Protein AF-A0A0W0SCN5-F1 (afdb_monomer_lite)

Secondary structure (DSSP, 8-state):
---------S-----TTSTTSS---PPPEEEEEEEESSSS------SS----HHHHTT-----SS-----SSEEEEE-GGGHHHHHHHHT--SEEEEEEEEGGGSEEEEEEEEEEEEEEETTEEEEEEPTT---SPPPP-SSSEEEEEEEEEEEEEETTEEE---EEEEEETGGGTEEEEEE-HHHHHHHHHTT--SHHHHHHHHTTT---EESS---HHHHHHHHHHHHHHHHHHHS-HHHHHHHHHHHHHHHS---PPPTT-HHHHHHHHHHHHHHHHHHHH-TTHHHHHHHHHHHHHHHHHHHHH-GGGHHHHHHHHIIIIIHHHTT-------TTHHHHHHHHHHHHHHHHHHHHHHHHHHHHHHHT---HHHHHHH-TTHHHHHHHHHHHTT---SSHHHHHHHHHHHHHHHHHHHHHHHHHHHHHHHHHHHSS-HHHHHHHHHHHTSSSTHHHHHHHHHHHHHHHTTGGG-SS-HHHHHHHHHHHHHHHHHHHHHHHHHHHHHH-TTS-HHHHHHHHHHHHHHHHHHHHHHTTS-GGGHHHHHHHHHHHHHHHHHHHHHHHHHTT-S----GGGGGS-----------------------PPPP------

Foldseek 3Di:
DDDDDDPDDPDDDPDPPPVVDDDPDDAAWWKWKAAAADQDPDPDPDVFADDAVLVVLVADWDDPDDHGDLQWAKTATCQLNPRLVVRLVVPHFKMKIKIFRCLLEAEEEFAFEWDDFDDDPPTTDIGTGPPGDRPRDDFAQQTKYKYWQQHYWYDPDPPDTDNGRIIIIGHPRLAGIKMQMDGSVVSVVLSVVSDGGPVSSVVVSVVPTDIDGNHHDDVVSVVVSSLLSVLNNVVVPDDPVRQVVLQLLVCLQPVDRDDDDSPNSVVSVVSVLVVVLVVVCCVVAVCVVLLVVLLSLLLVLLVLVCVLPVLSVLVSVLLSCQSRVCSSVPVPPPPQDRCNSVVLSVLSVLLSVLSVLVSLLSVLVVVVVVVVDDPVVCCLLPVCNVVLVVLVVVLSPDRDDHNCRNSVSSSVSSVVSVVCSVVSVLSVLLLVLLVCQQVHVVLVVLLVVQLPDPALLVVVSVVLVVVSVVCNVVSVDRPCSVVSNLVSVLNVLSSVLSVLLSVLLVVQVPDPQRDPVLNVVLRVVLNVLSVVLVVVLVPDDPPCVVVSSVSVSVSSNVNSVVSQCSVCPPRVDPDDDVVVVVVDDPPPDDDDDPDDDDDDDDDDDDDDDDDDDDDD

Structure (mmCIF, N/CA/C/O backbone):
data_AF-A0A0W0SCN5-F1
#
_entry.id   AF-A0A0W0SCN5-F1
#
loop_
_atom_site.group_PDB
_atom_site.id
_atom_site.type_symbol
_atom_site.label_atom_id
_atom_site.label_alt_id
_atom_site.label_comp_id
_atom_site.label_asym_id
_atom_site.label_entity_id
_atom_site.label_seq_id
_atom_site.pdbx_PDB_ins_code
_atom_site.Cartn_x
_atom_site.Cartn_y
_atom_site.Cartn_z
_atom_site.occupancy
_atom_site.B_iso_or_equiv
_atom_site.auth_seq_id
_atom_site.auth_comp_id
_atom_site.auth_asym_id
_atom_site.auth_atom_id
_atom_site.pdbx_PDB_model_num
ATOM 1 N N . MET A 1 1 ? -24.530 43.855 24.773 1.00 25.70 1 MET A N 1
ATOM 2 C CA . MET A 1 1 ? -24.794 43.455 23.370 1.00 25.70 1 MET A CA 1
ATOM 3 C C . MET A 1 1 ? -23.742 42.431 22.950 1.00 25.70 1 MET A C 1
ATOM 5 O O . MET A 1 1 ? -22.859 42.163 23.753 1.00 25.70 1 MET A O 1
ATOM 9 N N . CYS A 1 2 ? -23.896 41.835 21.766 1.00 22.27 2 CYS A N 1
ATOM 10 C CA . CYS A 1 2 ? -23.101 40.748 21.174 1.00 22.27 2 CYS A CA 1
ATOM 11 C C . CYS A 1 2 ? -21.582 40.795 21.470 1.00 22.27 2 CYS A C 1
ATOM 13 O O . CYS A 1 2 ? -21.003 41.875 21.489 1.00 22.27 2 CYS A O 1
ATOM 15 N N . GLY A 1 3 ? -20.864 39.681 21.642 1.00 24.20 3 GLY A N 1
ATOM 16 C CA . GLY A 1 3 ? -21.265 38.270 21.538 1.00 24.20 3 GLY A CA 1
ATOM 17 C C . GLY A 1 3 ? -20.283 37.481 20.665 1.00 24.20 3 GLY A C 1
ATOM 18 O O . GLY A 1 3 ? -20.164 37.777 19.482 1.00 24.20 3 GLY A O 1
ATOM 19 N N . TYR A 1 4 ? -19.608 36.482 21.239 1.00 21.20 4 TYR A N 1
ATOM 20 C CA . TYR A 1 4 ? -18.720 35.553 20.529 1.00 21.20 4 TYR A CA 1
ATOM 21 C C . TYR A 1 4 ? -19.010 34.118 20.977 1.00 21.20 4 TYR A C 1
ATOM 23 O O . TYR A 1 4 ? -19.104 33.842 22.173 1.00 21.20 4 TYR A O 1
ATOM 31 N N . ASN A 1 5 ? -19.175 33.212 20.012 1.00 21.22 5 ASN A N 1
ATOM 32 C CA . ASN A 1 5 ? -19.556 31.824 20.264 1.00 21.22 5 ASN A CA 1
ATOM 33 C C . ASN A 1 5 ? -18.318 30.948 20.489 1.00 21.22 5 ASN A C 1
ATOM 35 O O . ASN A 1 5 ? -17.548 30.721 19.556 1.00 21.22 5 ASN A O 1
ATOM 39 N N . ASN A 1 6 ? -18.181 30.370 21.684 1.00 22.66 6 ASN A N 1
ATOM 40 C CA . ASN A 1 6 ? -17.247 29.268 21.915 1.00 22.66 6 ASN A CA 1
ATOM 41 C C . ASN A 1 6 ? -17.806 27.977 21.297 1.00 22.66 6 ASN A C 1
ATOM 43 O O . ASN A 1 6 ? -18.494 27.201 21.961 1.00 22.66 6 ASN A O 1
ATOM 47 N N . VAL A 1 7 ? -17.496 27.736 20.021 1.00 21.80 7 VAL A N 1
ATOM 48 C CA . VAL A 1 7 ? -17.709 26.430 19.381 1.00 21.80 7 VAL A CA 1
ATOM 49 C C . VAL A 1 7 ? -16.626 25.471 19.878 1.00 21.80 7 VAL A C 1
ATOM 51 O O . VAL A 1 7 ? -15.565 25.326 19.276 1.00 21.80 7 VAL A O 1
ATOM 54 N N . VAL A 1 8 ? -16.883 24.839 21.023 1.00 23.02 8 VAL A N 1
ATOM 55 C CA . VAL A 1 8 ? -16.005 23.801 21.578 1.00 23.02 8 VAL A CA 1
ATOM 56 C C . VAL A 1 8 ? -16.070 22.567 20.676 1.00 23.02 8 VAL A C 1
ATOM 58 O O . VAL A 1 8 ? -17.121 21.933 20.555 1.00 23.02 8 VAL A O 1
ATOM 61 N N . SER A 1 9 ? -14.943 22.216 20.051 1.00 24.78 9 SER A N 1
ATOM 62 C CA . SER A 1 9 ? -14.802 20.947 19.331 1.00 24.78 9 SER A CA 1
ATOM 63 C C . SER A 1 9 ? -15.023 19.782 20.297 1.00 24.78 9 SER A C 1
ATOM 65 O O . SER A 1 9 ? -14.405 19.725 21.359 1.00 24.78 9 SER A O 1
ATOM 67 N N . ARG A 1 10 ? -15.911 18.846 19.942 1.00 25.28 10 ARG A N 1
ATOM 68 C CA . ARG A 1 10 ? -16.366 17.765 20.838 1.00 25.28 10 ARG A CA 1
ATOM 69 C C . ARG A 1 10 ? -15.357 16.627 21.046 1.00 25.28 10 ARG A C 1
ATOM 71 O O . ARG A 1 10 ? -15.663 15.682 21.764 1.00 25.28 10 ARG A O 1
ATOM 78 N N . TYR A 1 11 ? -14.169 16.714 20.454 1.00 30.83 11 TYR A N 1
ATOM 79 C CA . TYR A 1 11 ? -13.140 15.675 20.515 1.00 30.83 11 TYR A CA 1
ATOM 80 C C . TYR A 1 11 ? -12.041 16.056 21.510 1.00 30.83 11 TYR A C 1
ATOM 82 O O . TYR A 1 11 ? -10.936 16.449 21.140 1.00 30.83 11 TYR A O 1
ATOM 90 N N . GLY A 1 12 ? -12.384 15.973 22.798 1.00 26.62 12 GLY A N 1
ATOM 91 C CA . GLY A 1 12 ? -11.441 16.176 23.894 1.00 26.62 12 GLY A CA 1
ATOM 92 C C . GLY A 1 12 ? -10.456 15.013 23.997 1.00 26.62 12 GLY A C 1
ATOM 93 O O . GLY A 1 12 ? -10.848 13.894 24.317 1.00 26.62 12 GLY A O 1
ATOM 94 N N . VAL A 1 13 ? -9.173 15.281 23.747 1.00 30.33 13 VAL A N 1
ATOM 95 C CA . VAL A 1 13 ? -8.090 14.316 23.977 1.00 30.33 13 VAL A CA 1
ATOM 96 C C . VAL A 1 13 ? -7.952 14.085 25.482 1.00 30.33 13 VAL A C 1
ATOM 98 O O . VAL A 1 13 ? -7.492 14.970 26.204 1.00 30.33 13 VAL A O 1
ATOM 101 N N . VAL A 1 14 ? -8.325 12.895 25.960 1.00 30.89 14 VAL A N 1
ATOM 102 C CA . VAL A 1 14 ? -8.075 12.487 27.349 1.00 30.89 14 VAL A CA 1
ATOM 103 C C . VAL A 1 14 ? -6.591 12.154 27.490 1.00 30.89 14 VAL A C 1
ATOM 105 O O . VAL A 1 14 ? -6.137 11.057 27.170 1.00 30.89 14 VAL A O 1
ATOM 108 N N . VAL A 1 15 ? -5.811 13.134 27.944 1.00 32.44 15 VAL A N 1
ATOM 109 C CA . VAL A 1 15 ? -4.395 12.936 28.260 1.00 32.44 15 VAL A CA 1
ATOM 110 C C . VAL A 1 15 ? -4.300 12.078 29.523 1.00 32.44 15 VAL A C 1
ATOM 112 O O . VAL A 1 15 ? -4.767 12.474 30.590 1.00 32.44 15 VAL A O 1
ATOM 115 N N . PHE A 1 16 ? -3.653 10.916 29.416 1.00 36.91 16 PHE A N 1
ATOM 116 C CA . PHE A 1 16 ? -3.522 9.896 30.472 1.00 36.91 16 PHE A CA 1
ATOM 117 C C . PHE A 1 16 ? -2.723 10.329 31.730 1.00 36.91 16 PHE A C 1
ATOM 119 O O . PHE A 1 16 ? -2.346 9.489 32.540 1.00 36.91 16 PHE A O 1
ATOM 126 N N . SER A 1 17 ? -2.468 11.627 31.930 1.00 32.06 17 SER A N 1
ATOM 127 C CA . SER A 1 17 ? -1.681 12.179 33.044 1.00 32.06 17 SER A CA 1
ATOM 128 C C . SER A 1 17 ? -2.500 12.935 34.102 1.00 32.06 17 SER A C 1
ATOM 130 O O . SER A 1 17 ? -1.903 13.551 34.981 1.00 32.06 17 SER A O 1
ATOM 132 N N . GLN A 1 18 ? -3.838 12.953 34.022 1.00 30.50 18 GLN A N 1
ATOM 133 C CA . GLN A 1 18 ? -4.687 13.663 35.001 1.00 30.50 18 GLN A CA 1
ATOM 134 C C . GLN A 1 18 ? -5.403 12.761 36.021 1.00 30.50 18 GLN A C 1
ATOM 136 O O . GLN A 1 18 ? -5.821 13.262 37.056 1.00 30.50 18 GLN A O 1
ATOM 141 N N . PHE A 1 19 ? -5.482 11.442 35.814 1.00 40.22 19 PHE A N 1
ATOM 142 C CA . PHE A 1 19 ? -6.226 10.546 36.719 1.00 40.22 19 PHE A CA 1
ATOM 143 C C . PHE A 1 19 ? -5.547 10.233 38.068 1.00 40.22 19 PHE A C 1
ATOM 145 O O . PHE A 1 19 ? -6.167 9.605 38.923 1.00 40.22 19 PHE A O 1
ATOM 152 N N . GLU A 1 20 ? -4.310 10.681 38.316 1.00 34.34 20 GLU A N 1
ATOM 153 C CA . GLU A 1 20 ? -3.663 10.493 39.628 1.00 34.34 20 GLU A CA 1
ATOM 154 C C . GLU A 1 20 ? -4.192 11.436 40.725 1.00 34.34 20 GLU A C 1
ATOM 156 O O . GLU A 1 20 ? -3.917 11.206 41.906 1.00 34.34 20 GLU A O 1
ATOM 161 N N . LYS A 1 21 ? -4.929 12.505 40.379 1.00 34.72 21 LYS A N 1
ATOM 162 C CA . LYS A 1 21 ? -5.499 13.457 41.349 1.00 34.72 21 LYS A CA 1
ATOM 163 C C . LYS A 1 21 ? -6.887 13.929 40.912 1.00 34.72 21 LYS A C 1
ATOM 165 O O . LYS A 1 21 ? -7.119 14.179 39.742 1.00 34.72 21 LYS A O 1
ATOM 170 N N . GLU A 1 22 ? -7.770 14.103 41.897 1.00 34.81 22 GLU A N 1
ATOM 171 C CA . GLU A 1 22 ? -9.125 14.673 41.763 1.00 34.81 22 GLU A CA 1
ATOM 172 C C . GLU A 1 22 ? -10.197 13.792 41.080 1.00 34.81 22 GLU A C 1
ATOM 174 O O . GLU A 1 22 ? -10.853 14.189 40.124 1.00 34.81 22 GLU A O 1
ATOM 179 N N . THR A 1 23 ? -10.545 12.653 41.693 1.00 32.81 23 THR A N 1
ATOM 180 C CA . THR A 1 23 ? -11.758 12.587 42.553 1.00 32.81 23 THR A CA 1
ATOM 181 C C . THR A 1 23 ? -11.978 11.200 43.178 1.00 32.81 23 THR A C 1
ATOM 183 O O . THR A 1 23 ? -11.920 10.181 42.504 1.00 32.81 23 THR A O 1
ATOM 186 N N . ASN A 1 24 ? -12.365 11.153 44.461 1.00 35.25 24 ASN A N 1
ATOM 187 C CA . ASN A 1 24 ? -12.832 9.925 45.137 1.00 35.25 24 ASN A CA 1
ATOM 188 C C . ASN A 1 24 ? -14.294 9.575 44.775 1.00 35.25 24 ASN A C 1
ATOM 190 O O . ASN A 1 24 ? -15.087 9.204 45.641 1.00 35.25 24 ASN A O 1
ATOM 194 N N . ARG A 1 25 ? -14.686 9.749 43.510 1.00 43.97 25 ARG A N 1
ATOM 195 C CA . ARG A 1 25 ? -15.999 9.334 43.003 1.00 43.97 25 ARG A CA 1
ATOM 196 C C . ARG A 1 25 ? -15.788 8.146 42.082 1.00 43.97 25 ARG A C 1
ATOM 198 O O . ARG A 1 25 ? -15.091 8.268 41.083 1.00 43.97 25 ARG A O 1
ATOM 205 N N . LEU A 1 26 ? -16.391 7.009 42.426 1.00 51.19 26 LEU A N 1
ATOM 206 C CA . LEU A 1 26 ? -16.505 5.906 41.477 1.00 51.19 26 LEU A CA 1
ATOM 207 C C . LEU A 1 26 ? -17.266 6.416 40.238 1.00 51.19 26 LEU A C 1
ATOM 209 O O . LEU A 1 26 ? -18.246 7.148 40.409 1.00 51.19 26 LEU A O 1
ATOM 213 N N . PRO A 1 27 ? -16.832 6.067 39.016 1.00 55.69 27 PRO A N 1
ATOM 214 C CA . PRO A 1 27 ? -17.502 6.515 37.802 1.00 55.69 27 PRO A CA 1
ATOM 215 C C . PRO A 1 27 ? -18.932 5.961 37.729 1.00 55.69 27 PRO A C 1
ATOM 217 O O . PRO A 1 27 ? -19.201 4.906 38.316 1.00 55.69 27 PRO A O 1
ATOM 220 N N . PRO A 1 28 ? -19.860 6.636 37.027 1.00 65.50 28 PRO A N 1
ATOM 221 C CA . PRO A 1 28 ? -21.274 6.278 37.038 1.00 65.50 28 PRO A CA 1
ATOM 222 C C . PRO A 1 28 ? -21.511 4.826 36.602 1.00 65.50 28 PRO A C 1
ATOM 224 O O . PRO A 1 28 ? -20.935 4.327 35.631 1.00 65.50 28 PRO A O 1
ATOM 227 N N . ARG A 1 29 ? -22.376 4.138 37.350 1.00 79.50 29 ARG A N 1
ATOM 228 C CA . ARG A 1 29 ? -22.781 2.755 37.085 1.00 79.50 29 ARG A CA 1
ATOM 229 C C . ARG A 1 29 ? -23.920 2.752 36.075 1.00 79.50 29 ARG A C 1
ATOM 231 O O . ARG A 1 29 ? -24.981 3.299 36.356 1.00 79.50 29 ARG A O 1
ATOM 238 N N . LYS A 1 30 ? -23.737 2.085 34.936 1.00 88.38 30 LYS A N 1
ATOM 239 C CA . LYS A 1 30 ? -24.861 1.737 34.066 1.00 88.38 30 LYS A CA 1
ATOM 240 C C . LYS A 1 30 ? -25.626 0.565 34.662 1.00 88.38 30 LYS A C 1
ATOM 242 O O . LYS A 1 30 ? -25.024 -0.387 35.163 1.00 88.38 30 LYS A O 1
ATOM 247 N N . LEU A 1 31 ? -26.951 0.642 34.586 1.00 92.25 31 LEU A N 1
ATOM 248 C CA . LEU A 1 31 ? -27.854 -0.386 35.080 1.00 92.25 31 LEU A CA 1
ATOM 249 C C . LEU A 1 31 ? -28.537 -1.115 33.922 1.00 92.25 31 LEU A C 1
ATOM 251 O O . LEU A 1 31 ? -29.355 -0.546 33.195 1.00 92.25 31 LEU A O 1
ATOM 255 N N . PHE A 1 32 ? -28.239 -2.405 33.824 1.00 92.19 32 PHE A N 1
ATOM 256 C CA . PHE A 1 32 ? -28.852 -3.339 32.892 1.00 92.19 32 PHE A CA 1
ATOM 257 C C . PHE A 1 32 ? -29.786 -4.281 33.652 1.00 92.19 32 PHE A C 1
ATOM 259 O O . PHE A 1 32 ? -29.441 -4.802 34.713 1.00 92.19 32 PHE A O 1
ATOM 266 N N . ILE A 1 33 ? -30.986 -4.499 33.125 1.00 91.38 33 ILE A N 1
ATOM 267 C CA . ILE A 1 33 ? -32.048 -5.252 33.792 1.00 91.38 33 ILE A CA 1
ATOM 268 C C . ILE A 1 33 ? -32.441 -6.443 32.922 1.00 91.38 33 ILE A C 1
ATOM 270 O O . ILE A 1 33 ? -32.517 -6.342 31.698 1.00 91.38 33 ILE A O 1
ATOM 274 N N . ARG A 1 34 ? -32.697 -7.590 33.554 1.00 88.88 34 ARG A N 1
ATOM 275 C CA . ARG A 1 34 ? -33.216 -8.796 32.890 1.00 88.88 34 ARG A CA 1
ATOM 276 C C . ARG A 1 34 ? -34.032 -9.659 33.843 1.00 88.88 34 ARG A C 1
ATOM 278 O O . ARG A 1 34 ? -33.972 -9.478 35.057 1.00 88.88 34 ARG A O 1
ATOM 285 N N . THR A 1 35 ? -34.756 -10.634 33.303 1.00 85.00 35 THR A N 1
ATOM 286 C CA . THR A 1 35 ? -35.481 -11.637 34.092 1.00 85.00 35 THR A CA 1
ATOM 287 C C . THR A 1 35 ? -35.124 -13.048 33.645 1.00 85.00 35 THR A C 1
ATOM 289 O O . THR A 1 35 ? -34.936 -13.286 32.453 1.00 85.00 35 THR A O 1
ATOM 292 N N . ASP A 1 36 ? -35.018 -13.985 34.591 1.00 79.44 36 ASP A N 1
ATOM 293 C CA . ASP A 1 36 ? -35.131 -15.416 34.296 1.00 79.44 36 ASP A CA 1
ATOM 294 C C . ASP A 1 36 ? -35.772 -16.208 35.461 1.00 79.44 36 ASP A C 1
ATOM 296 O O . ASP A 1 36 ? -36.615 -15.689 36.196 1.00 79.44 36 ASP A O 1
ATOM 300 N N . ASN A 1 37 ? -35.472 -17.502 35.569 1.00 78.50 37 ASN A N 1
ATOM 301 C CA . ASN A 1 37 ? -36.075 -18.438 36.516 1.00 78.50 37 ASN A CA 1
ATOM 302 C C . ASN A 1 37 ? -35.211 -18.724 37.762 1.00 78.50 37 ASN A C 1
ATOM 304 O O . ASN A 1 37 ? -35.693 -19.409 38.666 1.00 78.50 37 ASN A O 1
ATOM 308 N N . LEU A 1 38 ? -33.966 -18.243 37.810 1.00 76.31 38 LEU A N 1
ATOM 309 C CA . LEU A 1 38 ? -32.993 -18.485 38.878 1.00 76.31 38 LEU A CA 1
ATOM 310 C C . LEU A 1 38 ? -32.974 -17.342 39.901 1.00 76.31 38 LEU A C 1
ATOM 312 O O . LEU A 1 38 ? -33.212 -16.189 39.564 1.00 76.31 38 LEU A O 1
ATOM 316 N N . THR A 1 39 ? -32.632 -17.644 41.155 1.00 75.62 39 THR A N 1
ATOM 317 C CA . THR A 1 39 ? -32.443 -16.638 42.222 1.00 75.62 39 THR A CA 1
ATOM 318 C C . THR A 1 39 ? -31.249 -15.714 41.982 1.00 75.62 39 THR A C 1
ATOM 320 O O . THR A 1 39 ? -31.227 -14.599 42.497 1.00 75.62 39 THR A O 1
ATOM 323 N N . SER A 1 40 ? -30.258 -16.173 41.220 1.00 75.56 40 SER A N 1
ATOM 324 C CA . SER A 1 40 ? -29.054 -15.431 40.861 1.00 75.56 40 SER A CA 1
ATOM 325 C C . SER A 1 40 ? -28.633 -15.758 39.429 1.00 75.56 40 SER A C 1
ATOM 327 O O . SER A 1 40 ? -28.900 -16.846 38.913 1.00 75.56 40 SER A O 1
ATOM 329 N N . ILE A 1 41 ? -27.949 -14.816 38.777 1.00 72.50 41 ILE A N 1
ATOM 330 C CA . ILE A 1 41 ? -27.360 -15.035 37.450 1.00 72.50 41 ILE A CA 1
ATOM 331 C C . ILE A 1 41 ? -26.145 -15.959 37.583 1.00 72.50 41 ILE A C 1
ATOM 333 O O . ILE A 1 41 ? -25.008 -15.503 37.703 1.00 72.50 41 ILE A O 1
ATOM 337 N N . CYS A 1 42 ? -26.374 -17.270 37.557 1.00 58.62 42 CYS A N 1
ATOM 338 C CA . CYS A 1 42 ? -25.288 -18.239 37.486 1.00 58.62 42 CYS A CA 1
ATOM 339 C C . CYS A 1 42 ? -24.498 -18.067 36.172 1.00 58.62 42 CYS A C 1
ATOM 341 O O . CYS A 1 42 ? -25.112 -17.969 35.102 1.00 58.62 42 CYS A O 1
ATOM 343 N N . PRO A 1 43 ? -23.153 -18.122 36.196 1.00 46.31 43 PRO A N 1
ATOM 344 C CA . PRO A 1 43 ? -22.371 -18.336 34.989 1.00 46.31 43 PRO A CA 1
ATOM 345 C C . PRO A 1 43 ? -22.603 -19.770 34.500 1.00 46.31 43 PRO A C 1
ATOM 347 O O . PRO A 1 43 ? -21.873 -20.692 34.856 1.00 46.31 43 PRO A O 1
ATOM 350 N N . LYS A 1 44 ? -23.636 -19.976 33.679 1.00 45.25 44 LYS A N 1
ATOM 351 C CA . LYS A 1 44 ? -23.782 -21.224 32.932 1.00 45.25 44 LYS A CA 1
ATOM 352 C C . LYS A 1 44 ? -22.604 -21.338 31.962 1.00 45.25 44 LYS A C 1
ATOM 354 O O . LYS A 1 44 ? -22.515 -20.582 30.998 1.00 45.25 44 LYS A O 1
ATOM 359 N N . HIS A 1 45 ? -21.698 -22.274 32.233 1.00 38.06 45 HIS A N 1
ATOM 360 C CA . HIS A 1 45 ? -20.850 -22.856 31.200 1.00 38.06 45 HIS A CA 1
ATOM 361 C C . HIS A 1 45 ? -21.755 -23.758 30.357 1.00 38.06 45 HIS A C 1
ATOM 363 O O . HIS A 1 45 ? -22.105 -24.863 30.768 1.00 38.06 45 HIS A O 1
ATOM 369 N N . PHE A 1 46 ? -22.215 -23.239 29.224 1.00 37.22 46 PHE A N 1
ATOM 370 C CA . PHE A 1 46 ? -22.965 -24.015 28.248 1.00 37.22 46 PHE A CA 1
ATOM 371 C C . PHE A 1 46 ? -21.973 -24.704 27.304 1.00 37.22 46 PHE A C 1
ATOM 373 O O . PHE A 1 46 ? -21.262 -24.029 26.568 1.00 37.22 46 PHE A O 1
ATOM 380 N N . GLU A 1 47 ? -21.916 -26.038 27.305 1.00 29.47 47 GLU A N 1
ATOM 381 C CA . GLU A 1 47 ? -20.945 -26.774 26.474 1.00 29.47 47 GLU A CA 1
ATOM 382 C C . GLU A 1 47 ? -21.215 -26.662 24.967 1.00 29.47 47 GLU A C 1
ATOM 384 O O . GLU A 1 47 ? -20.281 -26.718 24.169 1.00 29.47 47 GLU A O 1
ATOM 389 N N . LYS A 1 48 ? -22.484 -26.520 24.561 1.00 27.31 48 LYS A N 1
ATOM 390 C CA . LYS A 1 48 ? -22.866 -26.346 23.153 1.00 27.31 48 LYS A CA 1
ATOM 391 C C . LYS A 1 48 ? -23.962 -25.333 22.973 1.00 27.31 48 LYS A C 1
ATOM 393 O O . LYS A 1 48 ? -25.132 -25.683 22.886 1.00 27.31 48 LYS A O 1
ATOM 398 N N . TYR A 1 49 ? -23.521 -24.090 22.893 1.00 32.47 49 TYR A N 1
ATOM 399 C CA . TYR A 1 49 ? -24.318 -22.935 22.558 1.00 32.47 49 TYR A CA 1
ATOM 400 C C . TYR A 1 49 ? -23.315 -21.925 21.846 1.00 32.47 49 TYR A C 1
ATOM 402 O O . TYR A 1 49 ? -22.212 -21.715 22.339 1.00 32.47 49 TYR A O 1
ATOM 410 N N . SER A 1 50 ? -23.661 -21.442 20.630 1.00 37.66 50 SER A N 1
ATOM 411 C CA . SER A 1 50 ? -22.922 -20.744 19.536 1.00 37.66 50 SER A CA 1
ATOM 412 C C . SER A 1 50 ? -23.801 -20.189 18.318 1.00 37.66 50 SER A C 1
ATOM 414 O O . SER A 1 50 ? -23.739 -20.763 17.233 1.00 37.66 50 SER A O 1
ATOM 416 N N . VAL A 1 51 ? -24.598 -19.090 18.422 1.00 35.22 51 VAL A N 1
ATOM 417 C CA . VAL A 1 51 ? -25.204 -18.239 17.331 1.00 35.22 51 VAL A CA 1
ATOM 418 C C . VAL A 1 51 ? -24.562 -16.836 17.207 1.00 35.22 51 VAL A C 1
ATOM 420 O O . VAL A 1 51 ? -23.926 -16.362 18.138 1.00 35.22 51 VAL A O 1
ATOM 423 N N . SER A 1 52 ? -24.768 -16.102 16.100 1.00 40.66 52 SER A N 1
ATOM 424 C CA . SER A 1 52 ? -24.355 -14.685 16.004 1.00 40.66 52 SER A CA 1
ATOM 425 C C . SER A 1 52 ? -25.330 -13.744 16.744 1.00 40.66 52 SER A C 1
ATOM 427 O O . SER A 1 52 ? -26.478 -14.129 16.986 1.00 40.66 52 SER A O 1
ATOM 429 N N . PRO A 1 53 ? -24.954 -12.484 17.065 1.00 44.12 53 PRO A N 1
ATOM 430 C CA . PRO A 1 53 ? -25.901 -11.493 17.587 1.00 44.12 53 PRO A CA 1
ATOM 431 C C . PRO A 1 53 ? -27.096 -11.311 16.656 1.00 44.12 53 PRO A C 1
ATOM 433 O O . PRO A 1 53 ? -28.221 -11.167 17.114 1.00 44.12 53 PRO A O 1
ATOM 436 N N . ALA A 1 54 ? -26.867 -11.392 15.345 1.00 42.31 54 ALA A N 1
ATOM 437 C CA . ALA A 1 54 ? -27.919 -11.306 14.351 1.00 42.31 54 ALA A CA 1
ATOM 438 C C . ALA A 1 54 ? -28.858 -12.536 14.367 1.00 42.31 54 ALA A C 1
ATOM 440 O O . ALA A 1 54 ? -30.059 -12.370 14.187 1.00 42.31 54 ALA A O 1
ATOM 441 N N . THR A 1 55 ? -28.401 -13.757 14.690 1.00 46.16 55 THR A N 1
ATOM 442 C CA . THR A 1 55 ? -29.344 -14.865 14.968 1.00 46.16 55 THR A CA 1
ATOM 443 C C . THR A 1 55 ? -29.998 -14.781 16.348 1.00 46.16 55 THR A C 1
ATOM 445 O O . THR A 1 55 ? -31.134 -15.220 16.488 1.00 46.16 55 THR A O 1
ATOM 448 N N . HIS A 1 56 ? -29.346 -14.192 17.358 1.00 48.84 56 HIS A N 1
ATOM 449 C CA . HIS A 1 56 ? -29.990 -13.842 18.639 1.00 48.84 56 HIS A CA 1
ATOM 450 C C . HIS A 1 56 ? -31.116 -12.813 18.430 1.00 48.84 56 HIS A C 1
ATOM 452 O O . HIS A 1 56 ? -32.175 -12.892 19.045 1.00 48.84 56 HIS A O 1
ATOM 458 N N . LEU A 1 57 ? -30.921 -11.912 17.467 1.00 51.62 57 LEU A N 1
ATOM 459 C CA . LEU A 1 57 ? -31.921 -11.002 16.913 1.00 51.62 57 LEU A CA 1
ATOM 460 C C . LEU A 1 57 ? -32.922 -11.700 15.961 1.00 51.62 57 LEU A C 1
ATOM 462 O O . LEU A 1 57 ? -33.790 -11.029 15.418 1.00 51.62 57 LEU A O 1
ATOM 466 N N . ASN A 1 58 ? -32.875 -13.035 15.834 1.00 47.75 58 ASN A N 1
ATOM 467 C CA . ASN A 1 58 ? -33.848 -13.909 15.156 1.00 47.75 58 ASN A CA 1
ATOM 468 C C . ASN A 1 58 ? -33.777 -13.983 13.606 1.00 47.75 58 ASN A C 1
ATOM 470 O O . ASN A 1 58 ? -34.787 -14.262 12.965 1.00 47.75 58 ASN A O 1
ATOM 474 N N . LEU A 1 59 ? -32.605 -13.736 12.996 1.00 43.91 59 LEU A N 1
ATOM 475 C CA . LEU A 1 59 ? -32.512 -13.305 11.586 1.00 43.91 59 LEU A CA 1
ATOM 476 C C . LEU A 1 59 ? -31.906 -14.283 10.541 1.00 43.91 59 LEU A C 1
ATOM 478 O O . LEU A 1 59 ? -31.774 -13.886 9.385 1.00 43.91 59 LEU A O 1
ATOM 482 N N . LEU A 1 60 ? -31.515 -15.527 10.875 1.00 45.06 60 LEU A N 1
ATOM 483 C CA . LEU A 1 60 ? -31.034 -16.503 9.862 1.00 45.06 60 LEU A CA 1
ATOM 484 C C . LEU A 1 60 ? -32.128 -17.515 9.474 1.00 45.06 60 LEU A C 1
ATOM 486 O O . LEU A 1 60 ? -32.685 -18.147 10.371 1.00 45.06 60 LEU A O 1
ATOM 490 N N . PRO A 1 61 ? -32.390 -17.752 8.171 1.00 42.88 61 PRO A N 1
ATOM 491 C CA . PRO A 1 61 ? -33.559 -18.521 7.735 1.00 42.88 61 PRO A CA 1
ATOM 492 C C . PRO A 1 61 ? -33.411 -20.055 7.756 1.00 42.88 61 PRO A C 1
ATOM 494 O O . PRO A 1 61 ? -34.421 -20.751 7.763 1.00 42.88 61 PRO A O 1
ATOM 497 N N . ASN A 1 62 ? -32.192 -20.618 7.720 1.00 45.56 62 ASN A N 1
ATOM 498 C CA . ASN A 1 62 ? -32.005 -22.035 7.353 1.00 45.56 62 ASN A CA 1
ATOM 499 C C . ASN A 1 62 ? -30.868 -22.770 8.097 1.00 45.56 62 ASN A C 1
ATOM 501 O O . ASN A 1 62 ? -29.809 -23.031 7.525 1.00 45.56 62 ASN A O 1
ATOM 505 N N . HIS A 1 63 ? -31.107 -23.210 9.338 1.00 39.84 63 HIS A N 1
ATOM 506 C CA . HIS A 1 63 ? -30.306 -24.261 9.990 1.00 39.84 63 HIS A CA 1
ATOM 507 C C . HIS A 1 63 ? -31.202 -25.325 10.648 1.00 39.84 63 HIS A C 1
ATOM 509 O O . HIS A 1 63 ? -31.914 -25.054 11.607 1.00 39.84 63 HIS A O 1
ATOM 515 N N . GLN A 1 64 ? -31.122 -26.566 10.150 1.00 34.97 64 GLN A N 1
ATOM 516 C CA . GLN A 1 64 ? -31.780 -27.744 10.745 1.00 34.97 64 GLN A CA 1
ATOM 517 C C . GLN A 1 64 ? -30.999 -28.337 11.941 1.00 34.97 64 GLN A C 1
ATOM 519 O O . GLN A 1 64 ? -31.443 -29.300 12.562 1.00 34.97 64 GLN A O 1
ATOM 524 N N . GLY A 1 65 ? -29.847 -27.753 12.293 1.00 34.97 65 GLY A N 1
ATOM 525 C CA . GLY A 1 65 ? -29.240 -27.898 13.617 1.00 34.97 65 GLY A CA 1
ATOM 526 C C . GLY A 1 65 ? -29.819 -26.840 14.559 1.00 34.97 65 GLY A C 1
ATOM 527 O O . GLY A 1 65 ? -29.804 -25.661 14.220 1.00 34.97 65 GLY A O 1
ATOM 528 N N . GLY A 1 66 ? -30.358 -27.262 15.706 1.00 35.81 66 GLY A N 1
ATOM 529 C CA . GLY A 1 66 ? -31.095 -26.387 16.628 1.00 35.81 66 GLY A CA 1
ATOM 530 C C . GLY A 1 66 ? -30.260 -25.314 17.346 1.00 35.81 66 GLY A C 1
ATOM 531 O O . GLY A 1 66 ? -29.036 -25.295 17.257 1.00 35.81 66 GLY A O 1
ATOM 532 N N . TYR A 1 67 ? -30.965 -24.443 18.082 1.00 32.69 67 TYR A N 1
ATOM 533 C CA . TYR A 1 67 ? -30.448 -23.265 18.800 1.00 32.69 67 TYR A CA 1
ATOM 534 C C . TYR A 1 67 ? -29.149 -23.460 19.582 1.00 32.69 67 TYR A C 1
ATOM 536 O O . TYR A 1 67 ? -28.946 -24.475 20.245 1.00 32.69 67 TYR A O 1
ATOM 544 N N . ILE A 1 68 ? -28.347 -22.393 19.595 1.00 38.03 68 ILE A N 1
ATOM 545 C CA . ILE A 1 68 ? -27.020 -22.312 20.198 1.00 38.03 68 ILE A CA 1
ATOM 546 C C . ILE A 1 68 ? -26.771 -20.812 20.663 1.00 38.03 68 ILE A C 1
ATOM 548 O O . ILE A 1 68 ? -27.436 -19.927 20.155 1.00 38.03 68 ILE A O 1
ATOM 552 N N . ASP A 1 69 ? -25.968 -20.511 21.715 1.00 47.47 69 ASP A N 1
ATOM 553 C CA . ASP A 1 69 ? -25.618 -19.201 22.385 1.00 47.47 69 ASP A CA 1
ATOM 554 C C . ASP A 1 69 ? -24.926 -18.148 21.534 1.00 47.47 69 ASP A C 1
ATOM 556 O O . ASP A 1 69 ? -23.925 -18.437 20.899 1.00 47.47 69 ASP A O 1
ATOM 560 N N . SER A 1 70 ? -25.230 -16.877 21.755 1.00 48.22 70 SER A N 1
ATOM 561 C CA . SER A 1 70 ? -24.301 -15.824 21.338 1.00 48.22 70 SER A CA 1
ATOM 562 C C . SER A 1 70 ? -23.079 -15.689 22.266 1.00 48.22 70 SER A C 1
ATOM 564 O O . SER A 1 70 ? -22.059 -15.137 21.867 1.00 48.22 70 SER A O 1
ATOM 566 N N . GLY A 1 71 ? -23.157 -16.191 23.505 1.00 53.53 71 GLY A N 1
ATOM 567 C CA . GLY A 1 71 ? -22.197 -15.911 24.577 1.00 53.53 71 GLY A CA 1
ATOM 568 C C . GLY A 1 71 ? -22.467 -14.563 25.257 1.00 53.53 71 GLY A C 1
ATOM 569 O O . GLY A 1 71 ? -21.890 -14.267 26.306 1.00 53.53 71 GLY A O 1
ATOM 570 N N . TYR A 1 72 ? -23.383 -13.771 24.692 1.00 68.62 72 TYR A N 1
ATOM 571 C CA . TYR A 1 72 ? -23.788 -12.454 25.154 1.00 68.62 72 TYR A CA 1
ATOM 572 C C . TYR A 1 72 ? -25.115 -12.537 25.915 1.00 68.62 72 TYR A C 1
ATOM 574 O O . TYR A 1 72 ? -26.061 -13.219 25.522 1.00 68.62 72 TYR A O 1
ATOM 582 N N . LEU A 1 73 ? -25.202 -11.822 27.032 1.00 77.38 73 LEU A N 1
ATOM 583 C CA . LEU A 1 73 ? -26.362 -11.841 27.910 1.00 77.38 73 LEU A CA 1
ATOM 584 C C . LEU A 1 73 ? -27.386 -10.779 27.496 1.00 77.38 73 LEU A C 1
ATOM 586 O O . LEU A 1 73 ? -27.128 -9.590 27.660 1.00 77.38 73 LEU A O 1
ATOM 590 N N . SER A 1 74 ? -28.567 -11.206 27.048 1.00 78.12 74 SER A N 1
ATOM 591 C CA . SER A 1 74 ? -29.716 -10.316 26.817 1.00 78.12 74 SER A CA 1
ATOM 592 C C . SER A 1 74 ? -30.123 -9.554 28.090 1.00 78.12 74 SER A C 1
ATOM 594 O O . SER A 1 74 ? -30.362 -10.154 29.150 1.00 78.12 74 SER A O 1
ATOM 596 N N . THR A 1 75 ? -30.187 -8.225 27.967 1.00 86.12 75 THR A N 1
ATOM 597 C CA . THR A 1 75 ? -30.613 -7.251 28.983 1.00 86.12 75 THR A CA 1
ATOM 598 C C . THR A 1 75 ? -31.314 -6.053 28.338 1.00 86.12 75 THR A C 1
ATOM 600 O O . THR A 1 75 ? -31.339 -5.918 27.118 1.00 86.12 75 THR A O 1
ATOM 603 N N . PHE A 1 76 ? -31.852 -5.156 29.161 1.00 87.19 76 PHE A N 1
ATOM 604 C CA . PHE A 1 76 ? -32.365 -3.847 28.758 1.00 87.19 76 PHE A CA 1
ATOM 605 C C . PHE A 1 76 ? -31.758 -2.775 29.671 1.00 87.19 76 PHE A C 1
ATOM 607 O O . PHE A 1 76 ? -31.708 -2.975 30.887 1.00 87.19 76 PHE A O 1
ATOM 614 N N . GLU A 1 77 ? -31.300 -1.643 29.129 1.00 89.25 77 GLU A N 1
ATOM 615 C CA . GLU A 1 77 ? -30.906 -0.501 29.972 1.00 89.25 77 GLU A CA 1
ATOM 616 C C . GLU A 1 77 ? -32.106 0.022 30.767 1.00 89.25 77 GLU A C 1
ATOM 618 O O . GLU A 1 77 ? -33.233 0.037 30.272 1.00 89.25 77 GLU A O 1
ATOM 623 N N . TYR A 1 78 ? -31.874 0.468 32.004 1.00 88.31 78 TYR A N 1
ATOM 624 C CA . TYR A 1 78 ? -32.946 0.948 32.877 1.00 88.31 78 TYR A CA 1
ATOM 625 C C . TYR A 1 78 ? -33.784 2.074 32.253 1.00 88.31 78 TYR A C 1
ATOM 627 O O . TYR A 1 78 ? -35.005 2.052 32.414 1.00 88.31 78 TYR A O 1
ATOM 635 N N . ASP A 1 79 ? -33.122 3.033 31.591 1.00 84.38 79 ASP A N 1
ATOM 636 C CA . ASP A 1 79 ? -33.643 4.307 31.065 1.00 84.38 79 ASP A CA 1
ATOM 637 C C . ASP A 1 79 ? -34.934 4.783 31.753 1.00 84.38 79 ASP A C 1
ATOM 639 O O . ASP A 1 79 ? -36.046 4.643 31.235 1.00 84.38 79 ASP A O 1
ATOM 643 N N . LYS A 1 80 ? -34.774 5.315 32.973 1.00 81.75 80 LYS A N 1
ATOM 644 C CA . LYS A 1 80 ? -35.845 5.948 33.767 1.00 81.75 80 LYS A CA 1
ATOM 645 C C . LYS A 1 80 ? -37.058 5.031 34.020 1.00 81.75 80 LYS A C 1
ATOM 647 O O . LYS A 1 80 ? -38.175 5.510 34.195 1.00 81.75 80 LYS A O 1
ATOM 652 N N . GLY A 1 81 ? -36.851 3.712 34.018 1.00 83.06 81 GLY A N 1
ATOM 653 C CA . GLY A 1 81 ? -37.888 2.702 34.232 1.00 83.06 81 GLY A CA 1
ATOM 654 C C . GLY A 1 81 ? -38.316 1.925 32.988 1.00 83.06 81 GLY A C 1
ATOM 655 O O . GLY A 1 81 ? -38.960 0.887 33.152 1.00 83.06 81 GLY A O 1
ATOM 656 N N . MET A 1 82 ? -37.950 2.343 31.771 1.00 85.50 82 MET A N 1
ATOM 657 C CA . MET A 1 82 ? -38.386 1.655 30.547 1.00 85.50 82 MET A CA 1
ATOM 658 C C . MET A 1 82 ? -37.852 0.221 30.449 1.00 85.50 82 MET A C 1
ATOM 660 O O . MET A 1 82 ? -38.621 -0.690 30.132 1.00 85.50 82 MET A O 1
ATOM 664 N N . GLY A 1 83 ? -36.586 -0.020 30.805 1.00 86.25 83 GLY A N 1
ATOM 665 C CA . GLY A 1 83 ? -36.031 -1.377 30.851 1.00 86.25 83 GLY A CA 1
ATOM 666 C C . GLY A 1 83 ? -36.715 -2.250 31.900 1.00 86.25 83 GLY A C 1
ATOM 667 O O . GLY A 1 83 ? -37.021 -3.410 31.642 1.00 86.25 83 GLY A O 1
ATOM 668 N N . LEU A 1 84 ? -37.048 -1.682 33.064 1.00 90.50 84 LEU A N 1
ATOM 669 C CA . LEU A 1 84 ? -37.736 -2.406 34.136 1.00 90.50 84 LEU A CA 1
ATOM 670 C C . LEU A 1 84 ? -39.173 -2.788 33.744 1.00 90.50 84 LEU A C 1
ATOM 672 O O . LEU A 1 84 ? -39.587 -3.925 33.970 1.00 90.50 84 LEU A O 1
ATOM 676 N N . ALA A 1 85 ? -39.915 -1.868 33.122 1.00 87.62 85 ALA A N 1
ATOM 677 C CA . ALA A 1 85 ? -41.255 -2.132 32.599 1.00 87.62 85 ALA A CA 1
ATOM 678 C C . ALA A 1 85 ? -41.234 -3.198 31.489 1.00 87.62 85 ALA A C 1
ATOM 680 O O . ALA A 1 85 ? -42.026 -4.141 31.525 1.00 87.62 85 ALA A O 1
ATOM 681 N N . THR A 1 86 ? -40.281 -3.094 30.557 1.00 84.00 86 THR A N 1
ATOM 682 C CA . THR A 1 86 ? -40.065 -4.079 29.484 1.00 84.00 86 THR A CA 1
ATOM 683 C C . THR A 1 86 ? -39.763 -5.464 30.063 1.00 84.00 86 THR A C 1
ATOM 685 O O . THR A 1 86 ? -40.403 -6.443 29.692 1.00 84.00 86 THR A O 1
ATOM 688 N N . VAL A 1 87 ? -38.840 -5.562 31.025 1.00 84.31 87 VAL A N 1
ATOM 689 C CA . VAL A 1 87 ? -38.450 -6.835 31.651 1.00 84.31 87 VAL A CA 1
ATOM 690 C C . VAL A 1 87 ? -39.600 -7.479 32.431 1.00 84.31 87 VAL A C 1
ATOM 692 O O . VAL A 1 87 ? -39.773 -8.695 32.356 1.00 84.31 87 VAL A O 1
ATOM 695 N N . LEU A 1 88 ? -40.417 -6.691 33.138 1.00 85.12 88 LEU A N 1
ATOM 696 C CA . LEU A 1 88 ? -41.595 -7.205 33.846 1.00 85.12 88 LEU A CA 1
ATOM 697 C C . LEU A 1 88 ? -42.624 -7.838 32.893 1.00 85.12 88 LEU A C 1
ATOM 699 O O . LEU A 1 88 ? -43.250 -8.831 33.262 1.00 85.12 88 LEU A O 1
ATOM 703 N N . ALA A 1 89 ? -42.750 -7.339 31.658 1.00 79.75 89 ALA A N 1
ATOM 704 C CA . ALA A 1 89 ? -43.648 -7.908 30.651 1.00 79.75 89 ALA A CA 1
ATOM 705 C C . ALA A 1 89 ? -43.225 -9.309 30.150 1.00 79.75 89 ALA A C 1
ATOM 707 O O . ALA A 1 89 ? -44.077 -10.057 29.673 1.00 79.75 89 ALA A O 1
ATOM 708 N N . TYR A 1 90 ? -41.950 -9.703 30.295 1.00 72.50 90 TYR A N 1
ATOM 709 C CA . TYR A 1 90 ? -41.471 -11.050 29.932 1.00 72.50 90 TYR A CA 1
ATOM 710 C C . TYR A 1 90 ? -41.768 -12.134 30.991 1.00 72.50 90 TYR A C 1
ATOM 712 O O . TYR A 1 90 ? -41.630 -13.321 30.698 1.00 72.50 90 TYR A O 1
ATOM 720 N N . GLY A 1 91 ? -42.193 -11.767 32.208 1.00 70.31 91 GLY A N 1
ATOM 721 C CA . GLY A 1 91 ? -42.837 -12.700 33.148 1.00 70.31 91 GLY A CA 1
ATOM 722 C C . GLY A 1 91 ? -41.967 -13.794 33.795 1.00 70.31 91 GLY A C 1
ATOM 723 O O . GLY A 1 91 ? -42.499 -14.843 34.163 1.00 70.31 91 GLY A O 1
ATOM 724 N N . GLY A 1 92 ? -40.654 -13.594 33.954 1.00 78.44 92 GLY A N 1
ATOM 725 C CA . GLY A 1 92 ? -39.794 -14.531 34.698 1.00 78.44 92 GLY A CA 1
ATOM 726 C C . GLY A 1 92 ? -39.994 -14.488 36.226 1.00 78.44 92 GLY A C 1
ATOM 727 O O . GLY A 1 92 ? -40.737 -13.667 36.762 1.00 78.44 92 GLY A O 1
ATOM 728 N N . LYS A 1 93 ? -39.334 -15.397 36.962 1.00 85.94 93 LYS A N 1
ATOM 729 C CA . LYS A 1 93 ? -39.496 -15.555 38.427 1.00 85.94 93 LYS A CA 1
ATOM 730 C C . LYS A 1 93 ? -38.681 -14.568 39.256 1.00 85.94 93 LYS A C 1
ATOM 732 O O . LYS A 1 93 ? -39.041 -14.317 40.406 1.00 85.94 93 LYS A O 1
ATOM 737 N N . TYR A 1 94 ? -37.596 -14.043 38.695 1.00 89.19 94 TYR A N 1
ATOM 738 C CA . TYR A 1 94 ? -36.701 -13.088 39.345 1.00 89.19 94 TYR A CA 1
ATOM 739 C C . TYR A 1 94 ? -36.327 -11.971 38.379 1.00 89.19 94 TYR A C 1
ATOM 741 O O . TYR A 1 94 ? -36.201 -12.194 37.176 1.00 89.19 94 TYR A O 1
ATOM 749 N N . ILE A 1 95 ? -36.159 -10.766 38.915 1.00 92.00 95 ILE A N 1
ATOM 750 C CA . ILE A 1 95 ? -35.675 -9.586 38.205 1.00 92.00 95 ILE A CA 1
ATOM 751 C C . ILE A 1 95 ? -34.267 -9.304 38.722 1.00 92.00 95 ILE A C 1
ATOM 753 O O . ILE A 1 95 ? -34.068 -9.152 39.930 1.00 92.00 95 ILE A O 1
ATOM 757 N N . HIS A 1 96 ? -33.304 -9.254 37.809 1.00 92.56 96 HIS A N 1
ATOM 758 C CA . HIS A 1 96 ? -31.900 -9.014 38.105 1.00 92.56 96 HIS A CA 1
ATOM 759 C C . HIS A 1 96 ? -31.513 -7.611 37.650 1.00 92.56 96 HIS A C 1
ATOM 761 O O . HIS A 1 96 ? -31.754 -7.239 36.501 1.00 92.56 96 HIS A O 1
ATOM 767 N N . PHE A 1 97 ? -30.884 -6.872 38.554 1.00 93.75 97 PHE A N 1
ATOM 768 C CA . PHE A 1 97 ? -30.369 -5.524 38.370 1.00 93.75 97 PHE A CA 1
ATOM 769 C C . PHE A 1 97 ? -28.843 -5.627 38.353 1.00 93.75 97 PHE A C 1
ATOM 771 O O . PHE A 1 97 ? -28.238 -5.943 39.377 1.00 93.75 97 PHE A O 1
ATOM 778 N N . ILE A 1 98 ? -28.245 -5.454 37.176 1.00 92.75 98 ILE A N 1
ATOM 779 C CA . ILE A 1 98 ? -26.814 -5.622 36.910 1.00 92.75 98 ILE A CA 1
ATOM 780 C C . ILE A 1 98 ? -26.192 -4.231 36.799 1.00 92.75 98 ILE A C 1
ATOM 782 O O . ILE A 1 98 ? -26.412 -3.524 35.814 1.00 92.75 98 ILE A O 1
ATOM 786 N N . PHE A 1 99 ? -25.409 -3.848 37.801 1.00 91.25 99 PHE A N 1
ATOM 787 C CA . PHE A 1 99 ? -24.665 -2.596 37.824 1.00 91.25 99 PHE A CA 1
ATOM 788 C C . PHE A 1 99 ? -23.258 -2.837 37.278 1.00 91.25 99 PHE A C 1
ATOM 790 O O . PHE A 1 99 ? -22.495 -3.629 37.834 1.00 91.25 99 PHE A O 1
ATOM 797 N N . LEU A 1 100 ? -22.916 -2.153 36.188 1.00 88.88 100 LEU A N 1
ATOM 798 C CA . LEU A 1 100 ? -21.624 -2.247 35.512 1.00 88.88 100 LEU A CA 1
ATOM 799 C C . LEU A 1 100 ? -21.101 -0.837 35.221 1.00 88.88 100 LEU A C 1
ATOM 801 O O . LEU A 1 100 ? -21.812 0.005 34.672 1.00 88.88 100 LEU A O 1
ATOM 805 N N . HIS A 1 101 ? -19.846 -0.566 35.566 1.00 85.31 101 HIS A N 1
ATOM 806 C CA . HIS A 1 101 ? -19.198 0.694 35.204 1.00 85.31 101 HIS A CA 1
ATOM 807 C C . HIS A 1 101 ? -18.868 0.665 33.703 1.00 85.31 101 HIS A C 1
ATOM 809 O O . HIS A 1 101 ? -18.162 -0.229 33.246 1.00 85.31 101 HIS A O 1
ATOM 815 N N . SER A 1 102 ? -19.383 1.609 32.910 1.00 81.38 102 SER A N 1
ATOM 816 C CA . SER A 1 102 ? -19.242 1.543 31.443 1.00 81.38 102 SER A CA 1
ATOM 817 C C . SER A 1 102 ? -17.864 1.952 30.916 1.00 81.38 102 SER A C 1
ATOM 819 O O . SER A 1 102 ? -17.548 1.669 29.769 1.00 81.38 102 SER A O 1
ATOM 821 N N . GLU A 1 103 ? -17.033 2.606 31.730 1.00 83.06 103 GLU A N 1
ATOM 822 C CA . GLU A 1 103 ? -15.693 3.068 31.325 1.00 83.06 103 GLU A CA 1
ATOM 823 C C . GLU A 1 103 ? -14.696 1.915 31.125 1.00 83.06 103 GLU A C 1
ATOM 825 O O . GLU A 1 103 ? -13.817 1.990 30.272 1.00 83.06 103 GLU A O 1
ATOM 830 N N . ILE A 1 104 ? -14.866 0.826 31.879 1.00 86.44 104 ILE A N 1
ATOM 831 C CA . ILE A 1 104 ? -14.086 -0.415 31.755 1.00 86.44 104 ILE A CA 1
ATOM 832 C C . ILE A 1 104 ? -14.651 -1.368 30.689 1.00 86.44 104 ILE A C 1
ATOM 834 O O . ILE A 1 104 ? -14.183 -2.498 30.588 1.00 86.44 104 ILE A O 1
ATOM 838 N N . ALA A 1 105 ? -15.671 -0.957 29.929 1.00 88.19 105 ALA A N 1
ATOM 839 C CA . ALA A 1 105 ? -16.343 -1.790 28.939 1.00 88.19 105 ALA A CA 1
ATOM 840 C C . ALA A 1 105 ? -16.034 -1.341 27.505 1.00 88.19 105 ALA A C 1
ATOM 842 O O . ALA A 1 105 ? -16.014 -0.148 27.203 1.00 88.19 105 ALA A O 1
ATOM 843 N N . GLU A 1 106 ? -15.863 -2.299 26.596 1.00 87.81 106 GLU A N 1
ATOM 844 C CA . GLU A 1 106 ? -15.946 -2.027 25.160 1.00 87.81 106 GLU A CA 1
ATOM 845 C C . GLU A 1 106 ? -17.408 -1.722 24.785 1.00 87.81 106 GLU A C 1
ATOM 847 O O . GLU A 1 106 ? -18.315 -2.475 25.143 1.00 87.81 106 GLU A O 1
ATOM 852 N N . ILE A 1 107 ? -17.651 -0.620 24.078 1.00 86.81 107 ILE A N 1
ATOM 853 C CA . ILE A 1 107 ? -18.982 -0.176 23.650 1.00 86.81 107 ILE A CA 1
ATOM 854 C C . ILE A 1 107 ? -19.100 -0.351 22.137 1.00 86.81 107 ILE A C 1
ATOM 856 O O . ILE A 1 107 ? -18.342 0.238 21.366 1.00 86.81 107 ILE A O 1
ATOM 860 N N . ILE A 1 108 ? -20.080 -1.150 21.716 1.00 81.25 108 ILE A N 1
ATOM 861 C CA . ILE A 1 108 ? -20.332 -1.492 20.316 1.00 81.25 108 ILE A CA 1
ATOM 862 C C . ILE A 1 108 ? -21.789 -1.153 19.992 1.00 81.25 108 ILE A C 1
ATOM 864 O O . ILE A 1 108 ? -22.713 -1.615 20.659 1.00 81.25 108 ILE A O 1
ATOM 868 N N . HIS A 1 109 ? -22.007 -0.352 18.950 1.00 80.19 109 HIS A N 1
ATOM 869 C CA . HIS A 1 109 ? -23.341 -0.096 18.404 1.00 80.19 109 HIS A CA 1
ATOM 870 C C . HIS A 1 109 ? -23.546 -0.967 17.169 1.00 80.19 109 HIS A C 1
ATOM 872 O O . HIS A 1 109 ? -22.858 -0.784 16.164 1.00 80.19 109 HIS A O 1
ATOM 878 N N . LEU A 1 110 ? -24.478 -1.916 17.246 1.00 74.56 110 LEU A N 1
ATOM 879 C CA . LEU A 1 110 ? -24.859 -2.746 16.108 1.00 74.56 110 LEU A CA 1
ATOM 880 C C . LEU A 1 110 ? -25.801 -1.953 15.193 1.00 74.56 110 LEU A C 1
ATOM 882 O O . LEU A 1 110 ? -26.703 -1.255 15.658 1.00 74.56 110 LEU A O 1
ATOM 886 N N . THR A 1 111 ? -25.594 -2.066 13.883 1.00 71.00 111 THR A N 1
ATOM 887 C CA . THR A 1 111 ? -26.408 -1.402 12.855 1.00 71.00 111 THR A CA 1
ATOM 888 C C . THR A 1 111 ? -27.058 -2.419 11.931 1.00 71.00 111 THR A C 1
ATOM 890 O O . THR A 1 111 ? -26.521 -3.511 11.744 1.00 71.00 111 THR A O 1
ATOM 893 N N . GLY A 1 112 ? -28.181 -2.033 11.317 1.00 69.00 112 GLY A N 1
ATOM 894 C CA . GLY A 1 112 ? -28.796 -2.732 10.189 1.00 69.00 112 GLY A CA 1
ATOM 895 C C . GLY A 1 112 ? -30.043 -3.523 10.576 1.00 69.00 112 GLY A C 1
ATOM 896 O O . GLY A 1 112 ? -30.985 -2.959 11.130 1.00 69.00 112 GLY A O 1
ATOM 897 N N . GLY A 1 113 ? -30.083 -4.813 10.244 1.00 68.88 113 GLY A N 1
ATOM 898 C CA . GLY A 1 113 ? -31.199 -5.709 10.536 1.00 68.88 113 GLY A CA 1
ATOM 899 C C . GLY A 1 113 ? -31.645 -6.534 9.328 1.00 68.88 113 GLY A C 1
ATOM 900 O O . GLY A 1 113 ? -30.823 -7.021 8.548 1.00 68.88 113 GLY A O 1
ATOM 901 N N . THR A 1 114 ? -32.958 -6.688 9.172 1.00 65.56 114 THR A N 1
ATOM 902 C CA . THR A 1 114 ? -33.591 -7.478 8.099 1.00 65.56 114 THR A CA 1
ATOM 903 C C . THR A 1 114 ? -34.838 -6.819 7.536 1.00 65.56 114 THR A C 1
ATOM 905 O O . THR A 1 114 ? -35.420 -5.935 8.161 1.00 65.56 114 THR A O 1
ATOM 908 N N . ASN A 1 115 ? -35.242 -7.266 6.349 1.00 64.19 115 ASN A N 1
ATOM 909 C CA . ASN A 1 115 ? -36.505 -6.913 5.723 1.00 64.19 115 ASN A CA 1
ATOM 910 C C . ASN A 1 115 ? -37.082 -8.078 4.900 1.00 64.19 115 ASN A C 1
ATOM 912 O O . ASN A 1 115 ? -36.358 -8.822 4.245 1.00 64.19 115 ASN A O 1
ATOM 916 N N . GLY A 1 116 ? -38.405 -8.187 4.891 1.00 56.97 116 GLY A N 1
ATOM 917 C CA . GLY A 1 116 ? -39.173 -9.175 4.148 1.00 56.97 116 GLY A CA 1
ATOM 918 C C . GLY A 1 116 ? -39.091 -10.596 4.711 1.00 56.97 116 GLY A C 1
ATOM 919 O O . GLY A 1 116 ? -38.014 -11.170 4.863 1.00 56.97 116 GLY A O 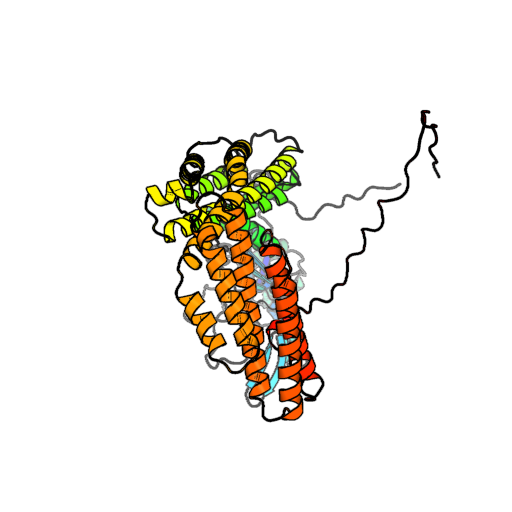1
ATOM 920 N N . LEU A 1 117 ? -40.264 -11.194 4.907 1.00 62.09 117 LEU A N 1
ATOM 921 C CA . LEU A 1 117 ? -40.457 -12.633 5.066 1.00 62.09 117 LEU A CA 1
ATOM 922 C C . LEU A 1 117 ? -41.054 -13.208 3.776 1.00 62.09 117 LEU A C 1
ATOM 924 O O . LEU A 1 117 ? -42.258 -13.110 3.536 1.00 62.09 117 LEU A O 1
ATOM 928 N N . ASN A 1 118 ? -40.207 -13.803 2.937 1.00 56.22 118 ASN A N 1
ATOM 929 C CA . ASN A 1 118 ? -40.644 -14.540 1.754 1.00 56.22 118 ASN A CA 1
ATOM 930 C C . ASN A 1 118 ? -40.866 -16.011 2.129 1.00 56.22 118 ASN A C 1
ATOM 932 O O . ASN A 1 118 ? -39.908 -16.716 2.431 1.00 56.22 118 ASN A O 1
ATOM 936 N N . HIS A 1 119 ? -42.106 -16.495 2.070 1.00 57.22 119 HIS A N 1
ATOM 937 C CA . HIS A 1 119 ? -42.393 -17.925 2.200 1.00 57.22 119 HIS A CA 1
ATOM 938 C C . HIS A 1 119 ? -42.370 -18.594 0.818 1.00 57.22 119 HIS A C 1
ATOM 940 O O . HIS A 1 119 ? -43.173 -18.229 -0.043 1.00 57.22 119 HIS A O 1
ATOM 946 N N . ASP A 1 120 ? -41.481 -19.569 0.619 1.00 53.75 120 ASP A N 1
ATOM 947 C CA . ASP A 1 120 ? -41.457 -20.446 -0.559 1.00 53.75 120 ASP A CA 1
ATOM 948 C C . ASP A 1 120 ? -41.505 -21.909 -0.093 1.00 53.75 120 ASP A C 1
ATOM 950 O O . ASP A 1 120 ? -40.566 -22.437 0.510 1.00 53.75 120 ASP A O 1
ATOM 954 N N . GLY A 1 121 ? -42.666 -22.544 -0.279 1.00 63.34 121 GLY A N 1
ATOM 955 C CA . GLY A 1 121 ? -42.981 -23.835 0.333 1.00 63.34 121 GLY A CA 1
ATOM 956 C C . GLY A 1 121 ? -42.846 -23.804 1.862 1.00 63.34 121 GLY A C 1
ATOM 957 O O . GLY A 1 121 ? -43.447 -22.963 2.530 1.00 63.34 121 GLY A O 1
ATOM 958 N N . ASP A 1 122 ? -42.050 -24.729 2.402 1.00 48.91 122 ASP A N 1
ATOM 959 C CA . ASP A 1 122 ? -41.747 -24.832 3.837 1.00 48.91 122 ASP A CA 1
ATOM 960 C C . ASP A 1 122 ? -40.614 -23.885 4.296 1.00 48.91 122 ASP A C 1
ATOM 962 O O . ASP A 1 122 ? -40.326 -23.806 5.493 1.00 48.91 122 ASP A O 1
ATOM 966 N N . GLN A 1 123 ? -39.938 -23.176 3.380 1.00 45.84 123 GLN A N 1
ATOM 967 C CA . GLN A 1 123 ? -38.837 -22.268 3.716 1.00 45.84 123 GLN A CA 1
ATOM 968 C C . GLN A 1 123 ? -39.319 -20.822 3.872 1.00 45.84 123 GLN A C 1
ATOM 970 O O . GLN A 1 123 ? -40.236 -20.358 3.197 1.00 45.84 123 GLN A O 1
ATOM 975 N N . THR A 1 124 ? -38.692 -20.102 4.805 1.00 55.56 124 THR A N 1
ATOM 976 C CA . THR A 1 124 ? -38.975 -18.691 5.094 1.00 55.56 124 THR A CA 1
ATOM 977 C C . THR A 1 124 ? -37.694 -17.890 4.929 1.00 55.56 124 THR A C 1
ATOM 979 O O . THR A 1 124 ? -36.866 -17.845 5.836 1.00 55.56 124 THR A O 1
ATOM 982 N N . ASP A 1 125 ? -37.523 -17.275 3.764 1.00 59.09 125 ASP A N 1
ATOM 983 C CA . ASP A 1 125 ? -36.367 -16.450 3.443 1.00 59.09 125 ASP A CA 1
ATOM 984 C C . ASP A 1 125 ? -36.512 -15.054 4.051 1.00 59.09 125 ASP A C 1
ATOM 986 O O . ASP A 1 125 ? -37.389 -14.269 3.679 1.00 59.09 125 ASP A O 1
ATOM 990 N N . ILE A 1 126 ? -35.596 -14.747 4.970 1.00 62.47 126 ILE A N 1
ATOM 991 C CA . ILE A 1 126 ? -35.404 -13.432 5.580 1.00 62.47 126 ILE A CA 1
ATOM 992 C C . ILE A 1 126 ? -34.268 -12.731 4.828 1.00 62.47 126 ILE A C 1
ATOM 994 O O . ILE A 1 126 ? -33.185 -13.310 4.697 1.00 62.47 126 ILE A O 1
ATOM 998 N N . LYS A 1 127 ? -34.462 -11.496 4.342 1.00 66.50 127 LYS A N 1
ATOM 999 C CA . LYS A 1 127 ? -33.380 -10.759 3.659 1.00 66.50 127 LYS A CA 1
ATOM 1000 C C . LYS A 1 127 ? -32.624 -9.847 4.615 1.00 66.50 127 LYS A C 1
ATOM 1002 O O . LYS A 1 127 ? -33.200 -9.168 5.461 1.00 66.50 127 LYS A O 1
ATOM 1007 N N . VAL A 1 128 ? -31.306 -9.823 4.442 1.00 68.50 128 VAL A N 1
ATOM 1008 C CA . VAL A 1 128 ? -30.387 -8.925 5.149 1.00 68.50 128 VAL A CA 1
ATOM 1009 C C . VAL A 1 128 ? -30.600 -7.484 4.687 1.00 68.50 128 VAL A C 1
ATOM 1011 O O . VAL A 1 128 ? -30.560 -7.202 3.490 1.00 68.50 128 VAL A O 1
ATOM 1014 N N . LYS A 1 129 ? -30.755 -6.560 5.641 1.00 67.69 129 LYS A N 1
ATOM 1015 C CA . LYS A 1 129 ? -30.775 -5.120 5.366 1.00 67.69 129 LYS A CA 1
ATOM 1016 C C . LYS A 1 129 ? -29.357 -4.624 5.050 1.00 67.69 129 LYS A C 1
ATOM 1018 O O . LYS A 1 129 ? -28.378 -5.085 5.641 1.00 67.69 129 LYS A O 1
ATOM 1023 N N . GLU A 1 130 ? -29.232 -3.665 4.140 1.00 60.59 130 GLU A N 1
ATOM 1024 C CA . GLU A 1 130 ? -27.947 -3.027 3.830 1.00 60.59 130 GLU A CA 1
ATOM 1025 C C . GLU A 1 130 ? -27.347 -2.338 5.076 1.00 60.59 130 GLU A C 1
ATOM 1027 O O . GLU A 1 130 ? -28.076 -1.821 5.924 1.00 60.59 130 GLU A O 1
ATOM 1032 N N . GLY A 1 131 ? -26.016 -2.359 5.214 1.00 59.28 131 GLY A N 1
ATOM 1033 C CA . GLY A 1 131 ? -25.313 -1.776 6.367 1.00 59.28 131 GLY A CA 1
ATOM 1034 C C . GLY A 1 131 ? -25.385 -2.594 7.667 1.00 59.28 131 GLY A C 1
ATOM 1035 O O . GLY A 1 131 ? -25.148 -2.042 8.746 1.00 59.28 131 GLY A O 1
ATOM 1036 N N . THR A 1 132 ? -25.718 -3.890 7.591 1.00 56.59 132 THR A N 1
ATOM 1037 C CA . THR A 1 132 ? -25.801 -4.760 8.775 1.00 56.59 132 THR A CA 1
ATOM 1038 C C . THR A 1 132 ? -24.470 -5.412 9.140 1.00 56.59 132 THR A C 1
ATOM 1040 O O . THR A 1 132 ? -23.854 -6.077 8.308 1.00 56.59 132 THR A O 1
ATOM 1043 N N . VAL A 1 133 ? -24.062 -5.288 10.407 1.00 54.47 133 VAL A N 1
ATOM 1044 C CA . VAL A 1 133 ? -22.855 -5.937 10.949 1.00 54.47 133 VAL A CA 1
ATOM 1045 C C . VAL A 1 133 ? -23.176 -7.387 11.327 1.00 54.47 133 VAL A C 1
ATOM 1047 O O . VAL A 1 133 ? -23.611 -7.672 12.442 1.00 54.47 133 VAL A O 1
ATOM 1050 N N . TRP A 1 134 ? -23.004 -8.300 10.368 1.00 50.03 134 TRP A N 1
ATOM 1051 C CA . TRP A 1 134 ? -23.260 -9.740 10.539 1.00 50.03 134 TRP A CA 1
ATOM 1052 C C . TRP A 1 134 ? -22.084 -10.538 11.096 1.00 50.03 134 TRP A C 1
ATOM 1054 O O . TRP A 1 134 ? -22.296 -11.646 11.598 1.00 50.03 134 TRP A O 1
ATOM 1064 N N . ASP A 1 135 ? -20.871 -9.993 11.007 1.00 50.28 135 ASP A N 1
ATOM 1065 C CA . ASP A 1 135 ? -19.673 -10.633 11.539 1.00 50.28 135 ASP A CA 1
ATOM 1066 C C . ASP A 1 135 ? -19.845 -10.911 13.033 1.00 50.28 135 ASP A C 1
ATOM 1068 O O . ASP A 1 135 ? -20.232 -10.035 13.810 1.00 50.28 135 ASP A O 1
ATOM 1072 N N . VAL A 1 136 ? -19.571 -12.154 13.436 1.00 54.09 136 VAL A N 1
ATOM 1073 C CA . VAL A 1 136 ? -19.659 -12.560 14.841 1.00 54.09 136 VAL A CA 1
ATOM 1074 C C . VAL A 1 136 ? -18.645 -11.724 15.628 1.00 54.09 136 VAL A C 1
ATOM 1076 O O . VAL A 1 136 ? -17.444 -11.847 15.370 1.00 54.09 136 VAL A O 1
ATOM 1079 N N . PRO A 1 137 ? -19.083 -10.868 16.569 1.00 61.34 137 PRO A N 1
ATOM 1080 C CA . PRO A 1 137 ? -18.166 -10.037 17.319 1.00 61.34 137 PRO A CA 1
ATOM 1081 C C . PRO A 1 137 ? -17.251 -10.917 18.163 1.00 61.34 137 PRO A C 1
ATOM 1083 O O . PRO A 1 137 ? -17.631 -11.982 18.651 1.00 61.34 137 PRO A O 1
ATOM 1086 N N . TYR A 1 138 ? -16.018 -10.459 18.334 1.00 69.31 138 TYR A N 1
ATOM 1087 C CA . TYR A 1 138 ? -15.047 -11.158 19.157 1.00 69.31 138 TYR A CA 1
ATOM 1088 C C . TYR A 1 138 ? -15.442 -11.061 20.638 1.00 69.31 138 TYR A C 1
ATOM 1090 O O . TYR A 1 138 ? -15.672 -9.966 21.154 1.00 69.31 138 TYR A O 1
ATOM 1098 N N . PHE A 1 139 ? -15.496 -12.197 21.335 1.00 71.19 139 PHE A N 1
ATOM 1099 C CA . PHE A 1 139 ? -15.787 -12.242 22.767 1.00 71.19 139 PHE A CA 1
ATOM 1100 C C . PHE A 1 139 ? -14.538 -11.889 23.592 1.00 71.19 139 PHE A C 1
ATOM 1102 O O . PHE A 1 139 ? -13.532 -12.598 23.560 1.00 71.19 139 PHE A O 1
ATOM 1109 N N . GLN A 1 140 ? -14.600 -10.809 24.373 1.00 72.38 140 GLN A N 1
ATOM 1110 C CA . GLN A 1 140 ? -13.459 -10.341 25.167 1.00 72.38 140 GLN A CA 1
ATOM 1111 C C . GLN A 1 140 ? -13.328 -11.063 26.510 1.00 72.38 140 GLN A C 1
ATOM 1113 O O . GLN A 1 140 ? -14.026 -10.763 27.474 1.00 72.38 140 GLN A O 1
ATOM 1118 N N . HIS A 1 141 ? -12.353 -11.960 26.632 1.00 78.25 141 HIS A N 1
ATOM 1119 C CA . HIS A 1 141 ? -12.073 -12.645 27.900 1.00 78.25 141 HIS A CA 1
ATOM 1120 C C . HIS A 1 141 ? -11.505 -11.737 29.009 1.00 78.25 141 HIS A C 1
ATOM 1122 O O . HIS A 1 141 ? -11.435 -12.169 30.157 1.00 78.25 141 HIS A O 1
ATOM 1128 N N . GLU A 1 142 ? -11.101 -10.501 28.696 1.00 80.88 142 GLU A N 1
ATOM 1129 C CA . GLU A 1 142 ? -10.411 -9.611 29.642 1.00 80.88 142 GLU A CA 1
ATOM 1130 C C . GLU A 1 142 ? -11.230 -8.392 30.090 1.00 80.88 142 GLU A C 1
ATOM 1132 O O . GLU A 1 142 ? -11.030 -7.918 31.205 1.00 80.88 142 GLU A O 1
ATOM 1137 N N . VAL A 1 143 ? -12.160 -7.903 29.262 1.00 86.88 143 VAL A N 1
ATOM 1138 C CA . VAL A 1 143 ? -13.004 -6.732 29.556 1.00 86.88 143 VAL A CA 1
ATOM 1139 C C . VAL A 1 143 ? -14.490 -7.048 29.351 1.00 86.88 143 VAL A C 1
ATOM 1141 O O . VAL A 1 143 ? -14.824 -7.887 28.512 1.00 86.88 143 VAL A O 1
ATOM 1144 N N . PRO A 1 144 ? -15.403 -6.390 30.087 1.00 88.06 144 PRO A N 1
ATOM 1145 C CA . PRO A 1 144 ? -16.807 -6.286 29.702 1.00 88.06 144 PRO A CA 1
ATOM 1146 C C . PRO A 1 144 ? -16.981 -5.752 28.270 1.00 88.06 144 PRO A C 1
ATOM 1148 O O . PRO A 1 144 ? -16.192 -4.933 27.800 1.00 88.06 144 PRO A O 1
ATOM 1151 N N . GLN A 1 145 ? -18.066 -6.149 27.610 1.00 85.94 145 GLN A N 1
ATOM 1152 C CA . GLN A 1 145 ? -18.518 -5.576 26.339 1.00 85.94 145 GLN A CA 1
ATOM 1153 C C . GLN A 1 145 ? -20.012 -5.238 26.425 1.00 85.94 145 GLN A C 1
ATOM 1155 O O . GLN A 1 145 ? -20.766 -5.948 27.093 1.00 85.94 145 GLN A O 1
ATOM 1160 N N . ILE A 1 146 ? -20.454 -4.182 25.746 1.00 88.62 146 ILE A N 1
ATOM 1161 C CA . ILE A 1 146 ? -21.844 -3.710 25.737 1.00 88.62 146 ILE A CA 1
ATOM 1162 C C . ILE A 1 146 ? -22.269 -3.497 24.280 1.00 88.62 146 ILE A C 1
ATOM 1164 O O . ILE A 1 146 ? -21.740 -2.614 23.604 1.00 88.62 146 ILE A O 1
ATOM 1168 N N . PHE A 1 147 ? -23.226 -4.298 23.807 1.00 82.50 147 PHE A N 1
ATOM 1169 C CA . PHE A 1 147 ? -23.737 -4.256 22.435 1.00 82.50 147 PHE A CA 1
ATOM 1170 C C . PHE A 1 147 ? -25.122 -3.621 22.399 1.00 82.50 147 PHE A C 1
ATOM 1172 O O . PHE A 1 147 ? -26.097 -4.236 22.831 1.00 82.50 147 PHE A O 1
ATOM 1179 N N . TYR A 1 148 ? -25.213 -2.410 21.859 1.00 84.31 148 TYR A N 1
ATOM 1180 C CA . TYR A 1 148 ? -26.480 -1.716 21.650 1.00 84.31 148 TYR A CA 1
ATOM 1181 C C . TYR A 1 148 ? -27.163 -2.195 20.372 1.00 84.31 148 TYR A C 1
ATOM 1183 O O . TYR A 1 148 ? -26.536 -2.212 19.312 1.00 84.31 148 TYR A O 1
ATOM 1191 N N . THR A 1 149 ? -28.454 -2.532 20.459 1.00 77.88 149 THR A N 1
ATOM 1192 C CA . THR A 1 149 ? -29.289 -2.877 19.294 1.00 77.88 149 THR A CA 1
ATOM 1193 C C . THR A 1 149 ? -30.245 -1.742 18.900 1.00 77.88 149 THR A C 1
ATOM 1195 O O . THR A 1 149 ? -31.229 -1.987 18.208 1.00 77.88 149 THR A O 1
ATOM 1198 N N . ASP A 1 150 ? -29.967 -0.492 19.309 1.00 74.56 150 ASP A N 1
ATOM 1199 C CA . ASP A 1 150 ? -30.832 0.686 19.092 1.00 74.56 150 ASP A CA 1
ATOM 1200 C C . ASP A 1 150 ? -31.093 1.009 17.609 1.00 74.56 150 ASP A C 1
ATOM 1202 O O . ASP A 1 150 ? -32.032 1.734 17.283 1.00 74.56 150 ASP A O 1
ATOM 1206 N N . ARG A 1 151 ? -30.268 0.456 16.711 1.00 71.56 151 ARG A N 1
ATOM 1207 C CA . ARG A 1 151 ? -30.303 0.664 15.252 1.00 71.56 151 ARG A CA 1
ATOM 1208 C C . ARG A 1 151 ? -30.435 -0.641 14.475 1.00 71.56 151 ARG A C 1
ATOM 1210 O O . ARG A 1 151 ? -30.000 -0.709 13.324 1.00 71.56 151 ARG A O 1
ATOM 1217 N N . VAL A 1 152 ? -30.980 -1.672 15.120 1.00 73.50 152 VAL A N 1
ATOM 1218 C CA . VAL A 1 152 ? -31.253 -2.966 14.497 1.00 73.50 152 VAL A CA 1
ATOM 1219 C C . VAL A 1 152 ? -32.758 -3.156 14.341 1.00 73.50 152 VAL A C 1
ATOM 1221 O O . VAL A 1 152 ? -33.495 -3.214 15.323 1.00 73.50 152 VAL A O 1
ATOM 1224 N N . GLU A 1 153 ? -33.208 -3.291 13.097 1.00 71.00 153 GLU A N 1
ATOM 1225 C CA . GLU A 1 153 ? -34.592 -3.636 12.765 1.00 71.00 153 GLU A CA 1
ATOM 1226 C C . GLU A 1 153 ? -34.736 -5.149 12.557 1.00 71.00 153 GLU A C 1
ATOM 1228 O O . GLU A 1 153 ? -34.166 -5.734 11.634 1.00 71.00 153 GLU A O 1
ATOM 1233 N N . VAL A 1 154 ? -35.518 -5.794 13.419 1.00 68.81 154 VAL A N 1
ATOM 1234 C CA . VAL A 1 154 ? -35.808 -7.231 13.347 1.00 68.81 154 VAL A CA 1
ATOM 1235 C C . VAL A 1 154 ? -37.209 -7.437 12.789 1.00 68.81 154 VAL A C 1
ATOM 1237 O O . VAL A 1 154 ? -38.169 -7.046 13.453 1.00 68.81 154 VAL A O 1
ATOM 1240 N N . GLU A 1 155 ? -37.364 -8.062 11.619 1.00 64.38 155 GLU A N 1
ATOM 1241 C CA . GLU A 1 155 ? -38.697 -8.405 11.106 1.00 64.38 155 GLU A CA 1
ATOM 1242 C C . GLU A 1 155 ? -39.229 -9.687 11.773 1.00 64.38 155 GLU A C 1
ATOM 1244 O O . GLU A 1 155 ? -38.562 -10.717 11.818 1.00 64.38 155 GLU A O 1
ATOM 1249 N N . LEU A 1 156 ? -40.444 -9.610 12.323 1.00 61.06 156 LEU A N 1
ATOM 1250 C CA . LEU A 1 156 ? -41.142 -10.690 13.040 1.00 61.06 156 LEU A CA 1
ATOM 1251 C C . LEU A 1 156 ? -42.483 -11.070 12.385 1.00 61.06 156 LEU A C 1
ATOM 1253 O O . LEU A 1 156 ? -43.264 -11.835 12.951 1.00 61.06 156 LEU A O 1
ATOM 1257 N N . GLY A 1 157 ? -42.795 -10.491 11.229 1.00 60.53 157 GLY A N 1
ATOM 1258 C CA . GLY A 1 157 ? -44.021 -10.728 10.472 1.00 60.53 157 GLY A CA 1
ATOM 1259 C C . GLY A 1 157 ? -44.241 -9.623 9.432 1.00 60.53 157 GLY A C 1
ATOM 1260 O O . GLY A 1 157 ? -43.678 -8.545 9.610 1.00 60.53 157 GLY A O 1
ATOM 1261 N N . PRO A 1 158 ? -45.125 -9.809 8.429 1.00 55.31 158 PRO A N 1
ATOM 1262 C CA . PRO A 1 158 ? -45.334 -8.873 7.304 1.00 55.31 158 PRO A CA 1
ATOM 1263 C C . PRO A 1 158 ? -45.777 -7.431 7.642 1.00 55.31 158 PRO A C 1
ATOM 1265 O O . PRO A 1 158 ? -46.110 -6.650 6.751 1.00 55.31 158 PRO A O 1
ATOM 1268 N N . SER A 1 159 ? -45.874 -7.074 8.922 1.00 56.06 159 SER A N 1
ATOM 1269 C CA . SER A 1 159 ? -46.113 -5.713 9.430 1.00 56.06 159 SER A CA 1
ATOM 1270 C C . SER A 1 159 ? -45.539 -5.498 10.844 1.00 56.06 159 SER A C 1
ATOM 1272 O O . SER A 1 159 ? -45.862 -4.503 11.487 1.00 56.06 159 SER A O 1
ATOM 1274 N N . ASN A 1 160 ? -44.725 -6.431 11.357 1.00 56.06 160 ASN A N 1
ATOM 1275 C CA . ASN A 1 160 ? -44.249 -6.446 12.741 1.00 56.06 160 ASN A CA 1
ATOM 1276 C C . ASN A 1 160 ? -42.725 -6.370 12.777 1.00 56.06 160 ASN A C 1
ATOM 1278 O O . ASN A 1 160 ? -42.053 -7.306 12.352 1.00 56.06 160 ASN A O 1
ATOM 1282 N N . PHE A 1 161 ? -42.193 -5.309 13.381 1.00 61.25 161 PHE A N 1
ATOM 1283 C CA . PHE A 1 161 ? -40.763 -5.150 13.624 1.00 61.25 161 PHE A CA 1
ATOM 1284 C C . PHE A 1 161 ? -40.489 -5.063 15.126 1.00 61.25 161 PHE A C 1
ATOM 1286 O O . PHE A 1 161 ? -41.194 -4.358 15.849 1.00 61.25 161 PHE A O 1
ATOM 1293 N N . ARG A 1 162 ? -39.450 -5.752 15.608 1.00 64.06 162 ARG A N 1
ATOM 1294 C CA . ARG A 1 162 ? -38.870 -5.489 16.929 1.00 64.06 162 ARG A CA 1
ATOM 1295 C C . ARG A 1 162 ? -37.779 -4.435 16.765 1.00 64.06 162 ARG A C 1
ATOM 1297 O O . ARG A 1 162 ? -36.764 -4.681 16.124 1.00 64.06 162 ARG A O 1
ATOM 1304 N N . THR A 1 163 ? -37.992 -3.296 17.415 1.00 57.62 163 THR A N 1
ATOM 1305 C CA . THR A 1 163 ? -37.037 -2.184 17.559 1.00 57.62 163 THR A CA 1
ATOM 1306 C C . THR A 1 163 ? -36.727 -1.932 19.041 1.00 57.62 163 THR A C 1
ATOM 1308 O O . THR A 1 163 ? -36.544 -0.794 19.471 1.00 57.62 163 THR A O 1
ATOM 1311 N N . ASN A 1 164 ? -36.791 -2.984 19.865 1.00 59.88 164 ASN A N 1
ATOM 1312 C CA . ASN A 1 164 ? -36.582 -2.875 21.306 1.00 59.88 164 ASN A CA 1
ATOM 1313 C C . ASN A 1 164 ? -35.138 -2.454 21.601 1.00 59.88 164 ASN A C 1
ATOM 1315 O O . ASN A 1 164 ? -34.205 -2.941 20.964 1.00 59.88 164 ASN A O 1
ATOM 1319 N N . THR A 1 165 ? -34.957 -1.633 22.636 1.00 69.06 165 THR A N 1
ATOM 1320 C CA . THR A 1 165 ? -33.655 -1.253 23.208 1.00 69.06 165 THR A CA 1
ATOM 1321 C C . THR A 1 165 ? -33.045 -2.392 24.034 1.00 69.06 165 THR A C 1
ATOM 1323 O O . THR A 1 165 ? -32.695 -2.241 25.206 1.00 69.06 165 THR A O 1
ATOM 1326 N N . GLU A 1 166 ? -32.958 -3.568 23.416 1.00 76.94 166 GLU A N 1
ATOM 1327 C CA . GLU A 1 166 ? -32.193 -4.692 23.932 1.00 76.94 166 GLU A CA 1
ATOM 1328 C C . GLU A 1 166 ? -30.697 -4.333 23.907 1.00 76.94 166 GLU A C 1
ATOM 1330 O O . GLU A 1 166 ? -30.198 -3.623 23.028 1.00 76.94 166 GLU A O 1
ATOM 1335 N N . VAL A 1 167 ? -29.976 -4.783 24.927 1.00 83.00 167 VAL A N 1
ATOM 1336 C CA . VAL A 1 167 ? -28.534 -4.603 25.051 1.00 83.00 167 VAL A CA 1
ATOM 1337 C C . VAL A 1 167 ? -27.933 -5.937 25.449 1.00 83.00 167 VAL A C 1
ATOM 1339 O O . VAL A 1 167 ? -28.359 -6.555 26.428 1.00 83.00 167 VAL A O 1
ATOM 1342 N N . LEU A 1 168 ? -26.942 -6.397 24.691 1.00 81.56 168 LEU A N 1
ATOM 1343 C CA . LEU A 1 168 ? -26.274 -7.663 24.967 1.00 81.56 168 LEU A CA 1
ATOM 1344 C C . LEU A 1 168 ? -25.002 -7.381 25.778 1.00 81.56 168 LEU A C 1
ATOM 1346 O O . LEU A 1 168 ? -24.157 -6.595 25.348 1.00 81.56 168 LEU A O 1
ATOM 1350 N N . LEU A 1 169 ? -24.854 -8.004 26.950 1.00 83.56 169 LEU A N 1
ATOM 1351 C CA . LEU A 1 169 ? -23.649 -7.882 27.778 1.00 83.56 169 LEU A CA 1
ATOM 1352 C C . LEU A 1 169 ? -22.673 -9.022 27.488 1.00 83.56 169 LEU A C 1
ATOM 1354 O O . LEU A 1 169 ? -22.982 -10.197 27.696 1.00 83.56 169 LEU A O 1
ATOM 1358 N N . GLY A 1 170 ? -21.489 -8.660 27.010 1.00 81.56 170 GLY A N 1
ATOM 1359 C CA . GLY A 1 170 ? -20.450 -9.568 26.544 1.00 81.56 170 GLY A CA 1
ATOM 1360 C C . GLY A 1 170 ? -19.164 -9.534 27.337 1.00 81.56 170 GLY A C 1
ATOM 1361 O O . GLY A 1 170 ? -19.009 -8.788 28.309 1.00 81.56 170 GLY A O 1
ATOM 1362 N N . GLY A 1 171 ? -18.230 -10.359 26.878 1.00 81.00 171 GLY A N 1
ATOM 1363 C CA . GLY A 1 171 ? -16.914 -10.484 27.467 1.00 81.00 171 GLY A CA 1
ATOM 1364 C C . GLY A 1 171 ? -16.954 -10.794 28.963 1.00 81.00 171 GLY A C 1
ATOM 1365 O O . GLY A 1 171 ? -17.855 -11.467 29.474 1.00 81.00 171 GLY A O 1
ATOM 1366 N N . ASN A 1 172 ? -15.980 -10.264 29.693 1.00 81.94 172 ASN A N 1
ATOM 1367 C CA . ASN A 1 172 ? -15.781 -10.552 31.108 1.00 81.94 172 ASN A CA 1
ATOM 1368 C C . ASN A 1 172 ? -16.620 -9.672 32.059 1.00 81.94 172 ASN A C 1
ATOM 1370 O O . ASN A 1 172 ? -16.184 -9.353 33.163 1.00 81.94 172 ASN A O 1
ATOM 1374 N N . TRP A 1 173 ? -17.836 -9.266 31.666 1.00 85.19 173 TRP A N 1
ATOM 1375 C CA . TRP A 1 173 ? -18.677 -8.349 32.458 1.00 85.19 173 TRP A CA 1
ATOM 1376 C C . TRP A 1 173 ? -18.931 -8.822 33.901 1.00 85.19 173 TRP A C 1
ATOM 1378 O O . TRP A 1 173 ? -19.050 -8.003 34.808 1.00 85.19 173 TRP A O 1
ATOM 1388 N N . ARG A 1 174 ? -18.963 -10.142 34.128 1.00 80.94 174 ARG A N 1
ATOM 1389 C CA . ARG A 1 174 ? -19.225 -10.780 35.433 1.00 80.94 174 ARG A CA 1
ATOM 1390 C C . ARG A 1 174 ? -18.179 -10.463 36.500 1.00 80.94 174 ARG A C 1
ATOM 1392 O O . ARG A 1 174 ? -18.528 -10.402 37.675 1.00 80.94 174 ARG A O 1
ATOM 1399 N N . ASP A 1 175 ? -16.925 -10.265 36.099 1.00 81.31 175 ASP A N 1
ATOM 1400 C CA . ASP A 1 175 ? -15.811 -10.001 37.016 1.00 81.31 175 ASP A CA 1
ATOM 1401 C C . ASP A 1 175 ? -15.841 -8.569 37.585 1.00 81.31 175 ASP A C 1
ATOM 1403 O O . ASP A 1 175 ? -15.180 -8.294 38.587 1.00 81.31 175 ASP A O 1
ATOM 1407 N N . TYR A 1 176 ? -16.629 -7.677 36.971 1.00 82.25 176 TYR A N 1
ATOM 1408 C CA . TYR A 1 176 ? -16.710 -6.249 37.300 1.00 82.25 176 TYR A CA 1
ATOM 1409 C C . TYR A 1 176 ? -18.141 -5.755 37.583 1.00 82.25 176 TYR A C 1
ATOM 1411 O O . TYR A 1 176 ? -18.348 -4.557 37.787 1.00 82.25 176 TYR A O 1
ATOM 1419 N N . ALA A 1 177 ? -19.128 -6.655 37.573 1.00 87.31 177 ALA A N 1
ATOM 1420 C CA . ALA A 1 177 ? -20.531 -6.328 37.796 1.00 87.31 177 ALA A CA 1
ATOM 1421 C C . ALA A 1 177 ? -20.999 -6.685 39.211 1.00 87.31 177 ALA A C 1
ATOM 1423 O O . ALA A 1 177 ? -20.703 -7.754 39.753 1.00 87.31 177 ALA A O 1
ATOM 1424 N N . GLU A 1 178 ? -21.809 -5.795 39.768 1.00 89.31 178 GLU A N 1
ATOM 1425 C CA . GLU A 1 178 ? -22.492 -5.959 41.045 1.00 89.31 178 GLU A CA 1
ATOM 1426 C C . GLU A 1 178 ? -23.981 -6.190 40.771 1.00 89.31 178 GLU A C 1
ATOM 1428 O O . GLU A 1 178 ? -24.592 -5.470 39.981 1.00 89.31 178 GLU A O 1
ATOM 1433 N N . ILE A 1 179 ? -24.563 -7.239 41.353 1.00 90.81 179 ILE A N 1
ATOM 1434 C CA . ILE A 1 179 ? -25.886 -7.728 40.959 1.00 90.81 179 ILE A CA 1
ATOM 1435 C C . ILE A 1 179 ? -26.807 -7.787 42.176 1.00 90.81 179 ILE A C 1
ATOM 1437 O O . ILE A 1 179 ? -26.471 -8.398 43.189 1.00 90.81 179 ILE A O 1
ATOM 1441 N N . ILE A 1 180 ? -28.002 -7.208 42.055 1.00 93.12 180 ILE A N 1
ATOM 1442 C CA . ILE A 1 180 ? -29.099 -7.382 43.017 1.00 93.12 180 ILE A CA 1
ATOM 1443 C C . ILE A 1 180 ? -30.224 -8.159 42.325 1.00 93.12 180 ILE A C 1
ATOM 1445 O O . ILE A 1 180 ? -30.528 -7.915 41.159 1.00 93.12 180 ILE A O 1
ATOM 1449 N N . SER A 1 181 ? -30.829 -9.131 43.012 1.00 92.88 181 SER A N 1
ATOM 1450 C CA . SER A 1 181 ? -31.885 -9.989 42.451 1.00 92.88 181 SER A CA 1
ATOM 1451 C C . SER A 1 181 ? -33.096 -10.050 43.380 1.00 92.88 181 SER A C 1
ATOM 1453 O O . SER A 1 181 ? -32.960 -10.384 44.554 1.00 92.88 181 SER A O 1
ATOM 1455 N N . ILE A 1 182 ? -34.284 -9.733 42.856 1.00 93.94 182 ILE A N 1
ATOM 1456 C CA . ILE A 1 182 ? -35.543 -9.650 43.619 1.00 93.94 182 ILE A CA 1
ATOM 1457 C C . ILE A 1 182 ? -36.704 -10.330 42.882 1.00 93.94 182 ILE A C 1
ATOM 1459 O O . ILE A 1 182 ? -36.621 -10.628 41.693 1.00 93.94 182 ILE A O 1
ATOM 1463 N N . GLN A 1 183 ? -37.816 -10.574 43.577 1.00 93.62 183 GLN A N 1
ATOM 1464 C CA . GLN A 1 183 ? -39.035 -11.103 42.953 1.00 93.62 183 GLN A CA 1
ATOM 1465 C C . GLN A 1 183 ? -39.795 -10.010 42.164 1.00 93.62 183 GLN A C 1
ATOM 1467 O O . GLN A 1 183 ? -39.827 -8.862 42.617 1.00 93.62 183 GLN A O 1
ATOM 1472 N N . PRO A 1 184 ? -40.499 -10.351 41.062 1.00 93.00 184 PRO A N 1
ATOM 1473 C CA . PRO A 1 184 ? -41.297 -9.417 40.259 1.00 93.00 184 PRO A CA 1
ATOM 1474 C C . PRO A 1 184 ? -42.248 -8.530 41.070 1.00 93.00 184 PRO A C 1
ATOM 1476 O O . PRO A 1 184 ? -42.316 -7.332 40.827 1.00 93.00 184 PRO A O 1
ATOM 1479 N N . LYS A 1 185 ? -42.897 -9.073 42.110 1.00 92.88 185 LYS A N 1
ATOM 1480 C CA . LYS A 1 185 ? -43.798 -8.309 42.996 1.00 92.88 185 LYS A CA 1
ATOM 1481 C C . LYS A 1 185 ? -43.118 -7.127 43.701 1.00 92.88 185 LYS A C 1
ATOM 1483 O O . LYS A 1 185 ? -43.773 -6.126 43.970 1.00 92.88 185 LYS A O 1
ATOM 1488 N N . LEU A 1 186 ? -41.823 -7.233 44.009 1.00 92.94 186 LEU A N 1
ATOM 1489 C CA . LEU A 1 186 ? -41.037 -6.135 44.585 1.00 92.94 186 LEU A CA 1
ATOM 1490 C C . LEU A 1 186 ? -40.597 -5.153 43.491 1.00 92.94 186 LEU A C 1
ATOM 1492 O O . LEU A 1 186 ? -40.688 -3.942 43.673 1.00 92.94 186 LEU A O 1
ATOM 1496 N N . ALA A 1 187 ? -40.205 -5.667 42.324 1.00 91.94 187 ALA A N 1
ATOM 1497 C CA . ALA A 1 187 ? -39.863 -4.856 41.159 1.00 91.94 187 ALA A CA 1
ATOM 1498 C C . ALA A 1 187 ? -41.046 -4.004 40.650 1.00 91.94 187 ALA A C 1
ATOM 1500 O O . ALA A 1 187 ? -40.846 -2.854 40.269 1.00 91.94 187 ALA A O 1
ATOM 1501 N N . GLU A 1 188 ? -42.284 -4.504 40.723 1.00 92.19 188 GLU A N 1
ATOM 1502 C CA . GLU A 1 188 ? -43.497 -3.715 40.470 1.00 92.19 188 GLU A CA 1
ATOM 1503 C C . GLU A 1 188 ? -43.651 -2.536 41.443 1.00 92.19 188 GLU A C 1
ATOM 1505 O O . GLU A 1 188 ? -44.030 -1.441 41.030 1.00 92.19 188 GLU A O 1
ATOM 1510 N N . ILE A 1 189 ? -43.367 -2.736 42.736 1.00 91.62 189 ILE A N 1
ATOM 1511 C CA . ILE A 1 189 ? -43.428 -1.672 43.753 1.00 91.62 189 ILE A CA 1
ATOM 1512 C C . ILE A 1 189 ? -42.348 -0.618 43.474 1.00 91.62 189 ILE A C 1
ATOM 1514 O O . ILE A 1 189 ? -42.618 0.579 43.559 1.00 91.62 189 ILE A O 1
ATOM 1518 N N . ILE A 1 190 ? -41.149 -1.056 43.083 1.00 90.44 190 ILE A N 1
ATOM 1519 C CA . ILE A 1 190 ? -40.036 -0.186 42.685 1.00 90.44 190 ILE A CA 1
ATOM 1520 C C . ILE A 1 190 ? -40.381 0.626 41.428 1.00 90.44 190 ILE A C 1
ATOM 1522 O O . ILE A 1 190 ? -40.188 1.840 41.425 1.00 90.44 190 ILE A O 1
ATOM 1526 N N . LEU A 1 191 ? -40.963 0.008 40.394 1.00 89.56 191 LEU A N 1
ATOM 1527 C CA . LEU A 1 191 ? -41.406 0.721 39.190 1.00 89.56 191 LEU A CA 1
ATOM 1528 C C . LEU A 1 191 ? -42.454 1.796 39.532 1.00 89.56 191 LEU A C 1
ATOM 1530 O O . LEU A 1 191 ? -42.367 2.925 39.054 1.00 89.56 191 LEU A O 1
ATOM 1534 N N . ARG A 1 192 ? -43.396 1.487 40.435 1.00 91.94 192 ARG A N 1
ATOM 1535 C CA . ARG A 1 192 ? -44.407 2.442 40.929 1.00 91.94 192 ARG A CA 1
ATOM 1536 C C . ARG A 1 192 ? -43.823 3.571 41.795 1.00 91.94 192 ARG A C 1
ATOM 1538 O O . ARG A 1 192 ? -44.467 4.612 41.896 1.00 91.94 192 ARG A O 1
ATOM 1545 N N . LYS A 1 193 ? -42.625 3.416 42.384 1.00 88.75 193 LYS A N 1
ATOM 1546 C CA . LYS A 1 193 ? -41.895 4.511 43.064 1.00 88.75 193 LYS A CA 1
ATOM 1547 C C . LYS A 1 193 ? -41.346 5.565 42.073 1.00 88.75 193 LYS A C 1
ATOM 1549 O O . LYS A 1 193 ? -40.974 6.641 42.527 1.00 88.75 193 LYS A O 1
ATOM 1554 N N . ASN A 1 194 ? -41.343 5.304 40.755 1.00 84.69 194 ASN A N 1
ATOM 1555 C CA . ASN A 1 194 ? -40.952 6.250 39.689 1.00 84.69 194 ASN A CA 1
ATOM 1556 C C . ASN A 1 194 ? -39.573 6.913 39.913 1.00 84.69 194 ASN A C 1
ATOM 1558 O O . ASN A 1 194 ? -39.408 8.132 39.808 1.00 84.69 194 ASN A O 1
ATOM 1562 N N . VAL A 1 195 ? -38.604 6.075 40.281 1.00 88.06 195 VAL A N 1
ATOM 1563 C CA . VAL A 1 195 ? -37.198 6.433 40.513 1.00 88.06 195 VAL A CA 1
ATOM 1564 C C . VAL A 1 195 ? -36.551 6.935 39.217 1.00 88.06 195 VAL A C 1
ATOM 1566 O O . VAL A 1 195 ? -36.925 6.486 38.134 1.00 88.06 195 VAL A O 1
ATOM 1569 N N . LYS A 1 196 ? -35.614 7.890 39.302 1.00 81.81 196 LYS A N 1
ATOM 1570 C CA . LYS A 1 196 ? -35.091 8.586 38.110 1.00 81.81 196 LYS A CA 1
ATOM 1571 C C . LYS A 1 196 ? -33.627 8.323 37.797 1.00 81.81 196 LYS A C 1
ATOM 1573 O O . LYS A 1 196 ? -33.240 8.530 36.648 1.00 81.81 196 LYS A O 1
ATOM 1578 N N . THR A 1 197 ? -32.837 7.889 38.774 1.00 84.44 197 THR A N 1
ATOM 1579 C CA . THR A 1 197 ? -31.400 7.627 38.608 1.00 84.44 197 THR A CA 1
ATOM 1580 C C . THR A 1 197 ? -31.029 6.210 39.033 1.00 84.44 197 THR A C 1
ATOM 1582 O O . THR A 1 197 ? -31.695 5.591 39.867 1.00 84.44 197 THR A O 1
ATOM 1585 N N . GLU A 1 198 ? -29.947 5.689 38.461 1.00 87.44 198 GLU A N 1
ATOM 1586 C CA . GLU A 1 198 ? -29.375 4.392 38.812 1.00 87.44 198 GLU A CA 1
ATOM 1587 C C . GLU A 1 198 ? -28.926 4.345 40.280 1.00 87.44 198 GLU A C 1
ATOM 1589 O O . GLU A 1 198 ? -29.101 3.313 40.923 1.00 87.44 198 GLU A O 1
ATOM 1594 N N . ASP A 1 199 ? -28.426 5.456 40.833 1.00 86.69 199 ASP A N 1
ATOM 1595 C CA . ASP A 1 199 ? -27.975 5.554 42.229 1.00 86.69 199 ASP A CA 1
ATOM 1596 C C . ASP A 1 199 ? -29.148 5.545 43.229 1.00 86.69 199 ASP A C 1
ATOM 1598 O O . ASP A 1 199 ? -29.108 4.816 44.224 1.00 86.69 199 ASP A O 1
ATOM 1602 N N . GLU A 1 200 ? -30.230 6.294 42.960 1.00 88.50 200 GLU A N 1
ATOM 1603 C CA . GLU A 1 200 ? -31.474 6.213 43.749 1.00 88.50 200 GLU A CA 1
ATOM 1604 C C . GLU A 1 200 ? -32.026 4.780 43.753 1.00 88.50 200 GLU A C 1
ATOM 1606 O O . GLU A 1 200 ? -32.446 4.268 44.794 1.00 88.50 200 GLU A O 1
ATOM 1611 N N . LEU A 1 201 ? -32.018 4.124 42.587 1.00 90.56 201 LEU A N 1
ATOM 1612 C CA . LEU A 1 201 ? -32.518 2.764 42.427 1.00 90.56 201 LEU A CA 1
ATOM 1613 C C . LEU A 1 201 ? -31.603 1.742 43.109 1.00 90.56 201 LEU A C 1
ATOM 1615 O O . LEU A 1 201 ? -32.102 0.821 43.752 1.00 90.56 201 LEU A O 1
ATOM 1619 N N . TYR A 1 202 ? -30.284 1.919 43.036 1.00 91.00 202 TYR A N 1
ATOM 1620 C CA . TYR A 1 202 ? -29.323 1.097 43.762 1.00 91.00 202 TYR A CA 1
ATOM 1621 C C . TYR A 1 202 ? -29.588 1.154 45.271 1.00 91.00 202 TYR A C 1
ATOM 1623 O O . TYR A 1 202 ? -29.824 0.116 45.887 1.00 91.00 202 TYR A O 1
ATOM 1631 N N . HIS A 1 203 ? -29.657 2.354 45.859 1.00 90.69 203 HIS A N 1
ATOM 1632 C CA . HIS A 1 203 ? -29.946 2.515 47.287 1.00 90.69 203 HIS A CA 1
ATOM 1633 C C . HIS A 1 203 ? -31.312 1.944 47.694 1.00 90.69 203 HIS A C 1
ATOM 1635 O O . HIS A 1 203 ? -31.415 1.301 48.736 1.00 90.69 203 HIS A O 1
ATOM 1641 N N . LEU A 1 204 ? -32.338 2.110 46.856 1.00 91.62 204 LEU A N 1
ATOM 1642 C CA . LEU A 1 204 ? -33.658 1.510 47.058 1.00 91.62 204 LEU A CA 1
ATOM 1643 C C . LEU A 1 204 ? -33.626 -0.028 47.015 1.00 91.62 204 LEU A C 1
ATOM 1645 O O . LEU A 1 204 ? -34.335 -0.680 47.776 1.00 91.62 204 LEU A O 1
ATOM 1649 N N . LEU A 1 205 ? -32.826 -0.632 46.136 1.00 92.81 205 LEU A N 1
ATOM 1650 C CA . LEU A 1 205 ? -32.708 -2.089 46.028 1.00 92.81 205 LEU A CA 1
ATOM 1651 C C . LEU A 1 205 ? -32.041 -2.713 47.264 1.00 92.81 205 LEU A C 1
ATOM 1653 O O . LEU A 1 205 ? -32.429 -3.815 47.661 1.00 92.81 205 LEU A O 1
ATOM 1657 N N . LEU A 1 206 ? -31.123 -1.987 47.918 1.00 91.75 206 LEU A N 1
ATOM 1658 C CA . LEU A 1 206 ? -30.515 -2.396 49.192 1.00 91.75 206 LEU A CA 1
ATOM 1659 C C . LEU A 1 206 ? -31.536 -2.523 50.342 1.00 91.75 206 LEU A C 1
ATOM 1661 O O . LEU A 1 206 ? -31.264 -3.251 51.296 1.00 91.75 206 LEU A O 1
ATOM 1665 N N . GLU A 1 207 ? -32.714 -1.882 50.258 1.00 91.62 207 GLU A N 1
ATOM 1666 C CA . GLU A 1 207 ? -33.818 -2.084 51.220 1.00 91.62 207 GLU A CA 1
ATOM 1667 C C . GLU A 1 207 ? -34.394 -3.516 51.157 1.00 91.62 207 GLU A C 1
ATOM 1669 O O . GLU A 1 207 ? -34.989 -3.984 52.128 1.00 91.62 207 GLU A O 1
ATOM 1674 N N . PHE A 1 208 ? -34.245 -4.210 50.019 1.00 89.12 208 PHE A N 1
ATOM 1675 C CA . PHE A 1 208 ? -34.924 -5.480 49.730 1.00 89.12 208 PHE A CA 1
ATOM 1676 C C . PHE A 1 208 ? -33.989 -6.685 49.589 1.00 89.12 208 PHE A C 1
ATOM 1678 O O . PHE A 1 208 ? -34.404 -7.805 49.892 1.00 89.12 208 PHE A O 1
ATOM 1685 N N . ALA A 1 209 ? -32.765 -6.490 49.092 1.00 89.19 209 ALA A N 1
ATOM 1686 C CA . ALA A 1 209 ? -31.805 -7.569 48.879 1.00 89.19 209 ALA A CA 1
ATOM 1687 C C . ALA A 1 209 ? -30.357 -7.064 48.912 1.00 89.19 209 ALA A C 1
ATOM 1689 O O . ALA A 1 209 ? -30.042 -5.982 48.421 1.00 89.19 209 ALA A O 1
ATOM 1690 N N . SER A 1 210 ? -29.456 -7.885 49.453 1.00 86.94 210 SER A N 1
ATOM 1691 C CA . SER A 1 210 ? -28.018 -7.611 49.417 1.00 86.94 210 SER A CA 1
ATOM 1692 C C . SER A 1 210 ? -27.455 -7.784 47.997 1.00 86.94 210 SER A C 1
ATOM 1694 O O . SER A 1 210 ? -27.854 -8.724 47.301 1.00 86.94 210 SER A O 1
ATOM 1696 N N . PRO A 1 211 ? -26.506 -6.933 47.571 1.00 88.38 211 PRO A N 1
ATOM 1697 C CA . PRO A 1 211 ? -25.790 -7.118 46.320 1.00 88.38 211 PRO A CA 1
ATOM 1698 C C . PRO A 1 211 ? -24.818 -8.291 46.432 1.00 88.38 211 PRO A C 1
ATOM 1700 O O . PRO A 1 211 ? -24.277 -8.575 47.504 1.00 88.38 211 PRO A O 1
ATOM 1703 N N . TYR A 1 212 ? -24.558 -8.946 45.307 1.00 85.44 212 TYR A N 1
ATOM 1704 C CA . TYR A 1 212 ? -23.485 -9.921 45.169 1.00 85.44 212 TYR A CA 1
ATOM 1705 C C . TYR A 1 212 ? -22.672 -9.632 43.904 1.00 85.44 212 TYR A C 1
ATOM 1707 O O . TYR A 1 212 ? -23.220 -9.289 42.856 1.00 85.44 212 TYR A O 1
ATOM 1715 N N . THR A 1 213 ? -21.355 -9.795 43.987 1.00 76.44 213 THR A N 1
ATOM 1716 C CA . THR A 1 213 ? -20.484 -9.883 42.810 1.00 76.44 213 THR A CA 1
ATOM 1717 C C . THR A 1 213 ? -20.241 -11.356 42.484 1.00 76.44 213 THR A C 1
ATOM 1719 O O . THR A 1 213 ? -20.292 -12.218 43.363 1.00 76.44 213 THR A O 1
ATOM 1722 N N . LEU A 1 214 ? -19.988 -11.678 41.214 1.00 67.00 214 LEU A N 1
ATOM 1723 C CA . LEU A 1 214 ? -19.673 -13.057 40.804 1.00 67.00 214 LEU A CA 1
ATOM 1724 C C . LEU A 1 214 ? -18.189 -13.416 41.011 1.00 67.00 214 LEU A C 1
ATOM 1726 O O . LEU A 1 214 ? -17.814 -14.584 40.914 1.00 67.00 214 LEU A O 1
ATOM 1730 N N . LYS A 1 215 ? -17.355 -12.414 41.308 1.00 67.00 215 LYS A N 1
ATOM 1731 C CA . LYS A 1 215 ? -15.920 -12.517 41.601 1.00 67.00 215 LYS A CA 1
ATOM 1732 C C . LYS A 1 215 ? -15.472 -11.276 42.380 1.00 67.00 215 LYS A C 1
ATOM 1734 O O . LYS A 1 215 ? -16.220 -10.304 42.481 1.00 67.00 215 LYS A O 1
ATOM 1739 N N . VAL A 1 216 ? -14.255 -11.292 42.918 1.00 55.94 216 VAL A N 1
ATOM 1740 C CA . VAL A 1 216 ? -13.632 -10.122 43.559 1.00 55.94 216 VAL A CA 1
ATOM 1741 C C . VAL A 1 216 ? -12.326 -9.824 42.834 1.00 55.94 216 VAL A C 1
ATOM 1743 O O . VAL A 1 216 ? -11.406 -10.641 42.863 1.00 55.94 216 VAL A O 1
ATOM 1746 N N . GLY A 1 217 ? -12.267 -8.679 42.154 1.00 59.62 217 GLY A N 1
ATOM 1747 C CA . GLY A 1 217 ? -11.077 -8.218 41.441 1.00 59.62 217 GLY A CA 1
ATOM 1748 C C . GLY A 1 217 ? -10.139 -7.396 42.329 1.00 59.62 217 GLY A C 1
ATOM 1749 O O . GLY A 1 217 ? -10.583 -6.607 43.162 1.00 59.62 217 GLY A O 1
ATOM 1750 N N . LEU A 1 218 ? -8.830 -7.545 42.125 1.00 64.50 218 LEU A N 1
ATOM 1751 C CA . LEU A 1 218 ? -7.822 -6.642 42.691 1.00 64.50 218 LEU A CA 1
ATOM 1752 C C . LEU A 1 218 ? -7.782 -5.341 41.878 1.00 64.50 218 LEU A C 1
ATOM 1754 O O . LEU A 1 218 ? -7.911 -5.366 40.657 1.00 64.50 218 LEU A O 1
ATOM 1758 N N . GLN A 1 219 ? -7.524 -4.199 42.522 1.00 68.44 219 GLN A N 1
ATOM 1759 C CA . GLN A 1 219 ? -7.608 -2.878 41.872 1.00 68.44 219 GLN A CA 1
ATOM 1760 C C . GLN A 1 219 ? -6.675 -2.711 40.648 1.00 68.44 219 GLN A C 1
ATOM 1762 O O . GLN A 1 219 ? -6.990 -1.967 39.723 1.00 68.44 219 GLN A O 1
ATOM 1767 N N . GLN A 1 220 ? -5.577 -3.473 40.566 1.00 68.31 220 GLN A N 1
ATOM 1768 C CA . GLN A 1 220 ? -4.728 -3.543 39.365 1.00 68.31 220 GLN A CA 1
ATOM 1769 C C . GLN A 1 220 ? -5.460 -4.110 38.130 1.00 68.31 220 GLN A C 1
ATOM 1771 O O . GLN A 1 220 ? -5.227 -3.647 37.014 1.00 68.31 220 GLN A O 1
ATOM 1776 N N . GLN A 1 221 ? -6.370 -5.075 38.312 1.00 75.75 221 GLN A N 1
ATOM 1777 C CA . GLN A 1 221 ? -7.185 -5.641 37.228 1.00 75.75 221 GLN A CA 1
ATOM 1778 C C . GLN A 1 221 ? -8.196 -4.617 36.700 1.00 75.75 221 GLN A C 1
ATOM 1780 O O . GLN A 1 221 ? -8.484 -4.608 35.506 1.00 75.75 221 GLN A O 1
ATOM 1785 N N . TRP A 1 222 ? -8.691 -3.728 37.569 1.00 79.81 222 TRP A N 1
ATOM 1786 C CA . TRP A 1 222 ? -9.573 -2.623 37.189 1.00 79.81 222 TRP A CA 1
ATOM 1787 C C . TRP A 1 222 ? -8.851 -1.608 36.299 1.00 79.81 222 TRP A C 1
ATOM 1789 O O . TRP A 1 222 ? -9.335 -1.275 35.222 1.00 79.81 222 TRP A O 1
ATOM 1799 N N . ASN A 1 223 ? -7.650 -1.179 36.702 1.00 81.44 223 ASN A N 1
ATOM 1800 C CA . ASN A 1 223 ? -6.843 -0.237 35.922 1.00 81.44 223 ASN A CA 1
ATOM 1801 C C . ASN A 1 223 ? -6.435 -0.826 34.558 1.00 81.44 223 ASN A C 1
ATOM 1803 O O . ASN A 1 223 ? -6.451 -0.117 33.554 1.00 81.44 223 ASN A O 1
ATOM 1807 N N . SER A 1 224 ? -6.115 -2.126 34.498 1.00 83.06 224 SER A N 1
ATOM 1808 C CA . SER A 1 224 ? -5.806 -2.797 33.229 1.00 83.06 224 SER A CA 1
ATOM 1809 C C . SER A 1 224 ? -7.036 -2.928 32.322 1.00 83.06 224 SER A C 1
ATOM 1811 O O . SER A 1 224 ? -6.925 -2.683 31.124 1.00 83.06 224 SER A O 1
ATOM 1813 N N . ALA A 1 225 ? -8.212 -3.247 32.874 1.00 84.19 225 ALA A N 1
ATOM 1814 C CA . ALA A 1 225 ? -9.460 -3.276 32.110 1.00 84.19 225 ALA A CA 1
ATOM 1815 C C . ALA A 1 225 ? -9.836 -1.890 31.562 1.00 84.19 225 ALA A C 1
ATOM 1817 O O . ALA A 1 225 ? -10.226 -1.784 30.404 1.00 84.19 225 ALA A O 1
ATOM 1818 N N . LEU A 1 226 ? -9.645 -0.831 32.357 1.00 86.44 226 LEU A N 1
ATOM 1819 C CA . LEU A 1 226 ? -9.872 0.557 31.948 1.00 86.44 226 LEU A CA 1
ATOM 1820 C C . LEU A 1 226 ? -8.979 0.962 30.764 1.00 86.44 226 LEU A C 1
ATOM 1822 O O . LEU A 1 226 ? -9.477 1.511 29.784 1.00 86.44 226 LEU A O 1
ATOM 1826 N N . GLU A 1 227 ? -7.678 0.649 30.809 1.00 87.38 227 GLU A N 1
ATOM 1827 C CA . GLU A 1 227 ? -6.765 0.909 29.685 1.00 87.38 227 GLU A CA 1
ATOM 1828 C C . GLU A 1 227 ? -7.180 0.125 28.426 1.00 87.38 227 GLU A C 1
ATOM 1830 O O . GLU A 1 227 ? -7.269 0.698 27.339 1.00 87.38 227 GLU A O 1
ATOM 1835 N N . LYS A 1 228 ? -7.497 -1.168 28.568 1.00 89.50 228 LYS A N 1
ATOM 1836 C CA . LYS A 1 228 ? -7.900 -2.043 27.453 1.00 89.50 228 LYS A CA 1
ATOM 1837 C C . LYS A 1 228 ? -9.210 -1.601 26.798 1.00 89.50 228 LYS A C 1
ATOM 1839 O O . LYS A 1 228 ? -9.275 -1.509 25.573 1.00 89.50 228 LYS A O 1
ATOM 1844 N N . ALA A 1 229 ? -10.225 -1.277 27.597 1.00 88.06 229 ALA A N 1
ATOM 1845 C CA . ALA A 1 229 ? -11.499 -0.754 27.116 1.00 88.06 229 ALA A CA 1
ATOM 1846 C C . ALA A 1 229 ? -11.341 0.625 26.462 1.00 88.06 229 ALA A C 1
ATOM 1848 O O . ALA A 1 229 ? -11.918 0.869 25.406 1.00 88.06 229 ALA A O 1
ATOM 1849 N N . SER A 1 230 ? -10.512 1.508 27.030 1.00 88.44 230 SER A N 1
ATOM 1850 C CA . SER A 1 230 ? -10.204 2.813 26.436 1.00 88.44 230 SER A CA 1
ATOM 1851 C C . SER A 1 230 ? -9.550 2.677 25.054 1.00 88.44 230 SER A C 1
ATOM 1853 O O . SER A 1 230 ? -9.991 3.335 24.112 1.00 88.44 230 SER A O 1
ATOM 1855 N N . LEU A 1 231 ? -8.572 1.773 24.896 1.00 90.25 231 LEU A N 1
ATOM 1856 C CA . LEU A 1 231 ? -7.919 1.496 23.610 1.00 90.25 231 LEU A CA 1
ATOM 1857 C C . LEU A 1 231 ? -8.885 0.902 22.570 1.00 90.25 231 LEU A C 1
ATOM 1859 O O . LEU A 1 231 ? -8.896 1.363 21.429 1.00 90.25 231 LEU A O 1
ATOM 1863 N N . LEU A 1 232 ? -9.727 -0.064 22.957 1.00 88.12 232 LEU A N 1
ATOM 1864 C CA . LEU A 1 232 ? -10.759 -0.629 22.075 1.00 88.12 232 LEU A CA 1
ATOM 1865 C C . LEU A 1 232 ? -11.776 0.429 21.638 1.00 88.12 232 LEU A C 1
ATOM 1867 O O . LEU A 1 232 ? -12.048 0.576 20.450 1.00 88.12 232 LEU A O 1
ATOM 1871 N N . ASN A 1 233 ? -12.298 1.214 22.583 1.00 87.75 233 ASN A N 1
ATOM 1872 C CA . ASN A 1 233 ? -13.266 2.271 22.301 1.00 87.75 233 ASN A CA 1
ATOM 1873 C C . ASN A 1 233 ? -12.668 3.369 21.409 1.00 87.75 233 ASN A C 1
ATOM 1875 O O . ASN A 1 233 ? -13.339 3.822 20.484 1.00 87.75 233 ASN A O 1
ATOM 1879 N N . TRP A 1 234 ? -11.406 3.756 21.627 1.00 90.75 234 TRP A N 1
ATOM 1880 C CA . TRP A 1 234 ? -10.676 4.658 20.732 1.00 90.75 234 TRP A CA 1
ATOM 1881 C C . TRP A 1 234 ? -10.575 4.084 19.313 1.00 90.75 234 TRP A C 1
ATOM 1883 O O . TRP A 1 234 ? -10.957 4.756 18.354 1.00 90.75 234 TRP A O 1
ATOM 1893 N N . TRP A 1 235 ? -10.113 2.838 19.169 1.00 89.81 235 TRP A N 1
ATOM 1894 C CA . TRP A 1 235 ? -9.967 2.196 17.862 1.00 89.81 235 TRP A CA 1
ATOM 1895 C C . TRP A 1 235 ? -11.316 2.057 17.146 1.00 89.81 235 TRP A C 1
ATOM 1897 O O . TRP A 1 235 ? -11.434 2.383 15.965 1.00 89.81 235 TRP A O 1
ATOM 1907 N N . ASN A 1 236 ? -12.369 1.651 17.853 1.00 83.12 236 ASN A N 1
ATOM 1908 C CA . ASN A 1 236 ? -13.715 1.508 17.297 1.00 83.12 236 ASN A CA 1
ATOM 1909 C C . ASN A 1 236 ? -14.324 2.856 16.853 1.00 83.12 236 ASN A C 1
ATOM 1911 O O . ASN A 1 236 ? -15.112 2.874 15.911 1.00 83.12 236 ASN A O 1
ATOM 1915 N N . GLN A 1 237 ? -13.909 3.983 17.448 1.00 85.94 237 GLN A N 1
ATOM 1916 C CA . GLN A 1 237 ? -14.331 5.338 17.058 1.00 85.94 237 GLN A CA 1
ATOM 1917 C C . GLN A 1 237 ? -13.585 5.919 15.841 1.00 85.94 237 GLN A C 1
ATOM 1919 O O . GLN A 1 237 ? -14.052 6.906 15.268 1.00 85.94 237 GLN A O 1
ATOM 1924 N N . LEU A 1 238 ? -12.448 5.348 15.422 1.00 87.56 238 LEU A N 1
ATOM 1925 C CA . LEU A 1 238 ? -11.743 5.812 14.221 1.00 87.56 238 LEU A CA 1
ATOM 1926 C C . LEU A 1 238 ? -12.481 5.408 12.934 1.00 87.56 238 LEU A C 1
ATOM 1928 O O . LEU A 1 238 ? -12.892 4.255 12.766 1.00 87.56 238 LEU A O 1
ATOM 1932 N N . SER A 1 239 ? -12.573 6.345 11.986 1.00 88.50 239 SER A N 1
ATOM 1933 C CA . SER A 1 239 ? -13.012 6.063 10.615 1.00 88.50 239 SER A CA 1
ATOM 1934 C C . SER A 1 239 ? -12.024 5.139 9.897 1.00 88.50 239 SER A C 1
ATOM 1936 O O . SER A 1 239 ? -10.837 5.133 10.224 1.00 88.50 239 SER A O 1
ATOM 1938 N N . LEU A 1 240 ? -12.501 4.390 8.893 1.00 86.56 240 LEU A N 1
ATOM 1939 C CA . LEU A 1 240 ? -11.680 3.441 8.129 1.00 86.56 240 LEU A CA 1
ATOM 1940 C C . LEU A 1 240 ? -10.407 4.109 7.585 1.00 86.56 240 LEU A C 1
ATOM 1942 O O . LEU A 1 240 ? -9.324 3.762 8.027 1.00 86.56 240 LEU A O 1
ATOM 1946 N N . ALA A 1 241 ? -10.540 5.200 6.824 1.00 87.81 241 ALA A N 1
ATOM 1947 C CA . ALA A 1 241 ? -9.397 5.959 6.302 1.00 87.81 241 ALA A CA 1
ATOM 1948 C C . ALA A 1 241 ? -8.376 6.416 7.371 1.00 87.81 241 ALA A C 1
ATOM 1950 O O . ALA A 1 241 ? -7.196 6.573 7.064 1.00 87.81 241 ALA A O 1
ATOM 1951 N N . LYS A 1 242 ? -8.792 6.622 8.635 1.00 88.88 242 LYS A N 1
ATOM 1952 C CA . LYS A 1 242 ? -7.869 6.967 9.731 1.00 88.88 242 LYS A CA 1
ATOM 1953 C C . LYS A 1 242 ? -7.204 5.738 10.361 1.00 88.88 242 LYS A C 1
ATOM 1955 O O . LYS A 1 242 ? -6.106 5.867 10.896 1.00 88.88 242 LYS A O 1
ATOM 1960 N N . LYS A 1 243 ? -7.834 4.562 10.286 1.00 90.50 243 LYS A N 1
ATOM 1961 C CA . LYS A 1 243 ? -7.194 3.269 10.574 1.00 90.50 243 LYS A CA 1
ATOM 1962 C C . LYS A 1 243 ? -6.161 2.965 9.497 1.00 90.50 243 LYS A C 1
ATOM 1964 O O . LYS A 1 243 ? -5.009 2.734 9.843 1.00 90.50 243 LYS A O 1
ATOM 1969 N N . ASP A 1 244 ? -6.543 3.088 8.229 1.00 90.06 244 ASP A N 1
ATOM 1970 C CA . ASP A 1 244 ? -5.685 2.857 7.065 1.00 90.06 244 ASP A CA 1
ATOM 1971 C C . ASP A 1 244 ? -4.416 3.736 7.125 1.00 90.06 244 ASP A C 1
ATOM 1973 O O . ASP A 1 244 ? -3.307 3.216 7.011 1.00 90.06 244 ASP A O 1
ATOM 1977 N N . GLU A 1 245 ? -4.554 5.042 7.425 1.00 88.31 245 GLU A N 1
ATOM 1978 C CA . GLU A 1 245 ? -3.426 5.971 7.656 1.00 88.31 245 GLU A CA 1
ATOM 1979 C C . GLU A 1 245 ? -2.461 5.460 8.744 1.00 88.31 245 GLU A C 1
ATOM 1981 O O . GLU A 1 245 ? -1.243 5.544 8.594 1.00 88.31 245 GLU A O 1
ATOM 1986 N N . LEU A 1 246 ? -2.993 4.942 9.857 1.00 90.31 246 LEU A N 1
ATOM 1987 C CA . LEU A 1 246 ? -2.184 4.470 10.984 1.00 90.31 246 LEU A CA 1
ATOM 1988 C C . LEU A 1 246 ? -1.530 3.113 10.715 1.00 90.31 246 LEU A C 1
ATOM 1990 O O . LEU A 1 246 ? -0.398 2.914 11.152 1.00 90.31 246 LEU A O 1
ATOM 1994 N N . ILE A 1 247 ? -2.196 2.206 9.994 1.00 91.12 247 ILE A N 1
ATOM 1995 C CA . ILE A 1 247 ? -1.608 0.921 9.599 1.00 91.12 247 ILE A CA 1
ATOM 1996 C C . ILE A 1 247 ? -0.502 1.137 8.565 1.00 91.12 247 ILE A C 1
ATOM 1998 O O . ILE A 1 247 ? 0.582 0.599 8.755 1.00 91.12 247 ILE A O 1
ATOM 2002 N N . ALA A 1 248 ? -0.706 1.983 7.549 1.00 87.44 248 ALA A N 1
ATOM 2003 C CA . ALA A 1 248 ? 0.338 2.313 6.575 1.00 87.44 248 ALA A CA 1
ATOM 2004 C C . ALA A 1 248 ? 1.561 2.978 7.239 1.00 87.44 248 ALA A C 1
ATOM 2006 O O . ALA A 1 248 ? 2.706 2.621 6.963 1.00 87.44 248 ALA A O 1
ATOM 2007 N N . LEU A 1 249 ? 1.338 3.904 8.179 1.00 87.31 249 LEU A N 1
ATOM 2008 C CA . LEU A 1 249 ? 2.419 4.542 8.936 1.00 87.31 249 LEU A CA 1
ATOM 2009 C C . LEU A 1 249 ? 3.157 3.554 9.860 1.00 87.31 249 LEU A C 1
ATOM 2011 O O . LEU A 1 249 ? 4.379 3.637 9.996 1.00 87.31 249 LEU A O 1
ATOM 2015 N N . TYR A 1 250 ? 2.440 2.610 10.479 1.00 89.69 250 TYR A N 1
ATOM 2016 C CA . TYR A 1 250 ? 3.046 1.543 11.278 1.00 89.69 250 TYR A CA 1
ATOM 2017 C C . TYR A 1 250 ? 3.831 0.557 10.401 1.00 89.69 250 TYR A C 1
ATOM 2019 O O . TYR A 1 250 ? 4.946 0.189 10.754 1.00 89.69 250 TYR A O 1
ATOM 2027 N N . GLU A 1 251 ? 3.313 0.187 9.230 1.00 87.50 251 GLU A N 1
ATOM 2028 C CA . GLU A 1 251 ? 3.987 -0.672 8.253 1.00 87.50 251 GLU A CA 1
ATOM 2029 C C . GLU A 1 251 ? 5.291 -0.037 7.743 1.00 87.50 251 GLU A C 1
ATOM 2031 O O . GLU A 1 251 ? 6.327 -0.698 7.729 1.00 87.50 251 GLU A O 1
ATOM 2036 N N . LEU A 1 252 ? 5.299 1.264 7.434 1.00 82.88 252 LEU A N 1
ATOM 2037 C CA . LEU A 1 252 ? 6.521 1.990 7.060 1.00 82.88 252 LEU A CA 1
ATOM 2038 C C . LEU A 1 252 ? 7.576 2.015 8.186 1.00 82.88 252 LEU A C 1
ATOM 2040 O O . LEU A 1 252 ? 8.780 2.008 7.916 1.00 82.88 252 LEU A O 1
ATOM 2044 N N . LEU A 1 253 ? 7.145 2.020 9.451 1.00 83.69 253 LEU A N 1
ATOM 2045 C CA . LEU A 1 253 ? 8.026 1.965 10.621 1.00 83.69 253 LEU A CA 1
ATOM 2046 C C . LEU A 1 253 ? 8.515 0.534 10.926 1.00 83.69 253 LEU A C 1
ATOM 2048 O O . LEU A 1 253 ? 9.707 0.325 11.162 1.00 83.69 253 LEU A O 1
ATOM 2052 N N . HIS A 1 254 ? 7.632 -0.460 10.932 1.00 82.38 254 HIS A N 1
ATOM 2053 C CA . HIS A 1 254 ? 7.902 -1.804 11.459 1.00 82.38 254 HIS A CA 1
ATOM 2054 C C . HIS A 1 254 ? 8.129 -2.871 10.376 1.00 82.38 254 HIS A C 1
ATOM 2056 O O . HIS A 1 254 ? 8.681 -3.920 10.685 1.00 82.38 254 HIS A O 1
ATOM 2062 N N . GLN A 1 255 ? 7.790 -2.584 9.113 1.00 74.19 255 GLN A N 1
ATOM 2063 C CA . GLN A 1 255 ? 7.805 -3.514 7.969 1.00 74.19 255 GLN A CA 1
ATOM 2064 C C . GLN A 1 255 ? 6.872 -4.729 8.149 1.00 74.19 255 GLN A C 1
ATOM 2066 O O . GLN A 1 255 ? 7.083 -5.784 7.556 1.00 74.19 255 GLN A O 1
ATOM 2071 N N . GLU A 1 256 ? 5.803 -4.551 8.934 1.00 76.31 256 GLU A N 1
ATOM 2072 C CA . GLU A 1 256 ? 4.746 -5.537 9.163 1.00 76.31 256 GLU A CA 1
ATOM 2073 C C . GLU A 1 256 ? 3.367 -4.932 8.853 1.00 76.31 256 GLU A C 1
ATOM 2075 O O . GLU A 1 256 ? 2.914 -4.022 9.550 1.00 76.31 256 GLU A O 1
ATOM 2080 N N . HIS A 1 257 ? 2.670 -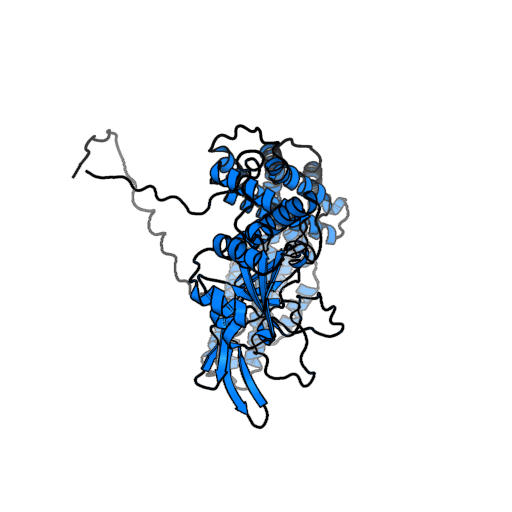5.466 7.844 1.00 74.88 257 HIS A N 1
ATOM 2081 C CA . HIS A 1 257 ? 1.265 -5.139 7.599 1.00 74.88 257 HIS A CA 1
ATOM 2082 C C . HIS A 1 257 ? 0.358 -6.006 8.481 1.00 74.88 257 HIS A C 1
ATOM 2084 O O . HIS A 1 257 ? 0.184 -7.204 8.238 1.00 74.88 257 HIS A O 1
ATOM 2090 N N . LYS A 1 258 ? -0.251 -5.407 9.507 1.00 81.25 258 LYS A N 1
ATOM 2091 C CA . LYS A 1 258 ? -1.181 -6.096 10.411 1.00 81.25 258 LYS A CA 1
ATOM 2092 C C . LYS A 1 258 ? -2.276 -5.143 10.883 1.00 81.25 258 LYS A C 1
ATOM 2094 O O . LYS A 1 258 ? -1.981 -4.075 11.399 1.00 81.25 258 LYS A O 1
ATOM 2099 N N . TYR A 1 259 ? -3.536 -5.569 10.808 1.00 84.00 259 TYR A N 1
ATOM 2100 C CA . TYR A 1 259 ? -4.621 -4.922 11.552 1.00 84.00 259 TYR A CA 1
ATOM 2101 C C . TYR A 1 259 ? -4.685 -5.479 12.983 1.00 84.00 259 TYR A C 1
ATOM 2103 O O . TYR A 1 259 ? -4.571 -6.699 13.155 1.00 84.00 259 TYR A O 1
ATOM 2111 N N . PRO A 1 260 ? -4.863 -4.636 14.018 1.00 84.81 260 PRO A N 1
ATOM 2112 C CA . PRO A 1 260 ? -4.963 -5.106 15.392 1.00 84.81 260 PRO A CA 1
ATOM 2113 C C . PRO A 1 260 ? -6.218 -5.961 15.563 1.00 84.81 260 PRO A C 1
ATOM 2115 O O . PRO A 1 260 ? -7.335 -5.523 15.282 1.00 84.81 260 PRO A O 1
ATOM 2118 N N . LYS A 1 261 ? -6.042 -7.185 16.061 1.00 81.75 261 LYS A N 1
ATOM 2119 C CA . LYS A 1 261 ? -7.155 -7.982 16.577 1.00 81.75 261 LYS A CA 1
ATOM 2120 C C . LYS A 1 261 ? -7.641 -7.362 17.892 1.00 81.75 261 LYS A C 1
ATOM 2122 O O . LYS A 1 261 ? -6.838 -6.749 18.597 1.00 81.75 261 LYS A O 1
ATOM 2127 N N . PRO A 1 262 ? -8.900 -7.581 18.307 1.00 70.12 262 PRO A N 1
ATOM 2128 C CA . PRO A 1 262 ? -9.412 -7.012 19.556 1.00 70.12 262 PRO A CA 1
ATOM 2129 C C . PRO A 1 262 ? -8.650 -7.447 20.826 1.00 70.12 262 PRO A C 1
ATOM 2131 O O . PRO A 1 262 ? -8.805 -6.822 21.867 1.00 70.12 262 PRO A O 1
ATOM 2134 N N . ASN A 1 263 ? -7.811 -8.486 20.764 1.00 78.44 263 ASN A N 1
ATOM 2135 C CA . ASN A 1 263 ? -6.924 -8.914 21.850 1.00 78.44 263 ASN A CA 1
ATOM 2136 C C . ASN A 1 263 ? -5.446 -8.481 21.693 1.00 78.44 263 ASN A C 1
ATOM 2138 O O . ASN A 1 263 ? -4.641 -8.740 22.587 1.00 78.44 263 ASN A O 1
ATOM 2142 N N . ASP A 1 264 ? -5.066 -7.798 20.607 1.00 85.62 264 ASP A N 1
ATOM 2143 C CA . ASP A 1 264 ? -3.704 -7.292 20.362 1.00 85.62 264 ASP A CA 1
ATOM 2144 C C . ASP A 1 264 ? -3.424 -5.985 21.153 1.00 85.62 264 ASP A C 1
ATOM 2146 O O . ASP A 1 264 ? -3.009 -4.967 20.597 1.00 85.62 264 ASP A O 1
ATOM 2150 N N . PHE A 1 265 ? -3.658 -5.978 22.470 1.00 87.06 265 PHE A N 1
ATOM 2151 C CA . PHE A 1 265 ? -3.622 -4.759 23.298 1.00 87.06 265 PHE A CA 1
ATOM 2152 C C . PHE A 1 265 ? -2.282 -4.008 23.299 1.00 87.06 265 PHE A C 1
ATOM 2154 O O . PHE A 1 265 ? -2.276 -2.782 23.384 1.00 87.06 265 PHE A O 1
ATOM 2161 N N . VAL A 1 266 ? -1.154 -4.716 23.171 1.00 88.81 266 VAL A N 1
ATOM 2162 C CA . VAL A 1 266 ? 0.179 -4.093 23.054 1.00 88.81 266 VAL A CA 1
ATOM 2163 C C . VAL A 1 266 ? 0.278 -3.284 21.758 1.00 88.81 266 VAL A C 1
ATOM 2165 O O . VAL A 1 266 ? 0.617 -2.105 21.790 1.00 88.81 266 VAL A O 1
ATOM 2168 N N . PHE A 1 267 ? -0.132 -3.877 20.638 1.00 90.31 267 PHE A N 1
ATOM 2169 C CA . PHE A 1 267 ? -0.120 -3.232 19.327 1.00 90.31 267 PHE A CA 1
ATOM 2170 C C . PHE A 1 267 ? -1.146 -2.087 19.240 1.00 90.31 267 PHE A C 1
ATOM 2172 O O . PHE A 1 267 ? -0.833 -1.019 18.724 1.00 90.31 267 PHE A O 1
ATOM 2179 N N . MET A 1 268 ? -2.339 -2.228 19.834 1.00 90.00 268 MET A N 1
ATOM 2180 C CA . MET A 1 268 ? -3.283 -1.102 19.952 1.00 90.00 268 MET A CA 1
ATOM 2181 C C . MET A 1 268 ? -2.708 0.065 20.772 1.00 90.00 268 MET A C 1
ATOM 2183 O O . MET A 1 268 ? -2.961 1.224 20.443 1.00 90.00 268 MET A O 1
ATOM 2187 N N . LYS A 1 269 ? -1.900 -0.213 21.804 1.00 90.38 269 LYS A N 1
ATOM 2188 C CA . LYS A 1 269 ? -1.204 0.813 22.595 1.00 90.38 269 LYS A CA 1
ATOM 2189 C C . LYS A 1 269 ? -0.099 1.509 21.794 1.00 90.38 269 LYS A C 1
ATOM 2191 O O . LYS A 1 269 ? 0.018 2.730 21.882 1.00 90.38 269 LYS A O 1
ATOM 2196 N N . GLU A 1 270 ? 0.648 0.773 20.974 1.00 90.06 270 GLU A N 1
ATOM 2197 C CA . GLU A 1 270 ? 1.627 1.328 20.025 1.00 90.06 270 GLU A CA 1
ATOM 2198 C C . GLU A 1 270 ? 0.949 2.203 18.959 1.00 90.06 270 GLU A C 1
ATOM 2200 O O . GLU A 1 270 ? 1.348 3.351 18.768 1.00 90.06 270 GLU A O 1
ATOM 2205 N N . LEU A 1 271 ? -0.140 1.733 18.339 1.00 91.69 271 LEU A N 1
ATOM 2206 C CA . LEU A 1 271 ? -0.937 2.514 17.383 1.00 91.69 271 LEU A CA 1
ATOM 2207 C C . LEU A 1 271 ? -1.537 3.779 18.018 1.00 91.69 271 LEU A C 1
ATOM 2209 O O . LEU A 1 271 ? -1.576 4.828 17.374 1.00 91.69 271 LEU A O 1
ATOM 2213 N N . HIS A 1 272 ? -1.971 3.723 19.281 1.00 91.25 272 HIS A N 1
ATOM 2214 C CA . HIS A 1 272 ? -2.471 4.892 20.008 1.00 91.25 272 HIS A CA 1
ATOM 2215 C C . HIS A 1 272 ? -1.358 5.917 20.297 1.00 91.25 272 HIS A C 1
ATOM 2217 O O . HIS A 1 272 ? -1.565 7.124 20.137 1.00 91.25 272 HIS A O 1
ATOM 2223 N N . GLN A 1 273 ? -0.155 5.458 20.660 1.00 89.38 273 GLN A N 1
ATOM 2224 C CA . GLN A 1 273 ? 1.022 6.323 20.806 1.00 89.38 273 GLN A CA 1
ATOM 2225 C C . GLN A 1 273 ? 1.423 6.951 19.464 1.00 89.38 273 GLN A C 1
ATOM 2227 O O . GLN A 1 273 ? 1.588 8.171 19.389 1.00 89.38 273 GLN A O 1
ATOM 2232 N N . LEU A 1 274 ? 1.487 6.151 18.395 1.00 89.25 274 LEU A N 1
ATOM 2233 C CA . LEU A 1 274 ? 1.771 6.599 17.031 1.00 89.25 274 LEU A CA 1
ATOM 2234 C C . LEU A 1 274 ? 0.762 7.657 16.565 1.00 89.25 274 LEU A C 1
ATOM 2236 O O . LEU A 1 274 ? 1.156 8.704 16.057 1.00 89.25 274 LEU A O 1
ATOM 2240 N N . HIS A 1 275 ? -0.532 7.432 16.806 1.00 91.38 275 HIS A N 1
ATOM 2241 C CA . HIS A 1 275 ? -1.606 8.384 16.526 1.00 91.38 275 HIS A CA 1
ATOM 2242 C C . HIS A 1 275 ? -1.441 9.702 17.295 1.00 91.38 275 HIS A C 1
ATOM 2244 O O . HIS A 1 275 ? -1.595 10.775 16.711 1.00 91.38 275 HIS A O 1
ATOM 2250 N N . SER A 1 276 ? -1.090 9.637 18.583 1.00 87.62 276 SER A N 1
ATOM 2251 C CA . SER A 1 276 ? -0.836 10.822 19.410 1.00 87.62 276 SER A CA 1
ATOM 2252 C C . SER A 1 276 ? 0.337 11.650 18.869 1.00 87.62 276 SER A C 1
ATOM 2254 O O . SER A 1 276 ? 0.183 12.851 18.640 1.00 87.62 276 SER A O 1
ATOM 2256 N N . VAL A 1 277 ? 1.478 11.014 18.576 1.00 86.25 277 VAL A N 1
ATOM 2257 C CA . VAL A 1 277 ? 2.671 11.695 18.039 1.00 86.25 277 VAL A CA 1
ATOM 2258 C C . VAL A 1 277 ? 2.417 12.243 16.630 1.00 86.25 277 VAL A C 1
ATOM 2260 O O . VAL A 1 277 ? 2.720 13.404 16.370 1.00 86.25 277 VAL A O 1
ATOM 2263 N N . ASN A 1 278 ? 1.789 11.468 15.741 1.00 87.69 278 ASN A N 1
ATOM 2264 C CA . ASN A 1 278 ? 1.393 11.904 14.396 1.00 87.69 278 ASN A CA 1
ATOM 2265 C C . ASN A 1 278 ? 0.493 13.156 14.453 1.00 87.69 278 ASN A C 1
ATOM 2267 O O . ASN A 1 278 ? 0.760 14.147 13.775 1.00 87.69 278 ASN A O 1
ATOM 2271 N N . ASN A 1 279 ? -0.516 13.178 15.330 1.00 87.00 279 ASN A N 1
ATOM 2272 C CA . ASN A 1 279 ? -1.387 14.344 15.487 1.00 87.00 279 ASN A CA 1
ATOM 2273 C C . ASN A 1 279 ? -0.649 15.568 16.065 1.00 87.00 279 ASN A C 1
ATOM 2275 O O . ASN A 1 279 ? -0.888 16.684 15.606 1.00 87.00 279 ASN A O 1
ATOM 2279 N N . GLN A 1 280 ? 0.272 15.384 17.020 1.00 85.38 280 GLN A N 1
ATOM 2280 C CA . GLN A 1 280 ? 1.119 16.473 17.534 1.00 85.38 280 GLN A CA 1
ATOM 2281 C C . GLN A 1 280 ? 2.041 17.039 16.443 1.00 85.38 280 GLN A C 1
ATOM 2283 O O . GLN A 1 280 ? 2.173 18.258 16.312 1.00 85.38 280 GLN A O 1
ATOM 2288 N N . LEU A 1 281 ? 2.633 16.173 15.613 1.00 83.38 281 LEU A N 1
ATOM 2289 C CA . LEU A 1 281 ? 3.435 16.583 14.461 1.00 83.38 281 LEU A CA 1
ATOM 2290 C C . LEU A 1 281 ? 2.586 17.338 13.431 1.00 83.38 281 LEU A C 1
ATOM 2292 O O . LEU A 1 281 ? 2.996 18.416 13.014 1.00 83.38 281 LEU A O 1
ATOM 2296 N N . LYS A 1 282 ? 1.383 16.855 13.088 1.00 85.69 282 LYS A N 1
ATOM 2297 C CA . LYS A 1 282 ? 0.454 17.527 12.154 1.00 85.69 282 LYS A CA 1
ATOM 2298 C C . LYS A 1 282 ? -0.030 18.891 12.664 1.00 85.69 282 LYS A C 1
ATOM 2300 O O . LYS A 1 282 ? -0.217 19.803 11.865 1.00 85.69 282 LYS A O 1
ATOM 2305 N N . GLN A 1 283 ? -0.173 19.070 13.980 1.00 84.62 283 GLN A N 1
ATOM 2306 C CA . GLN A 1 283 ? -0.472 20.374 14.593 1.00 84.62 283 GLN A CA 1
ATOM 2307 C C . GLN A 1 283 ? 0.725 21.341 14.566 1.00 84.62 283 GLN A C 1
ATOM 2309 O O . GLN A 1 283 ? 0.533 22.546 14.417 1.00 84.62 283 GLN A O 1
ATOM 2314 N N . LYS A 1 284 ? 1.954 20.832 14.716 1.00 81.75 284 LYS A N 1
ATOM 2315 C CA . LYS A 1 284 ? 3.189 21.636 14.757 1.00 81.75 284 LYS A CA 1
ATOM 2316 C C . LYS A 1 284 ? 3.751 21.955 13.362 1.00 81.75 284 LYS A C 1
ATOM 2318 O O . LYS A 1 284 ? 4.379 22.996 13.182 1.00 81.75 284 LYS A O 1
ATOM 2323 N N . TYR A 1 285 ? 3.519 21.072 12.392 1.00 82.38 285 TYR A N 1
ATOM 2324 C CA . TYR A 1 285 ? 4.069 21.099 11.036 1.00 82.38 285 TYR A CA 1
ATOM 2325 C C . TYR A 1 285 ? 2.997 20.637 10.022 1.00 82.38 285 TYR A C 1
ATOM 2327 O O . TYR A 1 285 ? 2.887 19.441 9.756 1.00 82.38 285 TYR A O 1
ATOM 2335 N N . PRO A 1 286 ? 2.203 21.547 9.423 1.00 80.81 286 PRO A N 1
ATOM 2336 C CA . PRO A 1 286 ? 1.098 21.165 8.532 1.00 80.81 286 PRO A CA 1
ATOM 2337 C C . PRO A 1 286 ? 1.512 20.309 7.320 1.00 80.81 286 PRO A C 1
ATOM 2339 O O . PRO A 1 286 ? 0.768 19.425 6.899 1.00 80.81 286 PRO A O 1
ATOM 2342 N N . GLU A 1 287 ? 2.719 20.526 6.791 1.00 81.44 287 GLU A N 1
ATOM 2343 C CA . GLU A 1 287 ? 3.271 19.796 5.638 1.00 81.44 287 GLU A CA 1
ATOM 2344 C C . GLU A 1 287 ? 3.758 18.370 5.966 1.00 81.44 287 GLU A C 1
ATOM 2346 O O . GLU A 1 287 ? 4.126 17.633 5.053 1.00 81.44 287 GLU A O 1
ATOM 2351 N N . ILE A 1 288 ? 3.742 17.938 7.238 1.00 84.88 288 ILE A N 1
ATOM 2352 C CA . ILE A 1 288 ? 4.265 16.618 7.638 1.00 84.88 288 ILE A CA 1
ATOM 2353 C C . ILE A 1 288 ? 3.545 15.447 6.946 1.00 84.88 288 ILE A C 1
ATOM 2355 O O . ILE A 1 288 ? 4.131 14.385 6.778 1.00 84.88 288 ILE A O 1
ATOM 2359 N N . THR A 1 289 ? 2.292 15.637 6.513 1.00 85.38 289 THR A N 1
ATOM 2360 C CA . THR A 1 289 ? 1.561 14.618 5.741 1.00 85.38 289 THR A CA 1
ATOM 2361 C C . THR A 1 289 ? 2.266 14.357 4.408 1.00 85.38 289 THR A C 1
ATOM 2363 O O . THR A 1 289 ? 2.731 13.246 4.194 1.00 85.38 289 THR A O 1
ATOM 2366 N N . ASN A 1 290 ? 2.492 15.406 3.605 1.00 88.44 290 ASN A N 1
ATOM 2367 C CA . ASN A 1 290 ? 3.216 15.316 2.331 1.00 88.44 290 ASN A CA 1
ATOM 2368 C C . ASN A 1 290 ? 4.641 14.769 2.515 1.00 88.44 290 ASN A C 1
ATOM 2370 O O . ASN A 1 290 ? 5.130 14.006 1.689 1.00 88.44 290 ASN A O 1
ATOM 2374 N N . TYR A 1 291 ? 5.299 15.114 3.627 1.00 88.50 291 TYR A N 1
ATOM 2375 C CA . TYR A 1 291 ? 6.588 14.525 3.986 1.00 88.50 291 TYR A CA 1
ATOM 2376 C C . TYR A 1 291 ? 6.500 13.000 4.178 1.00 88.50 291 TYR A C 1
ATOM 2378 O O . TYR A 1 291 ? 7.308 12.275 3.601 1.00 88.50 291 TYR A O 1
ATOM 2386 N N . PHE A 1 292 ? 5.528 12.492 4.944 1.00 88.19 292 PHE A N 1
ATOM 2387 C CA . PHE A 1 292 ? 5.347 11.047 5.123 1.00 88.19 292 PHE A CA 1
ATOM 2388 C C . PHE A 1 292 ? 4.927 10.340 3.826 1.00 88.19 292 PHE A C 1
ATOM 2390 O O . PHE A 1 292 ? 5.440 9.256 3.552 1.00 88.19 292 PHE A O 1
ATOM 2397 N N . ASP A 1 293 ? 4.084 10.967 3.003 1.00 88.94 293 ASP A N 1
ATOM 2398 C CA . ASP A 1 293 ? 3.674 10.440 1.696 1.00 88.94 293 ASP A CA 1
ATOM 2399 C C . ASP A 1 293 ? 4.892 10.286 0.756 1.00 88.94 293 ASP A C 1
ATOM 2401 O O . ASP A 1 293 ? 5.105 9.228 0.157 1.00 88.94 293 ASP A O 1
ATOM 2405 N N . LEU A 1 294 ? 5.766 11.301 0.697 1.00 91.69 294 LEU A N 1
ATOM 2406 C CA . LEU A 1 294 ? 7.025 11.261 -0.059 1.00 91.69 294 LEU A CA 1
ATOM 2407 C C . LEU A 1 294 ? 8.032 10.246 0.508 1.00 91.69 294 LEU A C 1
ATOM 2409 O O . LEU A 1 294 ? 8.720 9.575 -0.263 1.00 91.69 294 LEU A O 1
ATOM 2413 N N . ILE A 1 295 ? 8.119 10.088 1.834 1.00 90.81 295 ILE A N 1
ATOM 2414 C CA . ILE A 1 295 ? 8.936 9.026 2.443 1.00 90.81 295 ILE A CA 1
ATOM 2415 C C . ILE A 1 295 ? 8.414 7.640 2.035 1.00 90.81 295 ILE A C 1
ATOM 2417 O O . ILE A 1 295 ? 9.227 6.787 1.682 1.00 90.81 295 ILE A O 1
ATOM 2421 N N . GLY A 1 296 ? 7.095 7.422 2.019 1.00 89.69 296 GLY A N 1
ATOM 2422 C CA . GLY A 1 296 ? 6.482 6.181 1.535 1.00 89.69 296 GLY A CA 1
ATOM 2423 C C . GLY A 1 296 ? 6.872 5.875 0.087 1.00 89.69 296 GLY A C 1
ATOM 2424 O O . GLY A 1 296 ? 7.459 4.830 -0.188 1.00 89.69 296 GLY A O 1
ATOM 2425 N N . LEU A 1 297 ? 6.689 6.844 -0.818 1.00 91.81 297 LEU A N 1
ATOM 2426 C CA . LEU A 1 297 ? 7.092 6.719 -2.226 1.00 91.81 297 LEU A CA 1
ATOM 2427 C C . LEU A 1 297 ? 8.593 6.419 -2.396 1.00 91.81 297 LEU A C 1
ATOM 2429 O O . LEU A 1 297 ? 8.975 5.635 -3.268 1.00 91.81 297 LEU A O 1
ATOM 2433 N N . ALA A 1 298 ? 9.459 7.006 -1.566 1.00 91.94 298 ALA A N 1
ATOM 2434 C CA . ALA A 1 298 ? 10.890 6.708 -1.570 1.00 91.94 298 ALA A CA 1
ATOM 2435 C C . ALA A 1 298 ? 11.203 5.291 -1.046 1.00 91.94 298 ALA A C 1
ATOM 2437 O O . ALA A 1 298 ? 12.075 4.618 -1.599 1.00 91.94 298 ALA A O 1
ATOM 2438 N N . VAL A 1 299 ? 10.476 4.799 -0.034 1.00 90.00 299 VAL A N 1
ATOM 2439 C CA . VAL A 1 299 ? 10.580 3.411 0.455 1.00 90.00 299 VAL A CA 1
ATOM 2440 C C . VAL A 1 299 ? 10.129 2.407 -0.612 1.00 90.00 299 VAL A C 1
ATOM 2442 O O . VAL A 1 299 ? 10.803 1.391 -0.790 1.00 90.00 299 VAL A O 1
ATOM 2445 N N . ASP A 1 300 ? 9.085 2.711 -1.385 1.00 89.19 300 ASP A N 1
ATOM 2446 C CA . ASP A 1 300 ? 8.638 1.879 -2.512 1.00 89.19 300 ASP A CA 1
ATOM 2447 C C . ASP A 1 300 ? 9.697 1.792 -3.619 1.00 89.19 300 ASP A C 1
ATOM 2449 O O . ASP A 1 300 ? 10.004 0.702 -4.113 1.00 89.19 300 ASP A O 1
ATOM 2453 N N . LYS A 1 301 ? 10.318 2.921 -3.997 1.00 90.38 301 LYS A N 1
ATOM 2454 C CA . LYS A 1 301 ? 11.417 2.909 -4.983 1.00 90.38 301 LYS A CA 1
ATOM 2455 C C . LYS A 1 301 ? 12.654 2.188 -4.449 1.00 90.38 301 LYS A C 1
ATOM 2457 O O . LYS A 1 301 ? 13.288 1.448 -5.200 1.00 90.38 301 LYS A O 1
ATOM 2462 N N . PHE A 1 302 ? 12.943 2.296 -3.152 1.00 89.12 302 PHE A N 1
ATOM 2463 C CA . PHE A 1 302 ? 13.941 1.446 -2.504 1.00 89.12 302 PHE A CA 1
ATOM 2464 C C . PHE A 1 302 ? 13.577 -0.042 -2.556 1.00 89.12 302 PHE A C 1
ATOM 2466 O O . PHE A 1 302 ? 14.459 -0.864 -2.775 1.00 89.12 302 PHE A O 1
ATOM 2473 N N . HIS A 1 303 ? 12.307 -0.419 -2.382 1.00 87.19 303 HIS A N 1
ATOM 2474 C CA . HIS A 1 303 ? 11.896 -1.820 -2.477 1.00 87.19 303 HIS A CA 1
ATOM 2475 C C . HIS A 1 303 ? 12.098 -2.371 -3.898 1.00 87.19 303 HIS A C 1
ATOM 2477 O O . HIS A 1 303 ? 12.646 -3.463 -4.050 1.00 87.19 303 HIS A O 1
ATOM 2483 N N . MET A 1 304 ? 11.767 -1.591 -4.937 1.00 87.75 304 MET A N 1
ATOM 2484 C CA . MET A 1 304 ? 12.109 -1.926 -6.329 1.00 87.75 304 MET A CA 1
ATOM 2485 C C . MET A 1 304 ? 13.628 -2.106 -6.510 1.00 87.75 304 MET A C 1
ATOM 2487 O O . MET A 1 304 ? 14.068 -3.107 -7.076 1.00 87.75 304 MET A O 1
ATOM 2491 N N . LEU A 1 305 ? 14.444 -1.193 -5.970 1.00 88.56 305 LEU A N 1
ATOM 2492 C CA . LEU A 1 305 ? 15.908 -1.304 -5.992 1.00 88.56 305 LEU A CA 1
ATOM 2493 C C . LEU A 1 305 ? 16.428 -2.554 -5.269 1.00 88.56 305 LEU A C 1
ATOM 2495 O O . LEU A 1 305 ? 17.362 -3.176 -5.766 1.00 88.56 305 LEU A O 1
ATOM 2499 N N . CYS A 1 306 ? 15.819 -2.974 -4.156 1.00 88.38 306 CYS A N 1
ATOM 2500 C CA . CYS A 1 306 ? 16.192 -4.200 -3.441 1.00 88.38 306 CYS A CA 1
ATOM 2501 C C . CYS A 1 306 ? 15.873 -5.487 -4.230 1.00 88.38 306 CYS A C 1
ATOM 2503 O O . CYS A 1 306 ? 16.572 -6.486 -4.071 1.00 88.38 306 CYS A O 1
ATOM 2505 N N . GLN A 1 307 ? 14.854 -5.479 -5.099 1.00 89.12 307 GLN A N 1
ATOM 2506 C CA . GLN A 1 307 ? 14.568 -6.591 -6.023 1.00 89.12 307 GLN A CA 1
ATOM 2507 C C . GLN A 1 307 ? 15.591 -6.667 -7.178 1.00 89.12 307 GLN A C 1
ATOM 2509 O O . GLN A 1 307 ? 15.846 -7.741 -7.740 1.00 89.12 307 GLN A O 1
ATOM 2514 N N . ILE A 1 308 ? 16.198 -5.530 -7.535 1.00 87.38 308 ILE A N 1
ATOM 2515 C CA . ILE A 1 308 ? 17.258 -5.447 -8.548 1.00 87.38 308 ILE A CA 1
ATOM 2516 C C . ILE A 1 308 ? 18.634 -5.773 -7.932 1.00 87.38 308 ILE A C 1
ATOM 2518 O O . ILE A 1 308 ? 19.436 -6.485 -8.542 1.00 87.38 308 ILE A O 1
ATOM 2522 N N . ASP A 1 309 ? 18.886 -5.327 -6.705 1.00 83.56 309 ASP A N 1
ATOM 2523 C CA . ASP A 1 309 ? 20.114 -5.577 -5.954 1.00 83.56 309 ASP A CA 1
ATOM 2524 C C . ASP A 1 309 ? 19.851 -5.542 -4.430 1.00 83.56 309 ASP A C 1
ATOM 2526 O O . ASP A 1 309 ? 19.634 -4.462 -3.864 1.00 83.56 309 ASP A O 1
ATOM 2530 N N . PRO A 1 310 ? 19.897 -6.701 -3.739 1.00 85.19 310 PRO A N 1
ATOM 2531 C CA . PRO A 1 310 ? 19.661 -6.796 -2.298 1.00 85.19 310 PRO A CA 1
ATOM 2532 C C . PRO A 1 310 ? 20.619 -5.987 -1.411 1.00 85.19 310 PRO A C 1
ATOM 2534 O O . PRO A 1 310 ? 20.281 -5.730 -0.254 1.00 85.19 310 PRO A O 1
ATOM 2537 N N . MET A 1 311 ? 21.786 -5.551 -1.907 1.00 82.12 311 MET A N 1
ATOM 2538 C CA . MET A 1 311 ? 22.723 -4.729 -1.119 1.00 82.12 311 MET A CA 1
ATOM 2539 C C . MET A 1 311 ? 22.100 -3.392 -0.685 1.00 82.12 311 MET A C 1
ATOM 2541 O O . MET A 1 311 ? 22.444 -2.849 0.374 1.00 82.12 311 MET A O 1
ATOM 2545 N N . ASN A 1 312 ? 21.117 -2.905 -1.451 1.00 83.94 312 ASN A N 1
ATOM 2546 C CA . ASN A 1 312 ? 20.373 -1.681 -1.170 1.00 83.94 312 ASN A CA 1
ATOM 2547 C C . ASN A 1 312 ? 19.511 -1.743 0.099 1.00 83.94 312 ASN A C 1
ATOM 2549 O O . ASN A 1 312 ? 19.155 -0.680 0.615 1.00 83.94 312 ASN A O 1
ATOM 2553 N N . ASP A 1 313 ? 19.213 -2.925 0.664 1.00 85.31 313 ASP A N 1
ATOM 2554 C CA . ASP A 1 313 ? 18.393 -2.990 1.884 1.00 85.31 313 ASP A CA 1
ATOM 2555 C C . ASP A 1 313 ? 19.061 -2.252 3.049 1.00 85.31 313 ASP A C 1
ATOM 2557 O O . ASP A 1 313 ? 18.402 -1.511 3.769 1.00 85.31 313 ASP A O 1
ATOM 2561 N N . SER A 1 314 ? 20.389 -2.329 3.161 1.00 84.25 314 SER A N 1
ATOM 2562 C CA . SER A 1 314 ? 21.160 -1.563 4.151 1.00 84.25 314 SER A CA 1
ATOM 2563 C C . SER A 1 314 ? 20.876 -0.051 4.093 1.00 84.25 314 SER A C 1
ATOM 2565 O O . SER A 1 314 ? 20.711 0.605 5.126 1.00 84.25 314 SER A O 1
ATOM 2567 N N . SER A 1 315 ? 20.743 0.490 2.878 1.00 84.44 315 SER A N 1
ATOM 2568 C CA . SER A 1 315 ? 20.421 1.896 2.622 1.00 84.44 315 SER A CA 1
ATOM 2569 C C . SER A 1 315 ? 18.940 2.191 2.886 1.00 84.44 315 SER A C 1
ATOM 2571 O O . SER A 1 315 ? 18.637 3.192 3.537 1.00 84.44 315 SER A O 1
ATOM 2573 N N . ARG A 1 316 ? 18.029 1.285 2.497 1.00 88.06 316 ARG A N 1
ATOM 2574 C CA . ARG A 1 316 ? 16.585 1.355 2.795 1.00 88.06 316 ARG A CA 1
ATOM 2575 C C . ARG A 1 316 ? 16.314 1.395 4.302 1.00 88.06 316 ARG A C 1
ATOM 2577 O O . ARG A 1 316 ? 15.603 2.279 4.777 1.00 88.06 316 ARG A O 1
ATOM 2584 N N . GLN A 1 317 ? 16.922 0.491 5.074 1.00 87.19 317 GLN A N 1
ATOM 2585 C CA . GLN A 1 317 ? 16.793 0.455 6.534 1.00 87.19 317 GLN A CA 1
ATOM 2586 C C . GLN A 1 317 ? 17.347 1.736 7.176 1.00 87.19 317 GLN A C 1
ATOM 2588 O O . GLN A 1 317 ? 16.730 2.279 8.097 1.00 87.19 317 GLN A O 1
ATOM 2593 N N . ARG A 1 318 ? 18.481 2.268 6.683 1.00 85.56 318 ARG A N 1
ATOM 2594 C CA . ARG A 1 318 ? 19.037 3.529 7.202 1.00 85.56 318 ARG A CA 1
ATOM 2595 C C . ARG A 1 318 ? 18.133 4.723 6.897 1.00 85.56 318 ARG A C 1
ATOM 2597 O O . ARG A 1 318 ? 17.937 5.541 7.794 1.00 85.56 318 ARG A O 1
ATOM 2604 N N . PHE A 1 319 ? 17.562 4.792 5.695 1.00 88.69 319 PHE A N 1
ATOM 2605 C CA . PHE A 1 319 ? 16.606 5.823 5.286 1.00 88.69 319 PHE A CA 1
ATOM 2606 C C . PHE A 1 319 ? 15.340 5.808 6.157 1.00 88.69 319 PHE A C 1
ATOM 2608 O O . PHE A 1 319 ? 14.969 6.841 6.707 1.00 88.69 319 PHE A O 1
ATOM 2615 N N . ILE A 1 320 ? 14.741 4.633 6.388 1.00 88.69 320 ILE A N 1
ATOM 2616 C CA . ILE A 1 320 ? 13.580 4.467 7.286 1.00 88.69 320 ILE A CA 1
ATOM 2617 C C . ILE A 1 320 ? 13.924 4.865 8.733 1.00 88.69 320 ILE A C 1
ATOM 2619 O O . ILE A 1 320 ? 13.111 5.492 9.418 1.00 88.69 320 ILE A O 1
ATOM 2623 N N . GLN A 1 321 ? 15.135 4.546 9.208 1.00 86.31 321 GLN A N 1
ATOM 2624 C CA . GLN A 1 321 ? 15.571 4.938 10.550 1.00 86.31 321 GLN A CA 1
ATOM 2625 C C . GLN A 1 321 ? 15.604 6.465 10.716 1.00 86.31 321 GLN A C 1
ATOM 2627 O O . GLN A 1 321 ? 14.992 6.981 11.648 1.00 86.31 321 GLN A O 1
ATOM 2632 N N . ILE A 1 322 ? 16.279 7.184 9.815 1.00 83.62 322 ILE A N 1
ATOM 2633 C CA . ILE A 1 322 ? 16.448 8.643 9.934 1.00 83.62 322 ILE A CA 1
ATOM 2634 C C . ILE A 1 322 ? 15.207 9.434 9.498 1.00 83.62 322 ILE A C 1
ATOM 2636 O O . ILE A 1 322 ? 14.962 10.510 10.036 1.00 83.62 322 ILE A O 1
ATOM 2640 N N . GLY A 1 323 ? 14.434 8.915 8.538 1.00 84.75 323 GLY A N 1
ATOM 2641 C CA . GLY A 1 323 ? 13.260 9.575 7.955 1.00 84.75 323 GLY A CA 1
ATOM 2642 C C . GLY A 1 323 ? 11.947 9.339 8.699 1.00 84.75 323 GLY A C 1
ATOM 2643 O O . GLY A 1 323 ? 11.024 10.131 8.556 1.00 84.75 323 GLY A O 1
ATOM 2644 N N . LEU A 1 324 ? 11.849 8.283 9.514 1.00 85.75 324 LEU A N 1
ATOM 2645 C CA . LEU A 1 324 ? 10.655 8.006 10.320 1.00 85.75 324 LEU A CA 1
ATOM 2646 C C . LEU A 1 324 ? 11.010 7.728 11.780 1.00 85.75 324 LEU A C 1
ATOM 2648 O O . LEU A 1 324 ? 10.563 8.451 12.670 1.00 85.75 324 LEU A O 1
ATOM 2652 N N . LYS A 1 325 ? 11.823 6.700 12.052 1.00 82.44 325 LYS A N 1
ATOM 2653 C CA . LYS A 1 325 ? 12.011 6.199 13.427 1.00 82.44 325 LYS A CA 1
ATOM 2654 C C . LYS A 1 325 ? 12.600 7.250 14.362 1.00 82.44 325 LYS A C 1
ATOM 2656 O O . LYS A 1 325 ? 12.091 7.410 15.463 1.00 82.44 325 LYS A O 1
ATOM 2661 N N . ASP A 1 326 ? 13.613 8.001 13.936 1.00 80.69 326 ASP A N 1
ATOM 2662 C CA . ASP A 1 326 ? 14.228 9.047 14.764 1.00 80.69 326 ASP A CA 1
ATOM 2663 C C . ASP A 1 326 ? 13.317 10.287 14.953 1.00 80.69 326 ASP A C 1
ATOM 2665 O O . ASP A 1 326 ? 13.468 10.995 15.952 1.00 80.69 326 ASP A O 1
ATOM 2669 N N . ILE A 1 327 ? 12.314 10.496 14.080 1.00 79.12 327 ILE A N 1
ATOM 2670 C CA . ILE A 1 327 ? 11.258 11.515 14.253 1.00 79.12 327 ILE A CA 1
ATOM 2671 C C . ILE A 1 327 ? 10.242 11.061 15.310 1.00 79.12 327 ILE A C 1
ATOM 2673 O O . ILE A 1 327 ? 9.957 11.802 16.252 1.00 79.12 327 ILE A O 1
ATOM 2677 N N . PHE A 1 328 ? 9.725 9.832 15.199 1.00 78.62 328 PHE A N 1
ATOM 2678 C CA . PHE A 1 328 ? 8.741 9.289 16.145 1.00 78.62 328 PHE A CA 1
ATOM 2679 C C . PHE A 1 328 ? 9.341 8.931 17.516 1.00 78.62 328 PHE A C 1
ATOM 2681 O O . PHE A 1 328 ? 8.656 9.053 18.529 1.00 78.62 328 PHE A O 1
ATOM 2688 N N . ALA A 1 329 ? 10.627 8.571 17.589 1.00 72.50 329 ALA A N 1
ATOM 2689 C CA . ALA A 1 329 ? 11.335 8.239 18.832 1.00 72.50 329 ALA A CA 1
ATOM 2690 C C . ALA A 1 329 ? 11.718 9.461 19.696 1.00 72.50 329 ALA A C 1
ATOM 2692 O O . ALA A 1 329 ? 12.570 9.350 20.578 1.00 72.50 329 ALA A O 1
ATOM 2693 N N . ASN A 1 330 ? 11.117 10.628 19.442 1.00 57.16 330 ASN A N 1
ATOM 2694 C CA . ASN A 1 330 ? 11.265 11.860 20.225 1.00 57.16 330 ASN A CA 1
ATOM 2695 C C . ASN A 1 330 ? 12.710 12.406 20.332 1.00 57.16 330 ASN A C 1
ATOM 2697 O O . ASN A 1 330 ? 12.994 13.252 21.176 1.00 57.16 330 ASN A O 1
ATOM 2701 N N . LYS A 1 331 ? 13.629 11.958 19.461 1.00 49.16 331 LYS A N 1
ATOM 2702 C CA . LYS A 1 331 ? 15.003 12.492 19.363 1.00 49.16 331 LYS A CA 1
ATOM 2703 C C . LYS A 1 331 ? 15.077 13.811 18.598 1.00 49.16 331 LYS A C 1
ATOM 2705 O O . LYS A 1 331 ? 16.092 14.500 18.660 1.00 49.16 331 LYS A O 1
ATOM 2710 N N . CYS A 1 332 ? 14.016 14.180 17.886 1.00 44.72 332 CYS A N 1
ATOM 2711 C CA . CYS A 1 332 ? 13.920 15.453 17.187 1.00 44.72 332 CYS A CA 1
ATOM 2712 C C . CYS A 1 332 ? 13.616 16.633 18.131 1.00 44.72 332 CYS A C 1
ATOM 2714 O O . CYS A 1 332 ? 12.667 17.385 17.911 1.00 44.72 332 CYS A O 1
ATOM 2716 N N . GLU A 1 333 ? 14.549 16.924 19.046 1.00 43.75 333 GLU A N 1
ATOM 2717 C CA . GLU A 1 333 ? 14.832 18.302 19.494 1.00 43.75 333 GLU A CA 1
ATOM 2718 C C . GLU A 1 333 ? 15.462 19.154 18.366 1.00 43.75 333 GLU A C 1
ATOM 2720 O O . GLU A 1 333 ? 16.175 20.124 18.608 1.00 43.75 333 GLU A O 1
ATOM 2725 N N . LEU A 1 334 ? 15.197 18.824 17.097 1.00 49.62 334 LEU A N 1
ATOM 2726 C CA . LEU A 1 334 ? 15.511 19.701 15.983 1.00 49.62 334 LEU A CA 1
ATOM 2727 C C . LEU A 1 334 ? 14.574 20.916 16.075 1.00 49.62 334 LEU A C 1
ATOM 2729 O O . LEU A 1 334 ? 13.353 20.747 15.956 1.00 49.62 334 LEU A O 1
ATOM 2733 N N . PRO A 1 335 ? 15.093 22.151 16.218 1.00 46.94 335 PRO A N 1
ATOM 2734 C CA . PRO A 1 335 ? 14.299 23.363 16.068 1.00 46.94 335 PRO A CA 1
ATOM 2735 C C . PRO A 1 335 ? 14.037 23.594 14.573 1.00 46.94 335 PRO A C 1
ATOM 2737 O O . PRO A 1 335 ? 14.521 24.556 13.973 1.00 46.94 335 PRO A O 1
ATOM 2740 N N . LEU A 1 336 ? 13.297 22.665 13.956 1.00 54.34 336 LEU A N 1
ATOM 2741 C CA . LEU A 1 336 ? 12.864 22.743 12.570 1.00 54.34 336 LEU A CA 1
ATOM 2742 C C . LEU A 1 336 ? 12.040 24.018 12.412 1.00 54.34 336 LEU A C 1
ATOM 2744 O O . LEU A 1 336 ? 10.907 24.114 12.891 1.00 54.34 336 LEU A O 1
ATOM 2748 N N . LYS A 1 337 ? 12.652 25.013 11.765 1.00 61.09 337 LYS A N 1
ATOM 2749 C CA . LYS A 1 337 ? 11.983 26.235 11.314 1.00 61.09 337 LYS A CA 1
ATOM 2750 C C . LYS A 1 337 ? 10.802 25.816 10.424 1.00 61.09 337 LYS A C 1
ATOM 2752 O O . LYS A 1 337 ? 10.957 24.825 9.713 1.00 61.09 337 LYS A O 1
ATOM 2757 N N . PRO A 1 338 ? 9.669 26.540 10.397 1.00 57.84 338 PRO A N 1
ATOM 2758 C CA . PRO A 1 338 ? 8.473 26.102 9.667 1.00 57.84 338 PRO A CA 1
ATOM 2759 C C . PRO A 1 338 ? 8.732 25.647 8.219 1.00 57.84 338 PRO A C 1
ATOM 2761 O O . PRO A 1 338 ? 8.225 24.612 7.807 1.00 57.84 338 PRO A O 1
ATOM 2764 N N . ASN A 1 339 ? 9.611 26.343 7.491 1.00 68.12 339 ASN A N 1
ATOM 2765 C CA . ASN A 1 339 ? 9.967 26.042 6.098 1.00 68.12 339 ASN A CA 1
ATOM 2766 C C . ASN A 1 339 ? 10.892 24.815 5.911 1.00 68.12 339 ASN A C 1
ATOM 2768 O O . ASN A 1 339 ? 11.234 24.486 4.777 1.00 68.12 339 ASN A O 1
ATOM 2772 N N . ALA A 1 340 ? 11.360 24.165 6.982 1.00 74.38 340 ALA A N 1
ATOM 2773 C CA . ALA A 1 340 ? 12.324 23.067 6.880 1.00 74.38 340 ALA A CA 1
ATOM 2774 C C . ALA A 1 340 ? 11.706 21.805 6.258 1.00 74.38 340 ALA A C 1
ATOM 2776 O O . ALA A 1 340 ? 12.363 21.150 5.454 1.00 74.38 340 ALA A O 1
ATOM 2777 N N . PHE A 1 341 ? 10.440 21.493 6.571 1.00 76.44 341 PHE A N 1
ATOM 2778 C CA . PHE A 1 341 ? 9.734 20.384 5.922 1.00 76.44 341 PHE A CA 1
ATOM 2779 C C . PHE A 1 341 ? 9.470 20.664 4.441 1.00 76.44 341 PHE A C 1
ATOM 2781 O O . PHE A 1 341 ? 9.688 19.767 3.634 1.00 76.44 341 PHE A O 1
ATOM 2788 N N . HIS A 1 342 ? 9.134 21.902 4.067 1.00 82.56 342 HIS A N 1
ATOM 2789 C CA . HIS A 1 342 ? 8.995 22.319 2.669 1.00 82.56 342 HIS A CA 1
ATOM 2790 C C . HIS A 1 342 ? 10.251 22.011 1.841 1.00 82.56 342 HIS A C 1
ATOM 2792 O O . HIS A 1 342 ? 10.190 21.351 0.806 1.00 82.56 342 HIS A O 1
ATOM 2798 N N . GLN A 1 343 ? 11.418 22.443 2.333 1.00 82.94 343 GLN A N 1
ATOM 2799 C CA . GLN A 1 343 ? 12.701 22.180 1.674 1.00 82.94 343 GLN A CA 1
ATOM 2800 C C . GLN A 1 343 ? 13.020 20.680 1.634 1.00 82.94 343 GLN A C 1
ATOM 2802 O O . GLN A 1 343 ? 13.470 20.178 0.609 1.00 82.94 343 GLN A O 1
ATOM 2807 N N . LEU A 1 344 ? 12.723 19.952 2.715 1.00 85.62 344 LEU A N 1
ATOM 2808 C CA . LEU A 1 344 ? 12.936 18.508 2.789 1.00 85.62 344 LEU A CA 1
ATOM 2809 C C . LEU A 1 344 ? 12.013 17.721 1.837 1.00 85.62 344 LEU A C 1
ATOM 2811 O O . LEU A 1 344 ? 12.440 16.699 1.309 1.00 85.62 344 LEU A O 1
ATOM 2815 N N . CYS A 1 345 ? 10.797 18.209 1.560 1.00 88.88 345 CYS A N 1
ATOM 2816 C CA . CYS A 1 345 ? 9.900 17.648 0.542 1.00 88.88 345 CYS A CA 1
ATOM 2817 C C . CYS A 1 345 ? 10.470 17.833 -0.872 1.00 88.88 345 CYS A C 1
ATOM 2819 O O . CYS A 1 345 ? 10.565 16.860 -1.611 1.00 88.88 345 CYS A O 1
ATOM 2821 N N . ILE A 1 346 ? 10.944 19.034 -1.225 1.00 88.94 346 ILE A N 1
ATOM 2822 C CA . ILE A 1 346 ? 11.575 19.303 -2.534 1.00 88.94 346 ILE A CA 1
ATOM 2823 C C . ILE A 1 346 ? 12.833 18.434 -2.732 1.00 88.94 346 ILE A C 1
ATOM 2825 O O . ILE A 1 346 ? 13.061 17.872 -3.811 1.00 88.94 346 ILE A O 1
ATOM 2829 N N . SER A 1 347 ? 13.642 18.272 -1.679 1.00 88.94 347 SER A N 1
ATOM 2830 C CA . SER A 1 347 ? 14.779 17.346 -1.692 1.00 88.94 347 SER A CA 1
ATOM 2831 C C . SER A 1 347 ? 14.328 15.886 -1.844 1.00 88.94 347 SER A C 1
ATOM 2833 O O . SER A 1 347 ? 14.958 15.151 -2.600 1.00 88.94 347 SER A O 1
ATOM 2835 N N . LEU A 1 348 ? 13.227 15.462 -1.208 1.00 91.06 348 LEU A N 1
ATOM 2836 C CA . LEU A 1 348 ? 12.657 14.115 -1.365 1.00 91.06 348 LEU A CA 1
ATOM 2837 C C . LEU A 1 348 ? 12.095 13.848 -2.768 1.00 91.06 348 LEU A C 1
ATOM 2839 O O . LEU A 1 348 ? 12.350 12.784 -3.319 1.00 91.06 348 LEU A O 1
ATOM 2843 N N . GLU A 1 349 ? 11.382 14.792 -3.380 1.00 92.88 349 GLU A N 1
ATOM 2844 C CA . GLU A 1 349 ? 10.903 14.674 -4.767 1.00 92.88 349 GLU A CA 1
ATOM 2845 C C . GLU A 1 349 ? 12.079 14.478 -5.735 1.00 92.88 349 GLU A C 1
ATOM 2847 O O . GLU A 1 349 ? 12.088 13.563 -6.565 1.00 92.88 349 GLU A O 1
ATOM 2852 N N . THR A 1 350 ? 13.129 15.284 -5.558 1.00 91.25 350 THR A N 1
ATOM 2853 C CA . THR A 1 350 ? 14.383 15.169 -6.314 1.00 91.25 350 THR A CA 1
ATOM 2854 C C . THR A 1 350 ? 15.053 13.809 -6.076 1.00 91.25 350 THR A C 1
ATOM 2856 O O . THR A 1 350 ? 15.494 13.154 -7.022 1.00 91.25 350 THR A O 1
ATOM 2859 N N . TYR A 1 351 ? 15.094 13.356 -4.821 1.00 91.31 351 TYR A N 1
ATOM 2860 C CA . TYR A 1 351 ? 15.659 12.077 -4.391 1.00 91.31 351 TYR A CA 1
ATOM 2861 C C . TYR A 1 351 ? 14.935 10.867 -5.001 1.00 91.31 351 TYR A C 1
ATOM 2863 O O . TYR A 1 351 ? 15.587 9.975 -5.543 1.00 91.31 351 TYR A O 1
ATOM 2871 N N . ILE A 1 352 ? 13.597 10.867 -5.005 1.00 93.56 352 ILE A N 1
ATOM 2872 C CA . ILE A 1 352 ? 12.758 9.840 -5.648 1.00 93.56 352 ILE A CA 1
ATOM 2873 C C . ILE A 1 352 ? 13.064 9.761 -7.149 1.00 93.56 352 ILE A C 1
ATOM 2875 O O . ILE A 1 352 ? 13.195 8.664 -7.695 1.00 93.56 352 ILE A O 1
ATOM 2879 N N . GLY A 1 353 ? 13.257 10.909 -7.808 1.00 91.19 353 GLY A N 1
ATOM 2880 C CA . GLY A 1 353 ? 13.707 10.965 -9.200 1.00 91.19 353 GLY A CA 1
ATOM 2881 C C . GLY A 1 353 ? 15.051 10.262 -9.432 1.00 91.19 353 GLY A C 1
ATOM 2882 O O . GLY A 1 353 ? 15.210 9.559 -10.430 1.00 91.19 353 GLY A O 1
ATOM 2883 N N . TYR A 1 354 ? 16.003 10.384 -8.501 1.00 91.00 354 TYR A N 1
ATOM 2884 C CA . TYR A 1 354 ? 17.290 9.687 -8.588 1.00 91.00 354 TYR A CA 1
ATOM 2885 C C . TYR A 1 354 ? 17.221 8.196 -8.218 1.00 91.00 354 TYR A C 1
ATOM 2887 O O . TYR A 1 354 ? 17.925 7.415 -8.853 1.00 91.00 354 TYR A O 1
ATOM 2895 N N . LEU A 1 355 ? 16.338 7.769 -7.304 1.00 91.19 355 LEU A N 1
ATOM 2896 C CA . LEU A 1 355 ? 16.086 6.337 -7.052 1.00 91.19 355 LEU A CA 1
ATOM 2897 C C . LEU A 1 355 ? 15.565 5.622 -8.313 1.00 91.19 355 LEU A C 1
ATOM 2899 O O . LEU A 1 355 ? 15.947 4.486 -8.588 1.00 91.19 355 LEU A O 1
ATOM 2903 N N . ILE A 1 356 ? 14.726 6.294 -9.112 1.00 91.00 356 ILE A N 1
ATOM 2904 C CA . ILE A 1 356 ? 14.256 5.774 -10.408 1.00 91.00 356 ILE A CA 1
ATOM 2905 C C . ILE A 1 356 ? 15.423 5.664 -11.404 1.00 91.00 356 ILE A C 1
ATOM 2907 O O . ILE A 1 356 ? 15.565 4.638 -12.064 1.00 91.00 356 ILE A O 1
ATOM 2911 N N . ILE A 1 357 ? 16.295 6.677 -11.471 1.00 90.00 357 ILE A N 1
ATOM 2912 C CA . ILE A 1 357 ? 17.500 6.664 -12.322 1.00 90.00 357 ILE A CA 1
ATOM 2913 C C . ILE A 1 357 ? 18.464 5.536 -11.918 1.00 90.00 357 ILE A C 1
ATOM 2915 O O . ILE A 1 357 ? 19.045 4.895 -12.792 1.00 90.00 357 ILE A O 1
ATOM 2919 N N . GLU A 1 358 ? 18.618 5.251 -10.622 1.00 90.06 358 GLU A N 1
ATOM 2920 C CA . GLU A 1 358 ? 19.420 4.113 -10.162 1.00 90.06 358 GLU A CA 1
ATOM 2921 C C . GLU A 1 358 ? 18.792 2.770 -10.553 1.00 90.06 358 GLU A C 1
ATOM 2923 O O . GLU A 1 358 ? 19.514 1.868 -10.978 1.00 90.06 358 GLU A O 1
ATOM 2928 N N . ALA A 1 359 ? 17.466 2.626 -10.458 1.00 90.00 359 ALA A N 1
ATOM 2929 C CA . ALA A 1 359 ? 16.778 1.394 -10.847 1.00 90.00 359 ALA A CA 1
ATOM 2930 C C . ALA A 1 359 ? 16.955 1.109 -12.349 1.00 90.00 359 ALA A C 1
ATOM 2932 O O . ALA A 1 359 ? 17.330 -0.004 -12.724 1.00 90.00 359 ALA A O 1
ATOM 2933 N N . ASP A 1 360 ? 16.790 2.138 -13.185 1.00 89.81 360 ASP A N 1
ATOM 2934 C CA . ASP A 1 360 ? 17.109 2.115 -14.616 1.00 89.81 360 ASP A CA 1
ATOM 2935 C C . ASP A 1 360 ? 18.567 1.690 -14.872 1.00 89.81 360 ASP A C 1
ATOM 2937 O O . ASP A 1 360 ? 18.828 0.852 -15.737 1.00 89.81 360 ASP A O 1
ATOM 2941 N N . PHE A 1 361 ? 19.526 2.237 -14.115 1.00 90.44 361 PHE A N 1
ATOM 2942 C CA . PHE A 1 361 ? 20.948 1.936 -14.296 1.00 90.44 361 PHE A CA 1
ATOM 2943 C C . PHE A 1 361 ? 21.310 0.512 -13.836 1.00 90.44 361 PHE A C 1
ATOM 2945 O O . PHE A 1 361 ? 22.020 -0.200 -14.545 1.00 90.44 361 PHE A O 1
ATOM 2952 N N . ARG A 1 362 ? 20.806 0.042 -12.685 1.00 89.25 362 ARG A N 1
ATOM 2953 C CA . ARG A 1 362 ? 21.054 -1.335 -12.214 1.00 89.25 362 ARG A CA 1
ATOM 2954 C C . ARG A 1 362 ? 20.384 -2.381 -13.112 1.00 89.25 362 ARG A C 1
ATOM 2956 O O . ARG A 1 362 ? 20.953 -3.455 -13.312 1.00 89.25 362 ARG A O 1
ATOM 2963 N N . GLN A 1 363 ? 19.234 -2.070 -13.712 1.00 90.75 363 GLN A N 1
ATOM 2964 C CA . GLN A 1 363 ? 18.627 -2.914 -14.745 1.00 90.75 363 GLN A CA 1
ATOM 2965 C C . GLN A 1 363 ? 19.479 -2.944 -16.029 1.00 90.75 363 GLN A C 1
ATOM 2967 O O . GLN A 1 363 ? 19.729 -4.021 -16.567 1.00 90.75 363 GLN A O 1
ATOM 2972 N N . LEU A 1 364 ? 20.022 -1.801 -16.462 1.00 91.62 364 LEU A N 1
ATOM 2973 C CA . LEU A 1 364 ? 20.942 -1.722 -17.604 1.00 91.62 364 LEU A CA 1
ATOM 2974 C C . LEU A 1 364 ? 22.242 -2.521 -17.373 1.00 91.62 364 LEU A C 1
ATOM 2976 O O . LEU A 1 364 ? 22.686 -3.241 -18.267 1.00 91.62 364 LEU A O 1
ATOM 2980 N N . ILE A 1 365 ? 22.812 -2.480 -16.159 1.00 90.19 365 ILE A N 1
ATOM 2981 C CA . ILE A 1 365 ? 23.942 -3.342 -15.758 1.00 90.19 365 ILE A CA 1
ATOM 2982 C C . ILE A 1 365 ? 23.566 -4.827 -15.887 1.00 90.19 365 ILE A C 1
ATOM 2984 O O . ILE A 1 365 ? 24.346 -5.609 -16.432 1.00 90.19 365 ILE A O 1
ATOM 2988 N N . ARG A 1 366 ? 22.381 -5.240 -15.405 1.00 90.06 366 ARG A N 1
ATOM 2989 C CA . ARG A 1 366 ? 21.910 -6.632 -15.542 1.00 90.06 366 ARG A CA 1
ATOM 2990 C C . ARG A 1 366 ? 21.830 -7.053 -17.011 1.00 90.06 366 ARG A C 1
ATOM 2992 O O . ARG A 1 366 ? 22.301 -8.137 -17.344 1.00 90.06 366 ARG A O 1
ATOM 2999 N N . GLU A 1 367 ? 21.278 -6.209 -17.880 1.00 92.00 367 GLU A N 1
ATOM 3000 C CA . GLU A 1 367 ? 21.161 -6.479 -19.320 1.00 92.00 367 GLU A CA 1
ATOM 3001 C C . GLU A 1 367 ? 22.526 -6.635 -20.002 1.00 92.00 367 GLU A C 1
ATOM 3003 O O . GLU A 1 367 ? 22.722 -7.603 -20.738 1.00 92.00 367 GLU A O 1
ATOM 3008 N N . ILE A 1 368 ? 23.497 -5.768 -19.693 1.00 92.25 368 ILE A N 1
ATOM 3009 C CA . ILE A 1 368 ? 24.876 -5.896 -20.192 1.00 92.25 368 ILE A CA 1
ATOM 3010 C C . ILE A 1 368 ? 25.526 -7.189 -19.666 1.00 92.25 368 ILE A C 1
ATOM 3012 O O . ILE A 1 368 ? 26.110 -7.948 -20.438 1.00 92.25 368 ILE A O 1
ATOM 3016 N N . ASN A 1 369 ? 25.354 -7.517 -18.382 1.00 88.56 369 ASN A N 1
ATOM 3017 C CA . ASN A 1 369 ? 25.889 -8.751 -17.794 1.00 88.56 369 ASN A CA 1
ATOM 3018 C C . ASN A 1 369 ? 25.282 -10.028 -18.413 1.00 88.56 369 ASN A C 1
ATOM 3020 O O . ASN A 1 369 ? 25.977 -11.040 -18.542 1.00 88.56 369 ASN A O 1
ATOM 3024 N N . PHE A 1 370 ? 24.018 -10.002 -18.855 1.00 91.50 370 PHE A N 1
ATOM 3025 C CA . PHE A 1 370 ? 23.402 -11.128 -19.572 1.00 91.50 370 PHE A CA 1
ATOM 3026 C C . PHE A 1 370 ? 24.036 -11.407 -20.945 1.00 91.50 370 PHE A C 1
ATOM 3028 O O . PHE A 1 370 ? 23.916 -12.531 -21.439 1.00 91.50 370 PHE A O 1
ATOM 3035 N N . LEU A 1 371 ? 24.753 -10.445 -21.539 1.00 90.62 371 LEU A N 1
ATOM 3036 C CA . LEU A 1 371 ? 25.507 -10.651 -22.782 1.00 90.62 371 LEU A CA 1
ATOM 3037 C C . LEU A 1 371 ? 26.732 -11.563 -22.595 1.00 90.62 371 LEU A C 1
ATOM 3039 O O . LEU A 1 371 ? 27.181 -12.149 -23.579 1.00 90.62 371 LEU A O 1
ATOM 3043 N N . LYS A 1 372 ? 27.228 -11.715 -21.354 1.00 89.94 372 LYS A N 1
ATOM 3044 C CA . LYS A 1 372 ? 28.407 -12.524 -20.972 1.00 89.94 372 LYS A CA 1
ATOM 3045 C C . LYS A 1 372 ? 29.693 -12.162 -21.728 1.00 89.94 372 LYS A C 1
ATOM 3047 O O . LYS A 1 372 ? 30.466 -13.044 -22.095 1.00 89.94 372 LYS A O 1
ATOM 3052 N N . LEU A 1 373 ? 29.892 -10.866 -21.945 1.00 90.06 373 LEU A N 1
ATOM 3053 C CA . LEU A 1 373 ? 31.106 -10.305 -22.532 1.00 90.06 373 LEU A CA 1
ATOM 3054 C C . LEU A 1 373 ? 32.327 -10.549 -21.631 1.00 90.06 373 LEU A C 1
ATOM 3056 O O . LEU A 1 373 ? 32.210 -10.599 -20.403 1.00 90.06 373 LEU A O 1
ATOM 3060 N N . SER A 1 374 ? 33.497 -10.683 -22.248 1.00 90.94 374 SER A N 1
ATOM 3061 C CA . SER A 1 374 ? 34.792 -10.640 -21.565 1.00 90.94 374 SER A CA 1
ATOM 3062 C C . SER A 1 374 ? 35.108 -9.234 -21.038 1.00 90.94 374 SER A C 1
ATOM 3064 O O . SER A 1 374 ? 34.485 -8.248 -21.432 1.00 90.94 374 SER A O 1
ATOM 3066 N N . SER A 1 375 ? 36.105 -9.120 -20.156 1.00 87.94 375 SER A N 1
ATOM 3067 C CA . SER A 1 375 ? 36.563 -7.818 -19.649 1.00 87.94 375 SER A CA 1
ATOM 3068 C C . SER A 1 375 ? 37.043 -6.883 -20.765 1.00 87.94 375 SER A C 1
ATOM 3070 O O . SER A 1 375 ? 36.816 -5.682 -20.680 1.00 87.94 375 SER A O 1
ATOM 3072 N N . GLU A 1 376 ? 37.663 -7.436 -21.812 1.00 89.69 376 GLU A N 1
ATOM 3073 C CA . GLU A 1 376 ? 38.169 -6.685 -22.966 1.00 89.69 376 GLU A CA 1
ATOM 3074 C C . GLU A 1 376 ? 37.002 -6.127 -23.802 1.00 89.69 376 GLU A C 1
ATOM 3076 O O . GLU A 1 376 ? 36.944 -4.925 -24.046 1.00 89.69 376 GLU A O 1
ATOM 3081 N N . GLU A 1 377 ? 35.999 -6.953 -24.128 1.00 88.69 377 GLU A N 1
ATOM 3082 C CA . GLU A 1 377 ? 34.771 -6.514 -24.819 1.00 88.69 377 GLU A CA 1
ATOM 3083 C C . GLU A 1 377 ? 33.949 -5.501 -23.993 1.00 88.69 377 GLU A C 1
ATOM 3085 O O . GLU A 1 377 ? 33.303 -4.612 -24.553 1.00 88.69 377 GLU A O 1
ATOM 3090 N N . LEU A 1 378 ? 33.955 -5.615 -22.658 1.00 88.56 378 LEU A N 1
ATOM 3091 C CA . LEU A 1 378 ? 33.303 -4.650 -21.764 1.00 88.56 378 LEU A CA 1
ATOM 3092 C C . LEU A 1 378 ? 34.014 -3.293 -21.763 1.00 88.56 378 LEU A C 1
ATOM 3094 O O . LEU A 1 378 ? 33.340 -2.265 -21.786 1.00 88.56 378 LEU A O 1
ATOM 3098 N N . GLU A 1 379 ? 35.347 -3.270 -21.753 1.00 88.19 379 GLU A N 1
ATOM 3099 C CA . GLU A 1 379 ? 36.122 -2.027 -21.821 1.00 88.19 379 GLU A CA 1
ATOM 3100 C C . GLU A 1 379 ? 36.050 -1.391 -23.223 1.00 88.19 379 GLU A C 1
ATOM 3102 O O . GLU A 1 379 ? 35.925 -0.174 -23.338 1.00 88.19 379 GLU A O 1
ATOM 3107 N N . GLU A 1 380 ? 36.011 -2.201 -24.287 1.00 87.62 380 GLU A N 1
ATOM 3108 C CA . GLU A 1 380 ? 35.860 -1.744 -25.675 1.00 87.62 380 GLU A CA 1
ATOM 3109 C C . GLU A 1 380 ? 34.480 -1.124 -25.960 1.00 87.62 380 GLU A C 1
ATOM 3111 O O . GLU A 1 380 ? 34.377 -0.123 -26.671 1.00 87.62 380 GLU A O 1
ATOM 3116 N N . HIS A 1 381 ? 33.397 -1.718 -25.449 1.00 87.75 381 HIS A N 1
ATOM 3117 C CA . HIS A 1 381 ? 32.031 -1.304 -25.794 1.00 87.75 381 HIS A CA 1
ATOM 3118 C C . HIS A 1 381 ? 31.331 -0.460 -24.721 1.00 87.75 381 HIS A C 1
ATOM 3120 O O . HIS A 1 381 ? 30.410 0.291 -25.050 1.00 87.75 381 HIS A O 1
ATOM 3126 N N . PHE A 1 382 ? 31.764 -0.554 -23.461 1.00 90.75 382 PHE A N 1
ATOM 3127 C CA . PHE A 1 382 ? 31.165 0.132 -22.312 1.00 90.75 382 PHE A CA 1
ATOM 3128 C C . PHE A 1 382 ? 32.228 0.747 -21.367 1.00 90.75 382 PHE A C 1
ATOM 3130 O O . PHE A 1 382 ? 32.133 0.572 -20.148 1.00 90.75 382 PHE A O 1
ATOM 3137 N N . PRO A 1 383 ? 33.225 1.514 -21.864 1.00 86.12 383 PRO A N 1
ATOM 3138 C CA . PRO A 1 383 ? 34.419 1.922 -21.100 1.00 86.12 383 PRO A CA 1
ATOM 3139 C C . PRO A 1 383 ? 34.139 2.668 -19.783 1.00 86.12 383 PRO A C 1
ATOM 3141 O O . PRO A 1 383 ? 34.938 2.625 -18.850 1.00 86.12 383 PRO A O 1
ATOM 3144 N N . LYS A 1 384 ? 32.994 3.354 -19.670 1.00 85.06 384 LYS A N 1
ATOM 3145 C CA . LYS A 1 384 ? 32.594 4.095 -18.457 1.00 85.06 384 LYS A CA 1
ATOM 3146 C C . LYS A 1 384 ? 31.925 3.221 -17.388 1.00 85.06 384 LYS A C 1
ATOM 3148 O O . LYS A 1 384 ? 31.830 3.638 -16.233 1.00 85.06 384 LYS A O 1
ATOM 3153 N N . LEU A 1 385 ? 31.459 2.021 -17.745 1.00 87.50 385 LEU A N 1
ATOM 3154 C CA . LEU A 1 385 ? 30.605 1.184 -16.898 1.00 87.50 385 LEU A CA 1
ATOM 3155 C C . LEU A 1 385 ? 31.296 0.785 -15.589 1.00 87.50 385 LEU A C 1
ATOM 3157 O O . LEU A 1 385 ? 30.703 0.929 -14.522 1.00 87.50 385 LEU A O 1
ATOM 3161 N N . ALA A 1 386 ? 32.559 0.355 -15.655 1.00 83.94 386 ALA A N 1
ATOM 3162 C CA . ALA A 1 386 ? 33.328 -0.048 -14.477 1.00 83.94 386 ALA A CA 1
ATOM 3163 C C . ALA A 1 386 ? 33.490 1.099 -13.461 1.00 83.94 386 ALA A C 1
ATOM 3165 O O . ALA A 1 386 ? 33.308 0.895 -12.261 1.00 83.94 386 ALA A O 1
ATOM 3166 N N . GLY A 1 387 ? 33.760 2.321 -13.937 1.00 81.94 387 GLY A N 1
ATOM 3167 C CA . GLY A 1 387 ? 33.849 3.508 -13.082 1.00 81.94 387 GLY A CA 1
ATOM 3168 C C . GLY A 1 387 ? 32.519 3.834 -12.396 1.00 81.94 387 GLY A C 1
ATOM 3169 O O . GLY A 1 387 ? 32.486 4.071 -11.190 1.00 81.94 387 GLY A O 1
ATOM 3170 N N . ILE A 1 388 ? 31.409 3.771 -13.134 1.00 82.50 388 ILE A N 1
ATOM 3171 C CA . ILE A 1 388 ? 30.076 4.087 -12.599 1.00 82.50 388 ILE A CA 1
ATOM 3172 C C . ILE A 1 388 ? 29.588 3.025 -11.601 1.00 82.50 388 ILE A C 1
ATOM 3174 O O . ILE A 1 388 ? 29.002 3.379 -10.577 1.00 82.50 388 ILE A O 1
ATOM 3178 N N . VAL A 1 389 ? 29.883 1.740 -11.830 1.00 84.19 389 VAL A N 1
ATOM 3179 C CA . VAL A 1 389 ? 29.616 0.668 -10.852 1.00 84.19 389 VAL A CA 1
ATOM 3180 C C . VAL A 1 389 ? 30.355 0.935 -9.535 1.00 84.19 389 VAL A C 1
ATOM 3182 O O . VAL A 1 389 ? 29.759 0.824 -8.465 1.00 84.19 389 VAL A O 1
ATOM 3185 N N . VAL A 1 390 ? 31.611 1.395 -9.584 1.00 82.75 390 VAL A N 1
ATOM 3186 C CA . VAL A 1 390 ? 32.357 1.791 -8.374 1.00 82.75 390 VAL A CA 1
ATOM 3187 C C . VAL A 1 390 ? 31.711 2.990 -7.662 1.00 82.75 390 VAL A C 1
ATOM 3189 O O . VAL A 1 390 ? 31.682 3.006 -6.429 1.00 82.75 390 VAL A O 1
ATOM 3192 N N . VAL A 1 391 ? 31.147 3.967 -8.388 1.00 79.19 391 VAL A N 1
ATOM 3193 C CA . VAL A 1 391 ? 30.389 5.077 -7.772 1.00 79.19 391 VAL A CA 1
ATOM 3194 C C . VAL A 1 391 ? 29.135 4.548 -7.066 1.00 79.19 391 VAL A C 1
ATOM 3196 O O . VAL A 1 391 ? 28.951 4.843 -5.881 1.00 79.19 391 VAL A O 1
ATOM 3199 N N . LEU A 1 392 ? 28.327 3.714 -7.733 1.00 78.25 392 LEU A N 1
ATOM 3200 C CA . LEU A 1 392 ? 27.132 3.078 -7.154 1.00 78.25 392 LEU A CA 1
ATOM 3201 C C . LEU A 1 392 ? 27.456 2.306 -5.867 1.00 78.25 392 LEU A C 1
ATOM 3203 O O . LEU A 1 392 ? 26.831 2.533 -4.831 1.00 78.25 392 LEU A O 1
ATOM 3207 N N . ASP A 1 393 ? 28.485 1.461 -5.894 1.00 76.56 393 ASP A N 1
ATOM 3208 C CA . ASP A 1 393 ? 28.890 0.640 -4.747 1.00 76.56 393 ASP A CA 1
ATOM 3209 C C . ASP A 1 393 ? 29.569 1.446 -3.627 1.00 76.56 393 ASP A C 1
ATOM 3211 O O . ASP A 1 393 ? 29.750 0.944 -2.508 1.00 76.56 393 ASP A O 1
ATOM 3215 N N . SER A 1 394 ? 29.968 2.694 -3.895 1.00 72.56 394 SER A N 1
ATOM 3216 C CA . SER A 1 394 ? 30.480 3.623 -2.881 1.00 72.56 394 SER A CA 1
ATOM 3217 C C . SER A 1 394 ? 29.363 4.319 -2.093 1.00 72.56 394 SER A C 1
ATOM 3219 O O . SER A 1 394 ? 29.562 4.656 -0.921 1.00 72.56 394 SER A O 1
ATOM 3221 N N . ASN A 1 395 ? 28.176 4.485 -2.693 1.00 64.69 395 ASN A N 1
ATOM 3222 C CA . ASN A 1 395 ? 27.055 5.223 -2.103 1.00 64.69 395 ASN A CA 1
ATOM 3223 C C . ASN A 1 395 ? 26.557 4.587 -0.796 1.00 64.69 395 ASN A C 1
ATOM 3225 O O . ASN A 1 395 ? 26.264 5.301 0.163 1.00 64.69 395 ASN A O 1
ATOM 3229 N N . CYS A 1 396 ? 26.544 3.255 -0.712 1.00 56.22 396 CYS A N 1
ATOM 3230 C CA . CYS A 1 396 ? 26.002 2.505 0.427 1.00 56.22 396 CYS A CA 1
ATOM 3231 C C . CYS A 1 396 ? 26.864 2.542 1.711 1.00 56.22 396 CYS A C 1
ATOM 3233 O O . CYS A 1 396 ? 26.510 1.894 2.693 1.00 56.22 396 CYS A O 1
ATOM 3235 N N . LYS A 1 397 ? 28.023 3.225 1.722 1.00 56.72 397 LYS A N 1
ATOM 3236 C CA . LYS A 1 397 ? 29.091 2.993 2.726 1.00 56.72 397 LYS A CA 1
ATOM 3237 C C . LYS A 1 397 ? 29.366 4.140 3.711 1.00 56.72 397 LYS A C 1
ATOM 3239 O O . LYS A 1 397 ? 30.238 3.991 4.565 1.00 56.72 397 LYS A O 1
ATOM 3244 N N . LYS A 1 398 ? 28.649 5.270 3.641 1.00 62.22 398 LYS A N 1
ATOM 3245 C CA . LYS A 1 398 ? 28.825 6.406 4.575 1.00 62.22 398 LYS A CA 1
ATOM 3246 C C . LYS A 1 398 ? 27.667 6.518 5.582 1.00 62.22 398 LYS A C 1
ATOM 3248 O O . LYS A 1 398 ? 26.527 6.694 5.155 1.00 62.22 398 LYS A O 1
ATOM 3253 N N . PRO A 1 399 ? 27.923 6.491 6.904 1.00 59.09 399 PRO A N 1
ATOM 3254 C CA . PRO A 1 399 ? 26.888 6.748 7.901 1.00 59.09 399 PRO A CA 1
ATOM 3255 C C . PRO A 1 399 ? 26.562 8.250 7.965 1.00 59.09 399 PRO A C 1
ATOM 3257 O O . PRO A 1 399 ? 27.341 9.030 8.506 1.00 59.09 399 PRO A O 1
ATOM 3260 N N . MET A 1 400 ? 25.404 8.647 7.432 1.00 71.50 400 MET A N 1
ATOM 3261 C CA . MET A 1 400 ? 24.892 10.025 7.536 1.00 71.50 400 MET A CA 1
ATOM 3262 C C . MET A 1 400 ? 24.039 10.222 8.790 1.00 71.50 400 MET A C 1
ATOM 3264 O O . MET A 1 400 ? 23.370 9.285 9.237 1.00 71.50 400 MET A O 1
ATOM 3268 N N . GLY A 1 401 ? 24.073 11.425 9.366 1.00 69.62 401 GLY A N 1
ATOM 3269 C CA . GLY A 1 401 ? 23.432 11.754 10.638 1.00 69.62 401 GLY A CA 1
ATOM 3270 C C . GLY A 1 401 ? 21.934 12.020 10.516 1.00 69.62 401 GLY A C 1
ATOM 3271 O O . GLY A 1 401 ? 21.176 11.581 11.378 1.00 69.62 401 GLY A O 1
ATOM 3272 N N . ASN A 1 402 ? 21.501 12.689 9.443 1.00 80.00 402 ASN A N 1
ATOM 3273 C CA . ASN A 1 402 ? 20.096 13.046 9.211 1.00 80.00 402 ASN A CA 1
ATOM 3274 C C . ASN A 1 402 ? 19.638 12.846 7.751 1.00 80.00 402 ASN A C 1
ATOM 3276 O O . ASN A 1 402 ? 20.427 12.524 6.863 1.00 80.00 402 ASN A O 1
ATOM 3280 N N . VAL A 1 403 ? 18.333 13.043 7.526 1.00 82.12 403 VAL A N 1
ATOM 3281 C CA . VAL A 1 403 ? 17.648 12.852 6.236 1.00 82.12 403 VAL A CA 1
ATOM 3282 C C . VAL A 1 403 ? 18.224 13.734 5.124 1.00 82.12 403 VAL A C 1
ATOM 3284 O O . VAL A 1 403 ? 18.435 13.233 4.024 1.00 82.12 403 VAL A O 1
ATOM 3287 N N . SER A 1 404 ? 18.507 15.016 5.398 1.00 83.00 404 SER A N 1
ATOM 3288 C CA . SER A 1 404 ? 19.044 15.937 4.382 1.00 83.00 404 SER A CA 1
ATOM 3289 C C . SER A 1 404 ? 20.429 15.481 3.945 1.00 83.00 404 SER A C 1
ATOM 3291 O O . SER A 1 404 ? 20.626 15.211 2.772 1.00 83.00 404 SER A O 1
ATOM 3293 N N . GLU A 1 405 ? 21.352 15.247 4.884 1.00 82.94 405 GLU A N 1
ATOM 3294 C CA . GLU A 1 405 ? 22.708 14.755 4.580 1.00 82.94 405 GLU A CA 1
ATOM 3295 C C . GLU A 1 405 ? 22.710 13.474 3.730 1.00 82.94 405 GLU A C 1
ATOM 3297 O O . GLU A 1 405 ? 23.545 13.313 2.837 1.00 82.94 405 GLU A O 1
ATOM 3302 N N . PHE A 1 406 ? 21.776 12.561 4.008 1.00 84.50 406 PHE A N 1
ATOM 3303 C CA . PHE A 1 406 ? 21.603 11.319 3.260 1.00 84.50 406 PHE A CA 1
ATOM 3304 C C . PHE A 1 406 ? 21.115 11.576 1.827 1.00 84.50 406 PHE A C 1
ATOM 3306 O O . PHE A 1 406 ? 21.712 11.065 0.878 1.00 84.50 406 PHE A O 1
ATOM 3313 N N . ILE A 1 407 ? 20.084 12.412 1.668 1.00 87.12 407 ILE A N 1
ATOM 3314 C CA . ILE A 1 407 ? 19.548 12.823 0.366 1.00 87.12 407 ILE A CA 1
ATOM 3315 C C . ILE A 1 407 ? 20.592 13.610 -0.439 1.00 87.12 407 ILE A C 1
ATOM 3317 O O . ILE A 1 407 ? 20.870 13.257 -1.582 1.00 87.12 407 ILE A O 1
ATOM 3321 N N . ASP A 1 408 ? 21.208 14.631 0.150 1.00 84.94 408 ASP A N 1
ATOM 3322 C CA . ASP A 1 408 ? 22.121 15.565 -0.513 1.00 84.94 408 ASP A CA 1
ATOM 3323 C C . ASP A 1 408 ? 23.394 14.854 -1.013 1.00 84.94 408 ASP A C 1
ATOM 3325 O O . ASP A 1 408 ? 23.847 15.089 -2.136 1.00 84.94 408 ASP A O 1
ATOM 3329 N N . ASN A 1 409 ? 23.950 13.919 -0.228 1.00 83.62 409 ASN A N 1
ATOM 3330 C CA . ASN A 1 409 ? 25.068 13.076 -0.669 1.00 83.62 409 ASN A CA 1
ATOM 3331 C C . ASN A 1 409 ? 24.656 12.107 -1.789 1.00 83.62 409 ASN A C 1
ATOM 3333 O O . ASN A 1 409 ? 25.431 11.893 -2.719 1.00 83.62 409 ASN A O 1
ATOM 3337 N N . TYR A 1 410 ? 23.459 11.520 -1.717 1.00 85.50 410 TYR A N 1
ATOM 3338 C CA . TYR A 1 410 ? 22.966 10.617 -2.757 1.00 85.50 410 TYR A CA 1
ATOM 3339 C C . TYR A 1 410 ? 22.706 11.355 -4.078 1.00 85.50 410 TYR A C 1
ATOM 3341 O O . TYR A 1 410 ? 23.226 10.946 -5.113 1.00 85.50 410 TYR A O 1
ATOM 3349 N N . ILE A 1 411 ? 22.001 12.492 -4.036 1.00 86.19 411 ILE A N 1
ATOM 3350 C CA . ILE A 1 411 ? 21.771 13.385 -5.184 1.00 86.19 411 ILE A CA 1
ATOM 3351 C C . ILE A 1 411 ? 23.101 13.772 -5.834 1.00 86.19 411 ILE A C 1
ATOM 3353 O O . ILE A 1 411 ? 23.240 13.671 -7.053 1.00 86.19 411 ILE A O 1
ATOM 3357 N N . LYS A 1 412 ? 24.095 14.177 -5.031 1.00 84.44 412 LYS A N 1
ATOM 3358 C CA . LYS A 1 412 ? 25.417 14.567 -5.534 1.00 84.44 412 LYS A CA 1
ATOM 3359 C C . LYS A 1 412 ? 26.099 13.446 -6.321 1.00 84.44 412 LYS A C 1
ATOM 3361 O O . LYS A 1 412 ? 26.673 13.719 -7.370 1.00 84.44 412 LYS A O 1
ATOM 3366 N N . ASN A 1 413 ? 26.041 12.212 -5.827 1.00 79.25 413 ASN A N 1
ATOM 3367 C CA . ASN A 1 413 ? 26.718 11.080 -6.458 1.00 79.25 413 ASN A CA 1
ATOM 3368 C C . ASN A 1 413 ? 25.918 10.512 -7.648 1.00 79.25 413 ASN A C 1
ATOM 3370 O O . ASN A 1 413 ? 26.504 10.043 -8.618 1.00 79.25 413 ASN A O 1
ATOM 3374 N N . MET A 1 414 ? 24.584 10.596 -7.614 1.00 86.56 414 MET A N 1
ATOM 3375 C CA . MET A 1 414 ? 23.712 10.169 -8.715 1.00 86.56 414 MET A CA 1
ATOM 3376 C C . MET A 1 414 ? 23.631 11.179 -9.873 1.00 86.56 414 MET A C 1
ATOM 3378 O O . MET A 1 414 ? 23.208 10.808 -10.969 1.00 86.56 414 MET A O 1
ATOM 3382 N N . ALA A 1 415 ? 24.046 12.434 -9.671 1.00 84.00 415 ALA A N 1
ATOM 3383 C CA . ALA A 1 415 ? 24.075 13.456 -10.720 1.00 84.00 415 ALA A CA 1
ATOM 3384 C C . ALA A 1 415 ? 24.987 13.069 -11.902 1.00 84.00 415 ALA A C 1
ATOM 3386 O O . ALA A 1 415 ? 24.577 13.196 -13.052 1.00 84.00 415 ALA A O 1
ATOM 3387 N N . GLU A 1 416 ? 26.176 12.528 -11.622 1.00 79.69 416 GLU A N 1
ATOM 3388 C CA . GLU A 1 416 ? 27.116 12.030 -12.640 1.00 79.69 416 GLU A CA 1
ATOM 3389 C C . GLU A 1 416 ? 26.550 10.802 -13.383 1.00 79.69 416 GLU A C 1
ATOM 3391 O O . GLU A 1 416 ? 26.607 10.699 -14.606 1.00 79.69 416 GLU A O 1
ATOM 3396 N N . ILE A 1 417 ? 25.898 9.898 -12.650 1.00 82.75 417 ILE A N 1
ATOM 3397 C CA . ILE A 1 417 ? 25.287 8.675 -13.197 1.00 82.75 417 ILE A CA 1
ATOM 3398 C C . ILE A 1 417 ? 24.126 9.009 -14.147 1.00 82.75 417 ILE A C 1
ATOM 3400 O O . ILE A 1 417 ? 23.961 8.374 -15.191 1.00 82.75 417 ILE A O 1
ATOM 3404 N N . LYS A 1 418 ? 23.349 10.049 -13.822 1.00 87.38 418 LYS A N 1
ATOM 3405 C CA . LYS A 1 418 ? 22.278 10.590 -14.670 1.00 87.38 418 LYS A CA 1
ATOM 3406 C C . LYS A 1 418 ? 22.794 11.135 -16.007 1.00 87.38 418 LYS A C 1
ATOM 3408 O O . LYS A 1 418 ? 22.068 11.043 -16.995 1.00 87.38 418 LYS A O 1
ATOM 3413 N N . GLU A 1 419 ? 24.007 11.686 -16.048 1.00 86.19 419 GLU A N 1
ATOM 3414 C CA . GLU A 1 419 ? 24.617 12.207 -17.279 1.00 86.19 419 GLU A CA 1
ATOM 3415 C C . GLU A 1 419 ? 25.038 11.075 -18.231 1.00 86.19 419 GLU A C 1
ATOM 3417 O O . GLU A 1 419 ? 24.788 11.159 -19.433 1.00 86.19 419 GLU A O 1
ATOM 3422 N N . TYR A 1 420 ? 25.589 9.976 -17.700 1.00 85.31 420 TYR A N 1
ATOM 3423 C CA . TYR A 1 420 ? 26.048 8.838 -18.510 1.00 85.31 420 TYR A CA 1
ATOM 3424 C C . TYR A 1 420 ? 24.965 7.798 -18.854 1.00 85.31 420 TYR A C 1
ATOM 3426 O O . TYR A 1 420 ? 25.143 7.036 -19.805 1.00 85.31 420 TYR A O 1
ATOM 3434 N N . LEU A 1 421 ? 23.833 7.745 -18.135 1.00 87.62 421 LEU A N 1
ATOM 3435 C CA . LEU A 1 421 ? 22.759 6.769 -18.401 1.00 87.62 421 LEU A CA 1
ATOM 3436 C C . LEU A 1 421 ? 22.270 6.763 -19.873 1.00 87.62 421 LEU A C 1
ATOM 3438 O O . LEU A 1 421 ? 22.123 5.669 -20.423 1.00 87.62 421 LEU A O 1
ATOM 3442 N N . PRO A 1 422 ? 22.037 7.910 -20.552 1.00 90.44 422 PRO A N 1
ATOM 3443 C CA . PRO A 1 422 ? 21.650 7.916 -21.965 1.00 90.44 422 PRO A CA 1
ATOM 3444 C C . PRO A 1 422 ? 22.748 7.370 -22.885 1.00 90.44 422 PRO A C 1
ATOM 3446 O O . PRO A 1 422 ? 22.449 6.622 -23.810 1.00 90.44 422 PRO A O 1
ATOM 3449 N N . GLU A 1 423 ? 24.014 7.696 -22.608 1.00 89.69 423 GLU A N 1
ATOM 3450 C CA . GLU A 1 423 ? 25.166 7.246 -23.397 1.00 89.69 423 GLU A CA 1
ATOM 3451 C C . GLU A 1 423 ? 25.329 5.722 -23.337 1.00 89.69 423 GLU A C 1
ATOM 3453 O O . GLU A 1 423 ? 25.554 5.090 -24.364 1.00 89.69 423 GLU A O 1
ATOM 3458 N N . ILE A 1 424 ? 25.146 5.113 -22.160 1.00 89.81 424 ILE A N 1
ATOM 3459 C CA . ILE A 1 424 ? 25.270 3.657 -21.986 1.00 89.81 424 ILE A CA 1
ATOM 3460 C C . ILE A 1 424 ? 24.045 2.921 -22.557 1.00 89.81 424 ILE A C 1
ATOM 3462 O O . ILE A 1 424 ? 24.190 1.838 -23.128 1.00 89.81 424 ILE A O 1
ATOM 3466 N N . LYS A 1 425 ? 22.843 3.521 -22.506 1.00 91.69 425 LYS A N 1
ATOM 3467 C CA . LYS A 1 425 ? 21.667 3.006 -23.235 1.00 91.69 425 LYS A CA 1
ATOM 3468 C C . LYS A 1 425 ? 21.890 3.023 -24.751 1.00 91.69 425 LYS A C 1
ATOM 3470 O O . LYS A 1 425 ? 21.57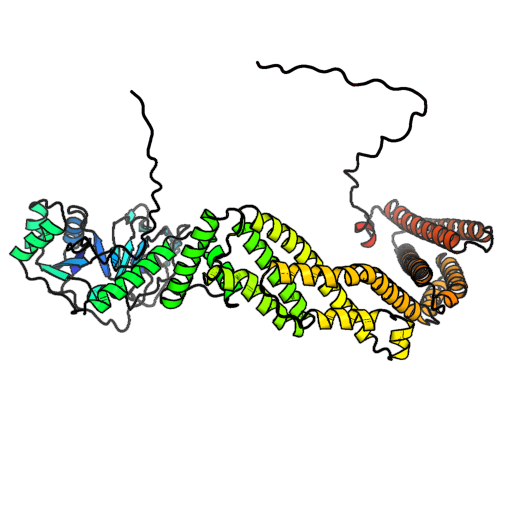9 2.036 -25.420 1.00 91.69 425 LYS A O 1
ATOM 3475 N N . ASP A 1 426 ? 22.471 4.096 -25.285 1.00 91.56 426 ASP A N 1
ATOM 3476 C CA . ASP A 1 426 ? 22.866 4.184 -26.693 1.00 91.56 426 ASP A CA 1
ATOM 3477 C C . ASP A 1 426 ? 23.972 3.166 -27.035 1.00 91.56 426 ASP A C 1
ATOM 3479 O O . ASP A 1 426 ? 23.849 2.460 -28.034 1.00 91.56 426 ASP A O 1
ATOM 3483 N N . GLN A 1 427 ? 25.004 3.000 -26.198 1.00 91.81 427 GLN A N 1
ATOM 3484 C CA . GLN A 1 427 ? 26.049 1.978 -26.383 1.00 91.81 427 GLN A CA 1
ATOM 3485 C C . GLN A 1 427 ? 25.461 0.560 -26.436 1.00 91.81 427 GLN A C 1
ATOM 3487 O O . GLN A 1 427 ? 25.777 -0.190 -27.359 1.00 91.81 427 GLN A O 1
ATOM 3492 N N . LEU A 1 428 ? 24.545 0.200 -25.526 1.00 93.25 428 LEU A N 1
ATOM 3493 C CA . LEU A 1 428 ? 23.892 -1.116 -25.538 1.00 93.25 428 LEU A CA 1
ATOM 3494 C C . LEU A 1 428 ? 23.019 -1.302 -26.786 1.00 93.25 428 LEU A C 1
ATOM 3496 O O . LEU A 1 428 ? 23.037 -2.365 -27.410 1.00 93.25 428 LEU A O 1
ATOM 3500 N N . LYS A 1 429 ? 22.279 -0.265 -27.193 1.00 93.00 429 LYS A N 1
ATOM 3501 C CA . LYS A 1 429 ? 21.468 -0.292 -28.415 1.00 93.00 429 LYS A CA 1
ATOM 3502 C C . LYS A 1 429 ? 22.338 -0.447 -29.665 1.00 93.00 429 LYS A C 1
ATOM 3504 O O . LYS A 1 429 ? 22.023 -1.261 -30.531 1.00 93.00 429 LYS A O 1
ATOM 3509 N N . ALA A 1 430 ? 23.456 0.273 -29.737 1.00 92.44 430 ALA A N 1
ATOM 3510 C CA . ALA A 1 430 ? 24.433 0.143 -30.809 1.00 92.44 430 ALA A CA 1
ATOM 3511 C C . ALA A 1 430 ? 25.073 -1.251 -30.825 1.00 92.44 430 ALA A C 1
ATOM 3513 O O . ALA A 1 430 ? 25.125 -1.865 -31.886 1.00 92.44 430 ALA A O 1
ATOM 3514 N N . PHE A 1 431 ? 25.483 -1.792 -29.673 1.00 92.12 431 PHE A N 1
ATOM 3515 C CA . PHE A 1 431 ? 26.024 -3.149 -29.558 1.00 92.12 431 PHE A CA 1
ATOM 3516 C C . PHE A 1 431 ? 25.025 -4.211 -30.039 1.00 92.12 431 PHE A C 1
ATOM 3518 O O . PHE A 1 431 ? 25.375 -5.080 -30.840 1.00 92.12 431 PHE A O 1
ATOM 3525 N N . ASN A 1 432 ? 23.760 -4.112 -29.622 1.00 91.38 432 ASN A N 1
ATOM 3526 C CA . ASN A 1 432 ? 22.707 -5.014 -30.085 1.00 91.38 432 ASN A CA 1
ATOM 3527 C C . ASN A 1 432 ? 22.509 -4.919 -31.607 1.00 91.38 432 ASN A C 1
ATOM 3529 O O . ASN A 1 432 ? 22.374 -5.954 -32.260 1.00 91.38 432 ASN A O 1
ATOM 3533 N N . TYR A 1 433 ? 22.600 -3.723 -32.200 1.00 91.81 433 TYR A N 1
ATOM 3534 C CA . TYR A 1 433 ? 22.616 -3.571 -33.658 1.00 91.81 433 TYR A CA 1
ATOM 3535 C C . TYR A 1 433 ? 23.885 -4.112 -34.326 1.00 91.81 433 TYR A C 1
ATOM 3537 O O . TYR A 1 433 ? 23.765 -4.738 -35.377 1.00 91.81 433 TYR A O 1
ATOM 3545 N N . ARG A 1 434 ? 25.082 -3.966 -33.734 1.00 90.25 434 ARG A N 1
ATOM 3546 C CA . ARG A 1 434 ? 26.301 -4.630 -34.239 1.00 90.25 434 ARG A CA 1
ATOM 3547 C C . ARG A 1 434 ? 26.092 -6.137 -34.311 1.00 90.25 434 ARG A C 1
ATOM 3549 O O . ARG A 1 434 ? 26.331 -6.735 -35.355 1.00 90.25 434 ARG A O 1
ATOM 3556 N N . LYS A 1 435 ? 25.582 -6.728 -33.228 1.00 88.25 435 LYS A N 1
ATOM 3557 C CA . LYS A 1 435 ? 25.304 -8.164 -33.100 1.00 88.25 435 LYS A CA 1
ATOM 3558 C C . LYS A 1 435 ? 24.180 -8.645 -34.024 1.00 88.25 435 LYS A C 1
ATOM 3560 O O . LYS A 1 435 ? 24.227 -9.784 -34.478 1.00 88.25 435 LYS A O 1
ATOM 3565 N N . HIS A 1 436 ? 23.187 -7.801 -34.316 1.00 88.44 436 HIS A N 1
ATOM 3566 C CA . HIS A 1 436 ? 22.084 -8.140 -35.218 1.00 88.44 436 HIS A CA 1
ATOM 3567 C C . HIS A 1 436 ? 22.413 -7.929 -36.704 1.00 88.44 436 HIS A C 1
ATOM 3569 O O . HIS A 1 436 ? 21.871 -8.646 -37.537 1.00 88.44 436 HIS A O 1
ATOM 3575 N N . TYR A 1 437 ? 23.283 -6.982 -37.069 1.00 89.25 437 TYR A N 1
ATOM 3576 C CA . TYR A 1 437 ? 23.536 -6.638 -38.475 1.00 89.25 437 TYR A CA 1
ATOM 3577 C C . TYR A 1 437 ? 24.945 -6.982 -38.985 1.00 89.25 437 TYR A C 1
ATOM 3579 O O . TYR A 1 437 ? 25.135 -7.040 -40.199 1.00 89.25 437 TYR A O 1
ATOM 3587 N N . SER A 1 438 ? 25.916 -7.323 -38.134 1.00 81.31 438 SER A N 1
ATOM 3588 C CA . SER A 1 438 ? 27.210 -7.848 -38.600 1.00 81.31 438 SER A CA 1
ATOM 3589 C C . SER A 1 438 ? 27.088 -9.296 -39.086 1.00 81.31 438 SER A C 1
ATOM 3591 O O . SER A 1 438 ? 27.063 -10.230 -38.290 1.00 81.31 438 SER A O 1
ATOM 3593 N N . ASN A 1 439 ? 27.070 -9.483 -40.410 1.00 67.69 439 ASN A N 1
ATOM 3594 C CA . ASN A 1 439 ? 27.076 -10.787 -41.094 1.00 67.69 439 ASN A CA 1
ATOM 3595 C C . ASN A 1 439 ? 25.884 -11.713 -40.732 1.00 67.69 439 ASN A C 1
ATOM 3597 O O . ASN A 1 439 ? 26.041 -12.931 -40.632 1.00 67.69 439 ASN A O 1
ATOM 3601 N N . ASN A 1 440 ? 24.685 -11.159 -40.524 1.00 76.62 440 ASN A N 1
ATOM 3602 C CA . ASN A 1 440 ? 23.527 -11.928 -40.058 1.00 76.62 440 ASN A CA 1
ATOM 3603 C C . ASN A 1 440 ? 22.804 -12.665 -41.200 1.00 76.62 440 ASN A C 1
ATOM 3605 O O . ASN A 1 440 ? 22.075 -12.058 -41.985 1.00 76.62 440 ASN A O 1
ATOM 3609 N N . LEU A 1 441 ? 22.931 -13.997 -41.227 1.00 78.62 441 LEU A N 1
ATOM 3610 C CA . LEU A 1 441 ? 22.245 -14.895 -42.170 1.00 78.62 441 LEU A CA 1
ATOM 3611 C C . LEU A 1 441 ? 20.724 -14.674 -42.248 1.00 78.62 441 LEU A C 1
ATOM 3613 O O . LEU A 1 441 ? 20.141 -14.863 -43.312 1.00 78.62 441 LEU A O 1
ATOM 3617 N N . ASN A 1 442 ? 20.074 -14.237 -41.164 1.00 83.56 442 ASN A N 1
ATOM 3618 C CA . ASN A 1 442 ? 18.628 -13.997 -41.155 1.00 83.56 442 ASN A CA 1
ATOM 3619 C C . ASN A 1 442 ? 18.207 -12.855 -42.096 1.00 83.56 442 ASN A C 1
ATOM 3621 O O . ASN A 1 442 ? 17.116 -12.924 -42.655 1.00 83.56 442 ASN A O 1
ATOM 3625 N N . VAL A 1 443 ? 19.069 -11.855 -42.333 1.00 88.19 443 VAL A N 1
ATOM 3626 C CA . VAL A 1 443 ? 18.802 -10.774 -43.301 1.00 88.19 443 VAL A CA 1
ATOM 3627 C C . VAL A 1 443 ? 18.781 -11.326 -44.728 1.00 88.19 443 VAL A C 1
ATOM 3629 O O . VAL A 1 443 ? 17.825 -11.100 -45.468 1.00 88.19 443 VAL A O 1
ATOM 3632 N N . TYR A 1 444 ? 19.783 -12.134 -45.091 1.00 89.06 444 TYR A N 1
ATOM 3633 C CA . TYR A 1 444 ? 19.826 -12.819 -46.386 1.00 89.06 444 TYR A CA 1
ATOM 3634 C C . TYR A 1 444 ? 18.630 -13.763 -46.558 1.00 89.06 444 TYR A C 1
ATOM 3636 O O . TYR A 1 444 ? 17.974 -13.733 -47.594 1.00 89.06 444 TYR A O 1
ATOM 3644 N N . HIS A 1 445 ? 18.296 -14.567 -45.541 1.00 89.94 445 HIS A N 1
ATOM 3645 C CA . HIS A 1 445 ? 17.135 -15.462 -45.589 1.00 89.94 445 HIS A CA 1
ATOM 3646 C C . HIS A 1 445 ? 15.811 -14.701 -45.751 1.00 89.94 445 HIS A C 1
ATOM 3648 O O . HIS A 1 445 ? 14.973 -15.127 -46.545 1.00 89.94 445 HIS A O 1
ATOM 3654 N N . PHE A 1 446 ? 15.632 -13.571 -45.059 1.00 92.88 446 PHE A N 1
ATOM 3655 C CA . PHE A 1 446 ? 14.458 -12.711 -45.204 1.00 92.88 446 PHE A CA 1
ATOM 3656 C C . PHE A 1 446 ? 14.341 -12.143 -46.627 1.00 92.88 446 PHE A C 1
ATOM 3658 O O . PHE A 1 446 ? 13.310 -12.323 -47.280 1.00 92.88 446 PHE A O 1
ATOM 3665 N N . CYS A 1 447 ? 15.404 -11.513 -47.140 1.00 93.00 447 CYS A N 1
ATOM 3666 C CA . CYS A 1 447 ? 15.385 -10.930 -48.480 1.00 93.00 447 CYS A CA 1
ATOM 3667 C C . CYS A 1 447 ? 15.198 -12.005 -49.559 1.00 93.00 447 CYS A C 1
ATOM 3669 O O . CYS A 1 447 ? 14.326 -11.857 -50.412 1.00 93.00 447 CYS A O 1
ATOM 3671 N N . HIS A 1 448 ? 15.930 -13.123 -49.495 1.00 93.00 448 HIS A N 1
ATOM 3672 C CA . HIS A 1 448 ? 15.793 -14.218 -50.460 1.00 93.00 448 HIS A CA 1
ATOM 3673 C C . HIS A 1 448 ? 14.402 -14.872 -50.439 1.00 93.00 448 HIS A C 1
ATOM 3675 O O . HIS A 1 448 ? 13.904 -15.248 -51.498 1.00 93.00 448 HIS A O 1
ATOM 3681 N N . HIS A 1 449 ? 13.740 -14.972 -49.280 1.00 93.56 449 HIS A N 1
ATOM 3682 C CA . HIS A 1 449 ? 12.358 -15.460 -49.202 1.00 93.56 449 HIS A CA 1
ATOM 3683 C C . HIS A 1 449 ? 11.391 -14.557 -49.988 1.00 93.56 449 HIS A C 1
ATOM 3685 O O . HIS A 1 449 ? 10.573 -15.051 -50.761 1.00 93.56 449 HIS A O 1
ATOM 3691 N N . ILE A 1 450 ? 11.515 -13.231 -49.854 1.00 93.94 450 ILE A N 1
ATOM 3692 C CA . ILE A 1 450 ? 10.670 -12.277 -50.594 1.00 93.94 450 ILE A CA 1
ATOM 3693 C C . ILE A 1 450 ? 11.052 -12.223 -52.087 1.00 93.94 450 ILE A C 1
ATOM 3695 O O . ILE A 1 450 ? 10.163 -12.161 -52.939 1.00 93.94 450 ILE A O 1
ATOM 3699 N N . GLN A 1 451 ? 12.343 -12.317 -52.426 1.00 92.94 451 GLN A N 1
ATOM 3700 C CA . GLN A 1 451 ? 12.845 -12.367 -53.811 1.00 92.94 451 GLN A CA 1
ATOM 3701 C C . GLN A 1 451 ? 12.351 -13.597 -54.595 1.00 92.94 451 GLN A C 1
ATOM 3703 O O . GLN A 1 451 ? 12.187 -13.518 -55.808 1.00 92.94 451 GLN A O 1
ATOM 3708 N N . GLN A 1 452 ? 12.075 -14.724 -53.928 1.00 91.75 452 GLN A N 1
ATOM 3709 C CA . GLN A 1 452 ? 11.508 -15.922 -54.570 1.00 91.75 452 GLN A CA 1
ATOM 3710 C C . GLN A 1 452 ? 10.032 -15.761 -54.980 1.00 91.75 452 GLN A C 1
ATOM 3712 O O . GLN A 1 452 ? 9.499 -16.598 -55.711 1.00 91.75 452 GLN A O 1
ATOM 3717 N N . SER A 1 453 ? 9.356 -14.700 -54.530 1.00 90.81 453 SER A N 1
ATOM 3718 C CA . SER A 1 453 ? 7.962 -14.432 -54.884 1.00 90.81 453 SER A CA 1
ATOM 3719 C C . SER A 1 453 ? 7.807 -13.785 -56.265 1.00 90.81 453 SER A C 1
ATOM 3721 O O . SER A 1 453 ? 8.701 -13.117 -56.774 1.00 90.81 453 SER A O 1
ATOM 3723 N N . HIS A 1 454 ? 6.630 -13.933 -56.874 1.00 89.12 454 HIS A N 1
ATOM 3724 C CA . HIS A 1 454 ? 6.289 -13.291 -58.154 1.00 89.12 454 HIS A CA 1
ATOM 3725 C C . HIS A 1 454 ? 5.646 -11.902 -57.965 1.00 89.12 454 HIS A C 1
ATOM 3727 O O . HIS A 1 454 ? 4.820 -11.480 -58.775 1.00 89.12 454 HIS A O 1
ATOM 3733 N N . PHE A 1 455 ? 5.968 -11.216 -56.864 1.00 92.75 455 PHE A N 1
ATOM 3734 C CA . PHE A 1 455 ? 5.365 -9.940 -56.472 1.00 92.75 455 PHE A CA 1
ATOM 3735 C C . PHE A 1 455 ? 6.359 -8.777 -56.595 1.00 92.75 455 PHE A C 1
ATOM 3737 O O . PHE A 1 455 ? 7.553 -8.991 -56.384 1.00 92.75 455 PHE A O 1
ATOM 3744 N N . PRO A 1 456 ? 5.894 -7.530 -56.825 1.00 89.75 456 PRO A N 1
ATOM 3745 C CA . PRO A 1 456 ? 6.765 -6.349 -56.933 1.00 89.75 456 PRO A CA 1
ATOM 3746 C C . PRO A 1 456 ? 7.730 -6.132 -55.753 1.00 89.75 456 PRO A C 1
ATOM 3748 O O . PRO A 1 456 ? 8.806 -5.557 -55.908 1.00 89.75 456 PRO A O 1
ATOM 3751 N N . THR A 1 457 ? 7.396 -6.656 -54.569 1.00 92.94 457 THR A N 1
ATOM 3752 C CA . THR A 1 457 ? 8.273 -6.667 -53.387 1.00 92.94 457 THR A CA 1
ATOM 3753 C C . THR A 1 457 ? 9.583 -7.429 -53.571 1.00 92.94 457 THR A C 1
ATOM 3755 O O . THR A 1 457 ? 10.510 -7.181 -52.808 1.00 92.94 457 THR A O 1
ATOM 3758 N N . ALA A 1 458 ? 9.695 -8.327 -54.555 1.00 93.56 458 ALA A N 1
ATOM 3759 C CA . ALA A 1 458 ? 10.950 -9.009 -54.867 1.00 93.56 458 ALA A CA 1
ATOM 3760 C C . ALA A 1 458 ? 12.061 -8.004 -55.229 1.00 93.56 458 ALA A C 1
ATOM 3762 O O . ALA A 1 458 ? 13.170 -8.111 -54.711 1.00 93.56 458 ALA A O 1
ATOM 3763 N N . VAL A 1 459 ? 11.734 -6.969 -56.015 1.00 91.12 459 VAL A N 1
ATOM 3764 C CA . VAL A 1 459 ? 12.675 -5.903 -56.410 1.00 91.12 459 VAL A CA 1
ATOM 3765 C C . VAL A 1 459 ? 13.064 -5.033 -55.208 1.00 91.12 459 VAL A C 1
ATOM 3767 O O . VAL A 1 459 ? 14.229 -4.683 -55.033 1.00 91.12 459 VAL A O 1
ATOM 3770 N N . LEU A 1 460 ? 12.111 -4.736 -54.315 1.00 92.19 460 LEU A N 1
ATOM 3771 C CA . LEU A 1 460 ? 12.398 -4.040 -53.053 1.00 92.19 460 LEU A CA 1
ATOM 3772 C C . LEU A 1 460 ? 13.290 -4.868 -52.115 1.00 92.19 460 LEU A C 1
ATOM 3774 O O . LEU A 1 460 ? 14.115 -4.296 -51.411 1.00 92.19 460 LEU A O 1
ATOM 3778 N N . ALA A 1 461 ? 13.145 -6.195 -52.102 1.00 93.81 461 ALA A N 1
ATOM 3779 C CA . ALA A 1 461 ? 13.981 -7.097 -51.312 1.00 93.81 461 ALA A CA 1
ATOM 3780 C C . ALA A 1 461 ? 15.382 -7.298 -51.914 1.00 93.81 461 ALA A C 1
ATOM 3782 O O . ALA A 1 461 ? 16.320 -7.610 -51.185 1.00 93.81 461 ALA A O 1
ATOM 3783 N N . GLU A 1 462 ? 15.552 -7.126 -53.225 1.00 93.00 462 GLU A N 1
ATOM 3784 C CA . GLU A 1 462 ? 16.865 -7.032 -53.876 1.00 93.00 462 GLU A CA 1
ATOM 3785 C C . GLU A 1 462 ? 17.558 -5.709 -53.519 1.00 93.00 462 GLU A C 1
ATOM 3787 O O . GLU A 1 462 ? 18.661 -5.727 -52.975 1.00 93.00 462 GLU A O 1
ATOM 3792 N N . TRP A 1 463 ? 16.870 -4.573 -53.683 1.00 93.19 463 TRP A N 1
ATOM 3793 C CA . TRP A 1 463 ? 17.385 -3.256 -53.284 1.00 93.19 463 TRP A CA 1
ATOM 3794 C C . TRP A 1 463 ? 17.706 -3.165 -51.781 1.00 93.19 463 TRP A C 1
ATOM 3796 O O . TRP A 1 463 ? 18.745 -2.628 -51.407 1.00 93.19 463 TRP A O 1
ATOM 3806 N N . LEU A 1 464 ? 16.862 -3.719 -50.902 1.00 93.06 464 LEU A N 1
ATOM 3807 C CA . LEU A 1 464 ? 17.115 -3.709 -49.456 1.00 93.06 464 LEU A CA 1
ATOM 3808 C C . LEU A 1 464 ? 18.296 -4.613 -49.070 1.00 93.06 464 LEU A C 1
ATOM 3810 O O . LEU A 1 464 ? 18.992 -4.323 -48.097 1.00 93.06 464 LEU A O 1
ATOM 3814 N N . LEU A 1 465 ? 18.549 -5.683 -49.834 1.00 92.94 465 LEU A N 1
ATOM 3815 C CA . LEU A 1 465 ? 19.732 -6.518 -49.645 1.00 92.94 465 LEU A CA 1
ATOM 3816 C C . LEU A 1 465 ? 21.008 -5.783 -50.081 1.00 92.94 465 LEU A C 1
ATOM 3818 O O . LEU A 1 465 ? 21.979 -5.813 -49.334 1.00 92.94 465 LEU A O 1
ATOM 3822 N N . ASP A 1 466 ? 20.998 -5.070 -51.212 1.00 90.94 466 ASP A N 1
ATOM 3823 C CA . ASP A 1 466 ? 22.120 -4.206 -51.614 1.00 90.94 466 ASP A CA 1
ATOM 3824 C C . ASP A 1 466 ? 22.346 -3.059 -50.613 1.00 90.94 466 ASP A C 1
ATOM 3826 O O . ASP A 1 466 ? 23.476 -2.806 -50.196 1.00 90.94 466 ASP A O 1
ATOM 3830 N N . LEU A 1 467 ? 21.285 -2.410 -50.121 1.00 90.31 467 LEU A N 1
ATOM 3831 C CA . LEU A 1 467 ? 21.407 -1.410 -49.057 1.00 90.31 467 LEU A CA 1
ATOM 3832 C C . LEU A 1 467 ? 22.037 -2.015 -47.792 1.00 90.31 467 LEU A C 1
ATOM 3834 O O . LEU A 1 467 ? 22.930 -1.405 -47.205 1.00 90.31 467 LEU A O 1
ATOM 3838 N N . TYR A 1 468 ? 21.626 -3.218 -47.382 1.00 91.56 468 TYR A N 1
ATOM 3839 C CA . TYR A 1 468 ? 22.253 -3.921 -46.263 1.00 91.56 468 TYR A CA 1
ATOM 3840 C C . TYR A 1 468 ? 23.732 -4.240 -46.536 1.00 91.56 468 TYR A C 1
ATOM 3842 O O . TYR A 1 468 ? 24.575 -3.942 -45.690 1.00 91.56 468 TYR A O 1
ATOM 3850 N N . GLU A 1 469 ? 24.071 -4.762 -47.717 1.00 89.94 469 GLU A N 1
ATOM 3851 C CA . GLU A 1 469 ? 25.454 -5.032 -48.131 1.00 89.94 469 GLU A CA 1
ATOM 3852 C C . GLU A 1 469 ? 26.334 -3.778 -48.062 1.00 89.94 469 GLU A C 1
ATOM 3854 O O . GLU A 1 469 ? 27.477 -3.846 -47.611 1.00 89.94 469 GLU A O 1
ATOM 3859 N N . ASN A 1 470 ? 25.778 -2.625 -48.432 1.00 87.44 470 ASN A N 1
ATOM 3860 C CA . ASN A 1 470 ? 26.438 -1.326 -48.384 1.00 87.44 470 ASN A CA 1
ATOM 3861 C C . ASN A 1 470 ? 26.506 -0.698 -46.975 1.00 87.44 470 ASN A C 1
ATOM 3863 O O . ASN A 1 470 ? 27.325 0.194 -46.750 1.00 87.44 470 ASN A O 1
ATOM 3867 N N . LEU A 1 471 ? 25.665 -1.127 -46.025 1.00 87.88 471 LEU A N 1
ATOM 3868 C CA . LEU A 1 471 ? 25.649 -0.621 -44.644 1.00 87.88 471 LEU A CA 1
ATOM 3869 C C . LEU A 1 471 ? 26.320 -1.570 -43.632 1.00 87.88 471 LEU A C 1
ATOM 3871 O O . LEU A 1 471 ? 26.701 -1.111 -42.555 1.00 87.88 471 LEU A O 1
ATOM 3875 N N . LYS A 1 472 ? 26.505 -2.864 -43.939 1.00 87.88 472 LYS A N 1
ATOM 3876 C CA . LYS A 1 472 ? 26.989 -3.893 -42.989 1.00 87.88 472 LYS A CA 1
ATOM 3877 C C . LYS A 1 472 ? 28.311 -3.550 -42.299 1.00 87.88 472 LYS A C 1
ATOM 3879 O O . LYS A 1 472 ? 28.507 -3.916 -41.144 1.00 87.88 472 LYS A O 1
ATOM 3884 N N . ASP A 1 473 ? 29.206 -2.828 -42.972 1.00 86.88 473 ASP A N 1
ATOM 3885 C CA . ASP A 1 473 ? 30.511 -2.456 -42.416 1.00 86.88 473 ASP A CA 1
ATOM 3886 C C . ASP A 1 473 ? 30.426 -1.277 -41.427 1.00 86.88 473 ASP A C 1
ATOM 3888 O O . ASP A 1 473 ? 31.282 -1.147 -40.556 1.00 86.88 473 ASP A O 1
ATOM 3892 N N . ILE A 1 474 ? 29.342 -0.488 -41.447 1.00 87.56 474 ILE A N 1
ATOM 3893 C CA . ILE A 1 474 ? 29.039 0.493 -40.385 1.00 87.56 474 ILE A CA 1
ATOM 3894 C C . ILE A 1 474 ? 28.770 -0.236 -39.063 1.00 87.56 474 ILE A C 1
ATOM 3896 O O . ILE A 1 474 ? 29.215 0.211 -38.010 1.00 87.56 474 ILE A O 1
ATOM 3900 N N . PHE A 1 475 ? 28.105 -1.394 -39.111 1.00 88.12 475 PHE A N 1
ATOM 3901 C CA . PHE A 1 475 ? 27.833 -2.226 -37.933 1.00 88.12 475 PHE A CA 1
ATOM 3902 C C . PHE A 1 475 ? 29.079 -2.953 -37.393 1.00 88.12 475 PHE A C 1
ATOM 3904 O O . PHE A 1 475 ? 29.016 -3.518 -36.304 1.00 88.12 475 PHE A O 1
ATOM 3911 N N . LYS A 1 476 ? 30.214 -2.879 -38.104 1.00 83.56 476 LYS A N 1
ATOM 3912 C CA . LYS A 1 476 ? 31.538 -3.350 -37.659 1.00 83.56 476 LYS A CA 1
ATOM 3913 C C . LYS A 1 476 ? 32.428 -2.224 -37.114 1.00 83.56 476 LYS A C 1
ATOM 3915 O O . LYS A 1 476 ? 33.509 -2.506 -36.613 1.00 83.56 476 LYS A O 1
ATOM 3920 N N . ALA A 1 477 ? 32.015 -0.959 -37.229 1.00 80.06 477 ALA A N 1
ATOM 3921 C CA . ALA A 1 477 ? 32.788 0.180 -36.739 1.00 80.06 477 ALA A CA 1
ATOM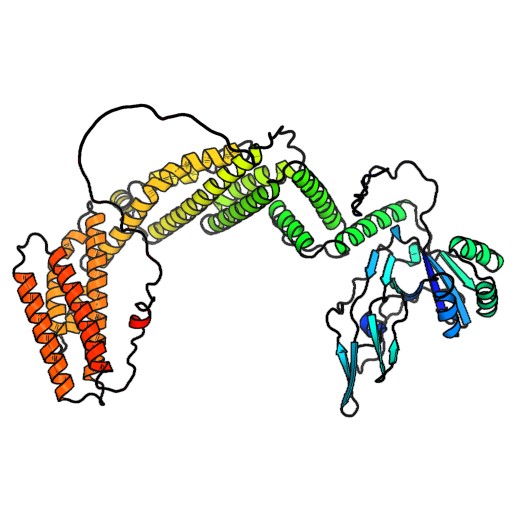 3922 C C . ALA A 1 477 ? 32.572 0.392 -35.231 1.00 80.06 477 ALA A C 1
ATOM 3924 O O . ALA A 1 477 ? 31.434 0.388 -34.751 1.00 80.06 477 ALA A O 1
ATOM 3925 N N . ASN A 1 478 ? 33.648 0.627 -34.478 1.00 68.81 478 ASN A N 1
ATOM 3926 C CA . ASN A 1 478 ? 33.585 0.694 -33.014 1.00 68.81 478 ASN A CA 1
ATOM 3927 C C . ASN A 1 478 ? 33.158 2.057 -32.446 1.00 68.81 478 ASN A C 1
ATOM 3929 O O . ASN A 1 478 ? 32.527 2.103 -31.388 1.00 68.81 478 ASN A O 1
ATOM 3933 N N . ASP A 1 479 ? 33.380 3.144 -33.183 1.00 68.06 479 ASP A N 1
ATOM 3934 C CA . ASP A 1 479 ? 33.427 4.475 -32.559 1.00 68.06 479 ASP A CA 1
ATOM 3935 C C . ASP A 1 479 ? 32.141 5.307 -32.749 1.00 68.06 479 ASP A C 1
ATOM 3937 O O . ASP A 1 479 ? 31.868 6.229 -31.981 1.00 68.06 479 ASP A O 1
ATOM 3941 N N . ASP A 1 480 ? 31.313 4.981 -33.751 1.00 84.12 480 ASP A N 1
ATOM 3942 C CA . ASP A 1 480 ? 30.137 5.777 -34.146 1.00 84.12 480 ASP A CA 1
ATOM 3943 C C . ASP A 1 480 ? 28.807 5.082 -33.799 1.00 84.12 480 ASP A C 1
ATOM 3945 O O . ASP A 1 480 ? 28.022 4.655 -34.655 1.00 84.12 480 ASP A O 1
ATOM 3949 N N . TYR A 1 481 ? 28.546 4.971 -32.494 1.00 87.94 481 TYR A N 1
ATOM 3950 C CA . TYR A 1 481 ? 27.306 4.396 -31.964 1.00 87.94 481 TYR A CA 1
ATOM 3951 C C . TYR A 1 481 ? 26.052 5.133 -32.470 1.00 87.94 481 TYR A C 1
ATOM 3953 O O . TYR A 1 481 ? 25.037 4.494 -32.744 1.00 87.94 481 TYR A O 1
ATOM 3961 N N . LYS A 1 482 ? 26.116 6.455 -32.687 1.00 89.38 482 LYS A N 1
ATOM 3962 C CA . LYS A 1 482 ? 24.974 7.254 -33.171 1.00 89.38 482 LYS A CA 1
ATOM 3963 C C . LYS A 1 482 ? 24.599 6.899 -34.608 1.00 89.38 482 LYS A C 1
ATOM 3965 O O . LYS A 1 482 ? 23.416 6.721 -34.902 1.00 89.38 482 LYS A O 1
ATOM 3970 N N . LYS A 1 483 ? 25.580 6.734 -35.499 1.00 89.75 483 LYS A N 1
ATOM 3971 C CA . LYS A 1 483 ? 25.357 6.261 -36.874 1.00 89.75 483 LYS A CA 1
ATOM 3972 C C . LYS A 1 483 ? 24.884 4.811 -36.907 1.00 89.75 483 LYS A C 1
ATOM 3974 O O . LYS A 1 483 ? 24.020 4.498 -37.723 1.00 89.75 483 LYS A O 1
ATOM 3979 N N . ILE A 1 484 ? 25.371 3.951 -36.011 1.00 91.56 484 ILE A N 1
ATOM 3980 C CA . ILE A 1 484 ? 24.884 2.568 -35.881 1.00 91.56 484 ILE A CA 1
ATOM 3981 C C . ILE A 1 484 ? 23.410 2.541 -35.463 1.00 91.56 484 ILE A C 1
ATOM 3983 O O . ILE A 1 484 ? 22.613 1.896 -36.135 1.00 91.56 484 ILE A O 1
ATOM 3987 N N . ILE A 1 485 ? 23.014 3.288 -34.428 1.00 92.06 485 ILE A N 1
ATOM 3988 C CA . ILE A 1 485 ? 21.612 3.374 -33.980 1.00 92.06 485 ILE A CA 1
ATOM 3989 C C . ILE A 1 485 ? 20.717 3.949 -35.085 1.00 92.06 485 ILE A C 1
ATOM 3991 O O . ILE A 1 485 ? 19.645 3.407 -35.349 1.00 92.06 485 ILE A O 1
ATOM 3995 N N . ARG A 1 486 ? 21.164 5.019 -35.759 1.00 92.06 486 ARG A N 1
ATOM 3996 C CA . ARG A 1 486 ? 20.446 5.659 -36.873 1.00 92.06 486 ARG A CA 1
ATOM 3997 C C . ARG A 1 486 ? 20.202 4.693 -38.037 1.00 92.06 486 ARG A C 1
ATOM 3999 O O . ARG A 1 486 ? 19.096 4.670 -38.568 1.00 92.06 486 ARG A O 1
ATOM 4006 N N . ASN A 1 487 ? 21.203 3.904 -38.434 1.00 90.56 487 ASN A N 1
ATOM 4007 C CA . ASN A 1 487 ? 21.052 2.944 -39.531 1.00 90.56 487 ASN A CA 1
ATOM 4008 C C . ASN A 1 487 ? 20.333 1.658 -39.095 1.00 90.56 487 ASN A C 1
ATOM 4010 O O . ASN A 1 487 ? 19.563 1.121 -39.880 1.00 90.56 487 ASN A O 1
ATOM 4014 N N . GLY A 1 488 ? 20.509 1.202 -37.851 1.00 91.88 488 GLY A N 1
ATOM 4015 C CA . GLY A 1 488 ? 19.776 0.064 -37.287 1.00 91.88 488 GLY A CA 1
ATOM 4016 C C . GLY A 1 488 ? 18.269 0.321 -37.247 1.00 91.88 488 GLY A C 1
ATOM 4017 O O . GLY A 1 488 ? 17.512 -0.439 -37.831 1.00 91.88 488 GLY A O 1
ATOM 4018 N N . LEU A 1 489 ? 17.839 1.461 -36.691 1.00 92.38 489 LEU A N 1
ATOM 4019 C CA . LEU A 1 489 ? 16.424 1.867 -36.666 1.00 92.38 489 LEU A CA 1
ATOM 4020 C C . LEU A 1 489 ? 15.805 2.009 -38.066 1.00 92.38 489 LEU A C 1
ATOM 4022 O O . LEU A 1 489 ? 14.624 1.715 -38.261 1.00 92.38 489 LEU A O 1
ATOM 4026 N N . LEU A 1 490 ? 16.590 2.485 -39.036 1.00 91.12 490 LEU A N 1
ATOM 4027 C CA . LEU A 1 490 ? 16.183 2.577 -40.438 1.00 91.12 490 LEU A CA 1
ATOM 4028 C C . LEU A 1 490 ? 16.026 1.183 -41.063 1.00 91.12 490 LEU A C 1
ATOM 4030 O O . LEU A 1 490 ? 15.021 0.941 -41.727 1.00 91.12 490 LEU A O 1
ATOM 4034 N N . LEU A 1 491 ? 16.977 0.273 -40.834 1.00 92.06 491 LEU A N 1
ATOM 4035 C CA . LEU A 1 491 ? 16.900 -1.105 -41.313 1.00 92.06 491 LEU A CA 1
ATOM 4036 C C . LEU A 1 491 ? 15.726 -1.859 -40.680 1.00 92.06 491 LEU A C 1
ATOM 4038 O O . LEU A 1 491 ? 14.927 -2.408 -41.431 1.00 92.06 491 LEU A O 1
ATOM 4042 N N . ASP A 1 492 ? 15.546 -1.803 -39.355 1.00 93.19 492 ASP A N 1
ATOM 4043 C CA . ASP A 1 492 ? 14.384 -2.380 -38.658 1.00 93.19 492 ASP A CA 1
ATOM 4044 C C . ASP A 1 492 ? 13.078 -1.909 -39.319 1.00 93.19 492 ASP A C 1
ATOM 4046 O O . ASP A 1 492 ? 12.233 -2.708 -39.724 1.00 93.19 492 ASP A O 1
ATOM 4050 N N . SER A 1 493 ? 12.960 -0.589 -39.516 1.00 93.00 493 SER A N 1
ATOM 4051 C CA . SER A 1 493 ? 11.801 0.030 -40.161 1.00 93.00 493 SER A CA 1
ATOM 4052 C C . SER A 1 493 ? 11.599 -0.467 -41.594 1.00 93.00 493 SER A C 1
ATOM 4054 O O . SER A 1 493 ? 10.462 -0.707 -41.994 1.00 93.00 493 SER A O 1
ATOM 4056 N N . LEU A 1 494 ? 12.666 -0.611 -42.382 1.00 93.00 494 LEU A N 1
ATOM 4057 C CA . LEU A 1 494 ? 12.592 -1.095 -43.761 1.00 93.00 494 LEU A CA 1
ATOM 4058 C C . LEU A 1 494 ? 12.199 -2.575 -43.827 1.00 93.00 494 LEU A C 1
ATOM 4060 O O . LEU A 1 494 ? 11.321 -2.913 -44.619 1.00 93.00 494 LEU A O 1
ATOM 4064 N N . PHE A 1 495 ? 12.778 -3.434 -42.984 1.00 92.94 495 PHE A N 1
ATOM 4065 C CA . PHE A 1 495 ? 12.439 -4.857 -42.923 1.00 92.94 495 PHE A CA 1
ATOM 4066 C C . PHE A 1 495 ? 10.980 -5.070 -42.497 1.00 92.94 495 PHE A C 1
ATOM 4068 O O . PHE A 1 495 ? 10.242 -5.759 -43.205 1.00 92.94 495 PHE A O 1
ATOM 4075 N N . ASP A 1 496 ? 10.521 -4.415 -41.425 1.00 92.38 496 ASP A N 1
ATOM 4076 C CA . ASP A 1 496 ? 9.130 -4.521 -40.965 1.00 92.38 496 ASP A CA 1
ATOM 4077 C C . ASP A 1 496 ? 8.132 -3.990 -42.003 1.00 92.38 496 ASP A C 1
ATOM 4079 O O . ASP A 1 496 ? 7.115 -4.631 -42.279 1.00 92.38 496 ASP A O 1
ATOM 4083 N N . ASN A 1 497 ? 8.397 -2.831 -42.618 1.00 92.69 497 ASN A N 1
ATOM 4084 C CA . ASN A 1 497 ? 7.468 -2.253 -43.594 1.00 92.69 497 ASN A CA 1
ATOM 4085 C C . ASN A 1 497 ? 7.473 -3.034 -44.921 1.00 92.69 497 ASN A C 1
ATOM 4087 O O . ASN A 1 497 ? 6.402 -3.244 -45.487 1.00 92.69 497 ASN A O 1
ATOM 4091 N N . LEU A 1 498 ? 8.623 -3.543 -45.385 1.00 93.50 498 LEU A N 1
ATOM 4092 C CA . LEU A 1 498 ? 8.681 -4.424 -46.558 1.00 93.50 498 LEU A CA 1
ATOM 4093 C C . LEU A 1 498 ? 7.951 -5.748 -46.303 1.00 93.50 498 LEU A C 1
ATOM 4095 O O . LEU A 1 498 ? 7.216 -6.215 -47.174 1.00 93.50 498 LEU A O 1
ATOM 4099 N N . LYS A 1 499 ? 8.097 -6.327 -45.105 1.00 93.00 499 LYS A N 1
ATOM 4100 C CA . LYS A 1 499 ? 7.352 -7.525 -44.707 1.00 93.00 499 LYS A CA 1
ATOM 4101 C C . LYS A 1 499 ? 5.846 -7.265 -44.711 1.00 93.00 499 LYS A C 1
ATOM 4103 O O . LYS A 1 499 ? 5.103 -8.013 -45.334 1.00 93.00 499 LYS A O 1
ATOM 4108 N N . ASN A 1 500 ? 5.398 -6.188 -44.065 1.00 90.44 500 ASN A N 1
ATOM 4109 C CA . ASN A 1 500 ? 3.978 -5.839 -43.996 1.00 90.44 500 ASN A CA 1
ATOM 4110 C C . ASN A 1 500 ? 3.380 -5.575 -45.390 1.00 90.44 500 ASN A C 1
ATOM 4112 O O . ASN A 1 500 ? 2.256 -6.005 -45.660 1.00 90.44 500 ASN A O 1
ATOM 4116 N N . LEU A 1 501 ? 4.133 -4.931 -46.291 1.00 92.12 501 LEU A N 1
ATOM 4117 C CA . LEU A 1 501 ? 3.749 -4.752 -47.694 1.00 92.12 501 LEU A CA 1
ATOM 4118 C C . LEU A 1 501 ? 3.613 -6.108 -48.405 1.00 92.12 501 LEU A C 1
ATOM 4120 O O . LEU A 1 501 ? 2.593 -6.374 -49.039 1.00 92.12 501 LEU A O 1
ATOM 4124 N N . HIS A 1 502 ? 4.612 -6.981 -48.264 1.00 93.44 502 HIS A N 1
ATOM 4125 C CA . HIS A 1 502 ? 4.630 -8.312 -48.868 1.00 93.44 502 HIS A CA 1
ATOM 4126 C C . HIS A 1 502 ? 3.472 -9.196 -48.383 1.00 93.44 502 HIS A C 1
ATOM 4128 O O . HIS A 1 502 ? 2.713 -9.704 -49.208 1.00 93.44 502 HIS A O 1
ATOM 4134 N N . ASP A 1 503 ? 3.279 -9.315 -47.068 1.00 90.31 503 ASP A N 1
ATOM 4135 C CA . ASP A 1 503 ? 2.201 -10.102 -46.459 1.00 90.31 503 ASP A CA 1
ATOM 4136 C C . ASP A 1 503 ? 0.818 -9.591 -46.929 1.00 90.31 503 ASP A C 1
ATOM 4138 O O . ASP A 1 503 ? -0.065 -10.385 -47.270 1.00 90.31 503 ASP A O 1
ATOM 4142 N N . SER A 1 504 ? 0.647 -8.266 -47.054 1.00 89.06 504 SER A N 1
ATOM 4143 C CA . SER A 1 504 ? -0.580 -7.642 -47.582 1.00 89.06 504 SER A CA 1
ATOM 4144 C C . SER A 1 504 ? -0.821 -7.969 -49.061 1.00 89.06 504 SER A C 1
ATOM 4146 O O . SER A 1 504 ? -1.950 -8.257 -49.465 1.00 89.06 504 SER A O 1
ATOM 4148 N N . ILE A 1 505 ? 0.234 -7.973 -49.879 1.00 89.25 505 ILE A N 1
ATOM 4149 C CA . ILE A 1 505 ? 0.172 -8.329 -51.304 1.00 89.25 505 ILE A CA 1
ATOM 4150 C C . ILE A 1 505 ? -0.164 -9.811 -51.491 1.00 89.25 505 ILE A C 1
ATOM 4152 O O . ILE A 1 505 ? -1.033 -10.143 -52.298 1.00 89.25 505 ILE A O 1
ATOM 4156 N N . VAL A 1 506 ? 0.471 -10.694 -50.714 1.00 89.19 506 VAL A N 1
ATOM 4157 C CA . VAL A 1 506 ? 0.177 -12.134 -50.676 1.00 89.19 506 VAL A CA 1
ATOM 4158 C C . VAL A 1 506 ? -1.296 -12.362 -50.319 1.00 89.19 506 VAL A C 1
ATOM 4160 O O . VAL A 1 506 ? -1.983 -13.137 -50.990 1.00 89.19 506 VAL A O 1
ATOM 4163 N N . GLN A 1 507 ? -1.817 -11.650 -49.314 1.00 87.12 507 GLN A N 1
ATOM 4164 C CA . GLN A 1 507 ? -3.224 -11.724 -48.918 1.00 87.12 507 GLN A CA 1
ATOM 4165 C C . GLN A 1 507 ? -4.169 -11.286 -50.051 1.00 87.12 507 GLN A C 1
ATOM 4167 O O . GLN A 1 507 ? -5.068 -12.046 -50.421 1.00 87.12 507 GLN A O 1
ATOM 4172 N N . VAL A 1 508 ? -3.948 -10.107 -50.644 1.00 86.31 508 VAL A N 1
ATOM 4173 C CA . VAL A 1 508 ? -4.765 -9.579 -51.756 1.00 86.31 508 VAL A CA 1
ATOM 4174 C C . VAL A 1 508 ? -4.700 -10.484 -52.990 1.00 86.31 508 VAL A C 1
ATOM 4176 O O . VAL A 1 508 ? -5.713 -10.693 -53.661 1.00 86.31 508 VAL A O 1
ATOM 4179 N N . HIS A 1 509 ? -3.542 -11.080 -53.287 1.00 85.81 509 HIS A N 1
ATOM 4180 C CA . HIS A 1 509 ? -3.405 -12.030 -54.389 1.00 85.81 509 HIS A CA 1
ATOM 4181 C C . HIS A 1 509 ? -4.203 -13.321 -54.148 1.00 85.81 509 HIS A C 1
ATOM 4183 O O . HIS A 1 509 ? -4.858 -13.821 -55.067 1.00 85.81 509 HIS A O 1
ATOM 4189 N N . ASN A 1 510 ? -4.205 -13.835 -52.916 1.00 85.81 510 ASN A N 1
ATOM 4190 C CA . ASN A 1 510 ? -4.849 -15.103 -52.566 1.00 85.81 510 ASN A CA 1
ATOM 4191 C C . ASN A 1 510 ? -6.366 -14.991 -52.305 1.00 85.81 510 ASN A C 1
ATOM 4193 O O . ASN A 1 510 ? -7.080 -15.984 -52.436 1.00 85.81 510 ASN A O 1
ATOM 4197 N N . GLN A 1 511 ? -6.898 -13.805 -51.990 1.00 83.25 511 GLN A N 1
ATOM 4198 C CA . GLN A 1 511 ? -8.333 -13.609 -51.732 1.00 83.25 511 GLN A CA 1
ATOM 4199 C C . GLN A 1 511 ? -9.204 -13.860 -52.973 1.00 83.25 511 GLN A C 1
ATOM 4201 O O . GLN A 1 511 ? -9.079 -13.176 -53.987 1.00 83.25 511 GLN A O 1
ATOM 4206 N N . VAL A 1 512 ? -10.113 -14.836 -52.897 1.00 72.81 512 VAL A N 1
ATOM 4207 C CA . VAL A 1 512 ? -10.933 -15.304 -54.035 1.00 72.81 512 VAL A CA 1
ATOM 4208 C C . VAL A 1 512 ? -11.917 -14.239 -54.541 1.00 72.81 512 VAL A C 1
ATOM 4210 O O . VAL A 1 512 ? -12.185 -14.175 -55.737 1.00 72.81 512 VAL A O 1
ATOM 4213 N N . GLU A 1 513 ? -12.419 -13.385 -53.649 1.00 78.25 513 GLU A N 1
ATOM 4214 C CA . GLU A 1 513 ? -13.451 -12.376 -53.939 1.00 78.25 513 GLU A CA 1
ATOM 4215 C C . GLU A 1 513 ? -12.936 -11.198 -54.786 1.00 78.25 513 GLU A C 1
ATOM 4217 O O . GLU A 1 513 ? -13.712 -10.532 -55.472 1.00 78.25 513 GLU A O 1
ATOM 4222 N N . ILE A 1 514 ? -11.622 -10.947 -54.781 1.00 78.00 514 ILE A N 1
ATOM 4223 C CA . ILE A 1 514 ? -11.011 -9.849 -55.535 1.00 78.00 514 ILE A CA 1
ATOM 4224 C C . ILE A 1 514 ? -10.862 -10.254 -57.008 1.00 78.00 514 ILE A C 1
ATOM 4226 O O . ILE A 1 514 ? -10.221 -11.255 -57.342 1.00 78.00 514 ILE A O 1
ATOM 4230 N N . SER A 1 515 ? -11.426 -9.446 -57.910 1.00 81.25 515 SER A N 1
ATOM 4231 C CA . SER A 1 515 ? -11.411 -9.726 -59.351 1.00 81.25 515 SER A CA 1
ATOM 4232 C C . SER A 1 515 ? -9.988 -9.819 -59.922 1.00 81.25 515 SER A C 1
ATOM 4234 O O . SER A 1 515 ? -9.080 -9.081 -59.530 1.00 81.25 515 SER A O 1
ATOM 4236 N N . LYS A 1 516 ? -9.782 -10.716 -60.899 1.00 84.00 516 LYS A N 1
ATOM 4237 C CA . LYS A 1 516 ? -8.468 -10.930 -61.535 1.00 84.00 516 LYS A CA 1
ATOM 4238 C C . LYS A 1 516 ? -7.901 -9.642 -62.149 1.00 84.00 516 LYS A C 1
ATOM 4240 O O . LYS A 1 516 ? -6.705 -9.395 -62.031 1.00 84.00 516 LYS A O 1
ATOM 4245 N N . SER A 1 517 ? -8.755 -8.815 -62.750 1.00 82.31 517 SER A N 1
ATOM 4246 C CA . SER A 1 517 ? -8.385 -7.514 -63.312 1.00 82.31 517 SER A CA 1
ATOM 4247 C C . SER A 1 517 ? -7.962 -6.507 -62.240 1.00 82.31 517 SER A C 1
ATOM 4249 O O . SER A 1 517 ? -6.976 -5.807 -62.454 1.00 82.31 517 SER A O 1
ATOM 4251 N N . LEU A 1 518 ? -8.627 -6.460 -61.075 1.00 78.50 518 LEU A N 1
ATOM 4252 C CA . LEU A 1 518 ? -8.178 -5.605 -59.972 1.00 78.50 518 LEU A CA 1
ATOM 4253 C C . LEU A 1 518 ? -6.836 -6.085 -59.404 1.00 78.50 518 LEU A C 1
ATOM 4255 O O . LEU A 1 518 ? -5.943 -5.265 -59.227 1.00 78.50 518 LEU A O 1
ATOM 4259 N N . LYS A 1 519 ? -6.642 -7.398 -59.207 1.00 83.12 519 LYS A N 1
ATOM 4260 C CA . LYS A 1 519 ? -5.336 -7.948 -58.792 1.00 83.12 519 LYS A CA 1
ATOM 4261 C C . LYS A 1 519 ? -4.228 -7.548 -59.762 1.00 83.12 519 LYS A C 1
ATOM 4263 O O . LYS A 1 519 ? -3.188 -7.070 -59.326 1.00 83.12 519 LYS A O 1
ATOM 4268 N N . GLN A 1 520 ? -4.458 -7.705 -61.068 1.00 85.50 520 GLN A N 1
ATOM 4269 C CA . GLN A 1 520 ? -3.496 -7.297 -62.095 1.00 85.50 520 GLN A CA 1
ATOM 4270 C C . GLN A 1 520 ? -3.217 -5.790 -62.048 1.00 85.50 520 GLN A C 1
ATOM 4272 O O . GLN A 1 520 ? -2.051 -5.411 -62.077 1.00 85.50 520 GLN A O 1
ATOM 4277 N N . ARG A 1 521 ? -4.247 -4.945 -61.888 1.00 82.62 521 ARG A N 1
ATOM 4278 C CA . ARG A 1 521 ? -4.066 -3.497 -61.715 1.00 82.62 521 ARG A CA 1
ATOM 4279 C C . ARG A 1 521 ? -3.203 -3.176 -60.492 1.00 82.62 521 ARG A C 1
ATOM 4281 O O . ARG A 1 521 ? -2.213 -2.479 -60.658 1.00 82.62 521 ARG A O 1
ATOM 4288 N N . ILE A 1 522 ? -3.530 -3.708 -59.310 1.00 83.12 522 ILE A N 1
ATOM 4289 C CA . ILE A 1 522 ? -2.757 -3.467 -58.078 1.00 83.12 522 ILE A CA 1
ATOM 4290 C C . ILE A 1 522 ? -1.295 -3.898 -58.281 1.00 83.12 522 ILE A C 1
ATOM 4292 O O . ILE A 1 522 ? -0.392 -3.136 -57.951 1.00 83.12 522 ILE A O 1
ATOM 4296 N N . MET A 1 523 ? -1.041 -5.065 -58.893 1.00 87.56 523 MET A N 1
ATOM 4297 C CA . MET A 1 523 ? 0.333 -5.509 -59.167 1.00 87.56 523 MET A CA 1
ATOM 4298 C C . MET A 1 523 ? 1.081 -4.551 -60.106 1.00 87.56 523 MET A C 1
ATOM 4300 O O . MET A 1 523 ? 2.222 -4.202 -59.818 1.00 87.56 523 MET A O 1
ATOM 4304 N N . SER A 1 524 ? 0.456 -4.094 -61.195 1.00 85.06 524 SER A N 1
ATOM 4305 C CA . SER A 1 524 ? 1.077 -3.158 -62.145 1.00 85.06 524 SER A CA 1
ATOM 4306 C C . SER A 1 524 ? 1.291 -1.753 -61.568 1.00 85.06 524 SER A C 1
ATOM 4308 O O . SER A 1 524 ? 2.315 -1.135 -61.843 1.00 85.06 524 SER A O 1
ATOM 4310 N N . GLU A 1 525 ? 0.352 -1.253 -60.764 1.00 84.25 525 GLU A N 1
ATOM 4311 C CA . GLU A 1 525 ? 0.405 0.077 -60.141 1.00 84.25 525 GLU A CA 1
ATOM 4312 C C . GLU A 1 525 ? 1.508 0.120 -59.067 1.00 84.25 525 GLU A C 1
ATOM 4314 O O . GLU A 1 525 ? 2.346 1.019 -59.077 1.00 84.25 525 GLU A O 1
ATOM 4319 N N . MET A 1 526 ? 1.622 -0.929 -58.240 1.00 85.88 526 MET A N 1
ATOM 4320 C CA . MET A 1 526 ? 2.755 -1.108 -57.321 1.00 85.88 526 MET A CA 1
ATOM 4321 C C . MET A 1 526 ? 4.094 -1.264 -58.047 1.00 85.88 526 MET A C 1
ATOM 4323 O O . MET A 1 526 ? 5.063 -0.632 -57.640 1.00 85.88 526 MET A O 1
ATOM 4327 N N . GLN A 1 527 ? 4.166 -2.088 -59.102 1.00 88.44 527 GLN A N 1
ATOM 4328 C CA . GLN A 1 527 ? 5.399 -2.282 -59.875 1.00 88.44 527 GLN A CA 1
ATOM 4329 C C . GLN A 1 527 ? 5.895 -0.943 -60.433 1.00 88.44 527 GLN A C 1
ATOM 4331 O O . GLN A 1 527 ? 7.049 -0.585 -60.217 1.00 88.44 527 GLN A O 1
ATOM 4336 N N . SER A 1 528 ? 5.002 -0.163 -61.052 1.00 86.12 528 SER A N 1
ATOM 4337 C CA . SER A 1 528 ? 5.325 1.163 -61.587 1.00 86.12 528 SER A CA 1
ATOM 4338 C C . SER A 1 528 ? 5.783 2.142 -60.501 1.00 86.12 528 SER A C 1
ATOM 4340 O O . SER A 1 528 ? 6.710 2.913 -60.740 1.00 86.12 528 SER A O 1
ATOM 4342 N N . ASN A 1 529 ? 5.162 2.126 -59.316 1.00 85.44 529 ASN A N 1
ATOM 4343 C CA . ASN A 1 529 ? 5.544 3.005 -58.205 1.00 85.44 529 ASN A CA 1
ATOM 4344 C C . ASN A 1 529 ? 6.916 2.619 -57.620 1.00 85.44 529 ASN A C 1
ATOM 4346 O O . ASN A 1 529 ? 7.744 3.490 -57.359 1.00 85.44 529 ASN A O 1
ATOM 4350 N N . ILE A 1 530 ? 7.184 1.318 -57.474 1.00 87.19 530 ILE A N 1
ATOM 4351 C CA . ILE A 1 530 ? 8.463 0.776 -56.993 1.00 87.19 530 ILE A CA 1
ATOM 4352 C C . ILE A 1 530 ? 9.592 1.079 -57.984 1.00 87.19 530 ILE A C 1
ATOM 4354 O O . ILE A 1 530 ? 10.611 1.639 -57.586 1.00 87.19 530 ILE A O 1
ATOM 4358 N N . GLU A 1 531 ? 9.404 0.777 -59.271 1.00 87.75 531 GLU A N 1
ATOM 4359 C CA . GLU A 1 531 ? 10.384 1.070 -60.326 1.00 87.75 531 GLU A CA 1
ATOM 4360 C C . GLU A 1 531 ? 10.676 2.572 -60.425 1.00 87.75 531 GLU A C 1
ATOM 4362 O O . GLU A 1 531 ? 11.840 2.970 -60.493 1.00 87.75 531 GLU A O 1
ATOM 4367 N N . HIS A 1 532 ? 9.641 3.419 -60.367 1.00 87.06 532 HIS A N 1
ATOM 4368 C CA . HIS A 1 532 ? 9.805 4.871 -60.384 1.00 87.06 532 HIS A CA 1
ATOM 4369 C C . HIS A 1 532 ? 10.621 5.372 -59.183 1.00 87.06 532 HIS A C 1
ATOM 4371 O O . HIS A 1 532 ? 11.587 6.112 -59.374 1.00 87.06 532 HIS A O 1
ATOM 4377 N N . SER A 1 533 ? 10.285 4.959 -57.956 1.00 86.75 533 SER A N 1
ATOM 4378 C CA . SER A 1 533 ? 11.029 5.378 -56.761 1.00 86.75 533 SER A CA 1
ATOM 4379 C C . SER A 1 533 ? 12.469 4.859 -56.744 1.00 86.75 533 SER A C 1
ATOM 4381 O O . SER A 1 533 ? 13.378 5.612 -56.391 1.00 86.75 533 SER A O 1
ATOM 4383 N N . LEU A 1 534 ? 12.723 3.633 -57.212 1.00 85.38 534 LEU A N 1
ATOM 4384 C CA . LEU A 1 534 ? 14.088 3.124 -57.376 1.00 85.38 534 LEU A CA 1
ATOM 4385 C C . LEU A 1 534 ? 14.881 3.989 -58.372 1.00 85.38 534 LEU A C 1
ATOM 4387 O O . LEU A 1 534 ? 15.966 4.460 -58.040 1.00 85.38 534 LEU A O 1
ATOM 4391 N N . VAL A 1 535 ? 14.304 4.315 -59.532 1.00 84.94 535 VAL A N 1
ATOM 4392 C CA . VAL A 1 535 ? 14.896 5.211 -60.548 1.00 84.94 535 VAL A CA 1
ATOM 4393 C C . VAL A 1 535 ? 15.019 6.676 -60.083 1.00 84.94 535 VAL A C 1
ATOM 4395 O O . VAL A 1 535 ? 15.769 7.457 -60.679 1.00 84.94 535 VAL A O 1
ATOM 4398 N N . CYS A 1 536 ? 14.306 7.082 -59.031 1.00 80.50 536 CYS A N 1
ATOM 4399 C CA . CYS A 1 536 ? 14.535 8.345 -58.327 1.00 80.50 536 CYS A CA 1
ATOM 4400 C C . CYS A 1 536 ? 15.734 8.248 -57.371 1.00 80.50 536 CYS A C 1
ATOM 4402 O O . CYS A 1 536 ? 16.630 9.085 -57.469 1.00 80.50 536 CYS A O 1
ATOM 4404 N N . SER A 1 537 ? 15.799 7.217 -56.520 1.00 78.56 537 SER A N 1
ATOM 4405 C CA . SER A 1 537 ? 16.931 7.004 -55.601 1.00 78.56 537 SER A CA 1
ATOM 4406 C C . SER A 1 537 ? 18.266 6.823 -56.336 1.00 78.56 537 SER A C 1
ATOM 4408 O O . SER A 1 537 ? 19.270 7.417 -55.964 1.00 78.56 537 SER A O 1
ATOM 4410 N N . SER A 1 538 ? 18.283 6.126 -57.478 1.00 69.00 538 SER A N 1
ATOM 4411 C CA . SER A 1 538 ? 19.500 5.903 -58.274 1.00 69.00 538 SER A CA 1
ATOM 4412 C C . SER A 1 538 ? 20.027 7.154 -59.004 1.00 69.00 538 SER A C 1
ATOM 4414 O O . SER A 1 538 ? 20.946 7.046 -59.817 1.00 69.00 538 SER A O 1
ATOM 4416 N N . LYS A 1 539 ? 19.408 8.324 -58.794 1.00 63.94 539 LYS A N 1
ATOM 4417 C CA . LYS A 1 539 ? 19.853 9.639 -59.299 1.00 63.94 539 LYS A CA 1
ATOM 4418 C C . LYS A 1 539 ? 20.358 10.558 -58.186 1.00 63.94 539 LYS A C 1
ATOM 4420 O O . LYS A 1 539 ? 20.918 11.612 -58.489 1.00 63.94 539 LYS A O 1
ATOM 4425 N N . SER A 1 540 ? 20.178 10.165 -56.927 1.00 56.94 540 SER A N 1
ATOM 4426 C CA . SER A 1 540 ? 20.945 10.704 -55.812 1.00 56.94 540 SER A CA 1
ATOM 4427 C C . SER A 1 540 ? 22.431 10.426 -56.050 1.00 56.94 540 SER A C 1
ATOM 4429 O O . SER A 1 540 ? 22.807 9.383 -56.591 1.00 56.94 540 SER A O 1
ATOM 4431 N N . GLN A 1 541 ? 23.294 11.377 -55.698 1.00 52.00 541 GLN A N 1
ATOM 4432 C CA . GLN A 1 541 ? 24.735 11.124 -55.691 1.00 52.00 541 GLN A CA 1
ATOM 4433 C C . GLN A 1 541 ? 25.067 10.232 -54.489 1.00 52.00 541 GLN A C 1
ATOM 4435 O O . GLN A 1 541 ? 24.423 10.341 -53.451 1.00 52.00 541 GLN A O 1
ATOM 4440 N N . GLU A 1 542 ? 26.107 9.398 -54.591 1.00 53.19 542 GLU A N 1
ATOM 4441 C CA . GLU A 1 542 ? 26.445 8.323 -53.629 1.00 53.19 542 GLU A CA 1
ATOM 4442 C C . GLU A 1 542 ? 26.652 8.756 -52.155 1.00 53.19 542 GLU A C 1
ATOM 4444 O O . GLU A 1 542 ? 26.874 7.917 -51.282 1.00 53.19 542 GLU A O 1
ATOM 4449 N N . LEU A 1 543 ? 26.596 10.060 -51.875 1.00 54.03 543 LEU A N 1
ATOM 4450 C CA . LEU A 1 543 ? 26.949 10.726 -50.626 1.00 54.03 543 LEU A CA 1
ATOM 4451 C C . LEU A 1 543 ? 25.860 10.713 -49.533 1.00 54.03 543 LEU A C 1
ATOM 4453 O O . LEU A 1 543 ? 26.227 10.877 -48.371 1.00 54.03 543 LEU A O 1
ATOM 4457 N N . ASP A 1 544 ? 24.569 10.498 -49.838 1.00 74.44 544 ASP A N 1
ATOM 4458 C CA . ASP A 1 544 ? 23.525 10.347 -48.795 1.00 74.44 544 ASP A CA 1
ATOM 4459 C C . ASP A 1 544 ? 22.525 9.206 -49.057 1.00 74.44 544 ASP A C 1
ATOM 4461 O O . ASP A 1 544 ? 21.307 9.382 -49.111 1.00 74.44 544 ASP A O 1
ATOM 4465 N N . ARG A 1 545 ? 23.061 7.981 -49.090 1.00 77.00 545 ARG A N 1
ATOM 4466 C CA . ARG A 1 545 ? 22.278 6.731 -49.125 1.00 77.00 545 ARG A CA 1
ATOM 4467 C C . ARG A 1 545 ? 21.265 6.587 -47.972 1.00 77.00 545 ARG A C 1
ATOM 4469 O O . ARG A 1 545 ? 20.373 5.747 -48.053 1.00 77.00 545 ARG A O 1
ATOM 4476 N N . TYR A 1 546 ? 21.373 7.376 -46.895 1.00 82.50 546 TYR A N 1
ATOM 4477 C CA . TYR A 1 546 ? 20.376 7.382 -45.819 1.00 82.50 546 TYR A CA 1
ATOM 4478 C C . TYR A 1 546 ? 19.125 8.177 -46.216 1.00 82.50 546 TYR A C 1
ATOM 4480 O O . TYR A 1 546 ? 18.014 7.754 -45.893 1.00 82.50 546 TYR A O 1
ATOM 4488 N N . ALA A 1 547 ? 19.279 9.304 -46.919 1.00 84.50 547 ALA A N 1
ATOM 4489 C CA . ALA A 1 547 ? 18.150 10.044 -47.480 1.00 84.50 547 ALA A CA 1
ATOM 4490 C C . ALA A 1 547 ? 17.378 9.188 -48.499 1.00 84.50 547 ALA A C 1
ATOM 4492 O O . ALA A 1 547 ? 16.153 9.091 -48.410 1.00 84.50 547 ALA A O 1
ATOM 4493 N N . ASP A 1 548 ? 18.091 8.480 -49.380 1.00 85.25 548 ASP A N 1
ATOM 4494 C CA . ASP A 1 548 ? 17.497 7.531 -50.332 1.00 85.25 548 ASP A CA 1
ATOM 4495 C C . ASP A 1 548 ? 16.718 6.412 -49.630 1.00 85.25 548 ASP A C 1
ATOM 4497 O O . ASP A 1 548 ? 15.580 6.104 -49.986 1.00 85.25 548 ASP A O 1
ATOM 4501 N N . ALA A 1 549 ? 17.288 5.845 -48.567 1.00 87.62 549 ALA A N 1
ATOM 4502 C CA . ALA A 1 549 ? 16.631 4.811 -47.780 1.00 87.62 549 ALA A CA 1
ATOM 4503 C C . ALA A 1 549 ? 15.392 5.317 -47.010 1.00 87.62 549 ALA A C 1
ATOM 4505 O O . ALA A 1 549 ? 14.421 4.575 -46.863 1.00 87.62 549 ALA A O 1
ATOM 4506 N N . GLN A 1 550 ? 15.371 6.579 -46.564 1.00 88.19 550 GLN A N 1
ATOM 4507 C CA . GLN A 1 550 ? 14.181 7.213 -45.974 1.00 88.19 550 GLN A CA 1
ATOM 4508 C C . GLN A 1 550 ? 13.093 7.505 -47.024 1.00 88.19 550 GLN A C 1
ATOM 4510 O O . GLN A 1 550 ? 11.903 7.302 -46.766 1.00 88.19 550 GLN A O 1
ATOM 4515 N N . PHE A 1 551 ? 13.481 7.919 -48.233 1.00 89.19 551 PHE A N 1
ATOM 4516 C CA . PHE A 1 551 ? 12.565 8.070 -49.367 1.00 89.19 551 PHE A CA 1
ATOM 4517 C C . PHE A 1 551 ? 11.939 6.724 -49.782 1.00 89.19 551 PHE A C 1
ATOM 4519 O O . PHE A 1 551 ? 10.723 6.630 -49.982 1.00 89.19 551 PHE A O 1
ATOM 4526 N N . MET A 1 552 ? 12.731 5.650 -49.813 1.00 90.38 552 MET A N 1
ATOM 4527 C CA . MET A 1 552 ? 12.228 4.298 -50.065 1.00 90.38 552 MET A CA 1
ATOM 4528 C C . MET A 1 552 ? 11.358 3.771 -48.915 1.00 90.38 552 MET A C 1
ATOM 4530 O O . MET A 1 552 ? 10.302 3.202 -49.181 1.00 90.38 552 MET A O 1
ATOM 4534 N N . LEU A 1 553 ? 11.696 4.036 -47.645 1.00 90.12 553 LEU A N 1
ATOM 4535 C CA . LEU A 1 553 ? 10.823 3.720 -46.501 1.00 90.12 553 LEU A CA 1
ATOM 4536 C C . LEU A 1 553 ? 9.456 4.417 -46.610 1.00 90.12 553 LEU A C 1
ATOM 4538 O O . LEU A 1 553 ? 8.432 3.832 -46.255 1.00 90.12 553 LEU A O 1
ATOM 4542 N N . THR A 1 554 ? 9.434 5.648 -47.125 1.00 88.69 554 THR A N 1
ATOM 4543 C CA . THR A 1 554 ? 8.201 6.405 -47.386 1.00 88.69 554 THR A CA 1
ATOM 4544 C C . THR A 1 554 ? 7.410 5.756 -48.527 1.00 88.69 554 THR A C 1
ATOM 4546 O O . THR A 1 554 ? 6.250 5.403 -48.336 1.00 88.69 554 THR A O 1
ATOM 4549 N N . THR A 1 555 ? 8.068 5.441 -49.650 1.00 86.94 555 THR A N 1
ATOM 4550 C CA . THR A 1 555 ? 7.469 4.704 -50.782 1.00 86.94 555 THR A CA 1
ATOM 4551 C C . THR A 1 555 ? 6.833 3.375 -50.348 1.00 86.94 555 THR A C 1
ATOM 4553 O O . THR A 1 555 ? 5.731 3.046 -50.787 1.00 86.94 555 THR A O 1
ATOM 4556 N N . ILE A 1 556 ? 7.492 2.602 -49.476 1.00 87.94 556 ILE A N 1
ATOM 4557 C CA . ILE A 1 556 ? 6.986 1.310 -48.980 1.00 87.94 556 ILE A CA 1
ATOM 4558 C C . ILE A 1 556 ? 5.732 1.506 -48.111 1.00 87.94 556 ILE A C 1
ATOM 4560 O O . ILE A 1 556 ? 4.769 0.746 -48.245 1.00 87.94 556 ILE A O 1
ATOM 4564 N N . LYS A 1 557 ? 5.704 2.538 -47.258 1.00 89.00 557 LYS A N 1
ATOM 4565 C CA . LYS A 1 557 ? 4.528 2.892 -46.443 1.00 89.00 557 LYS A CA 1
ATOM 4566 C C . LYS A 1 557 ? 3.353 3.336 -47.310 1.00 89.00 557 LYS A C 1
ATOM 4568 O O . LYS A 1 557 ? 2.254 2.811 -47.149 1.00 89.00 557 LYS A O 1
ATOM 4573 N N . ASP A 1 558 ? 3.591 4.218 -48.275 1.00 86.19 558 ASP A N 1
ATOM 4574 C CA . ASP A 1 558 ? 2.550 4.700 -49.186 1.00 86.19 558 ASP A CA 1
ATOM 4575 C C . ASP A 1 558 ? 2.005 3.569 -50.067 1.00 86.19 558 ASP A C 1
ATOM 4577 O O . ASP A 1 558 ? 0.792 3.441 -50.221 1.00 86.19 558 ASP A O 1
ATOM 4581 N N . SER A 1 559 ? 2.873 2.671 -50.545 1.00 84.38 559 SER A N 1
ATOM 4582 C CA . SER A 1 559 ? 2.465 1.450 -51.258 1.00 84.38 559 SER A CA 1
ATOM 4583 C C . SER A 1 559 ? 1.620 0.525 -50.373 1.00 84.38 559 SER A C 1
ATOM 4585 O O . SER A 1 559 ? 0.617 -0.019 -50.830 1.00 84.38 559 SER A O 1
ATOM 4587 N N . SER A 1 560 ? 1.969 0.377 -49.089 1.00 84.56 560 SER A N 1
ATOM 4588 C CA . SER A 1 560 ? 1.197 -0.432 -48.128 1.00 84.56 560 SER A CA 1
ATOM 4589 C C . SER A 1 560 ? -0.199 0.151 -47.894 1.00 84.56 560 SER A C 1
ATOM 4591 O O . SER A 1 560 ? -1.193 -0.578 -47.899 1.00 84.56 560 SER A O 1
ATOM 4593 N N . ASN A 1 561 ? -0.286 1.477 -47.761 1.00 82.12 561 ASN A N 1
ATOM 4594 C CA . ASN A 1 561 ? -1.550 2.199 -47.642 1.00 82.12 561 ASN A CA 1
ATOM 4595 C C . ASN A 1 561 ? -2.397 2.058 -48.920 1.00 82.12 561 ASN A C 1
ATOM 4597 O O . ASN A 1 561 ? -3.588 1.766 -48.832 1.00 82.12 561 ASN A O 1
ATOM 4601 N N . GLN A 1 562 ? -1.791 2.181 -50.107 1.00 80.50 562 GLN A N 1
ATOM 4602 C CA . GLN A 1 562 ? -2.471 1.977 -51.393 1.00 80.50 562 GLN A CA 1
ATOM 4603 C C . GLN A 1 562 ? -3.034 0.554 -51.533 1.00 80.50 562 GLN A C 1
ATOM 4605 O O . GLN A 1 562 ? -4.177 0.400 -51.955 1.00 80.50 562 GLN A O 1
ATOM 4610 N N . VAL A 1 563 ? -2.292 -0.483 -51.124 1.00 82.06 563 VAL A N 1
ATOM 4611 C CA . VAL A 1 563 ? -2.789 -1.874 -51.111 1.00 82.06 563 VAL A CA 1
ATOM 4612 C C . VAL A 1 563 ? -4.007 -2.024 -50.195 1.00 82.06 563 VAL A C 1
ATOM 4614 O O . VAL A 1 563 ? -4.998 -2.634 -50.599 1.00 82.06 563 VAL A O 1
ATOM 4617 N N . ALA A 1 564 ? -3.982 -1.432 -48.998 1.00 78.19 564 ALA A N 1
ATOM 4618 C CA . ALA A 1 564 ? -5.111 -1.470 -48.066 1.00 78.19 564 ALA A CA 1
ATOM 4619 C C . ALA A 1 564 ? -6.347 -0.705 -48.589 1.00 78.19 564 ALA A C 1
ATOM 4621 O O . ALA A 1 564 ? -7.476 -1.192 -48.473 1.00 78.19 564 ALA A O 1
ATOM 4622 N N . VAL A 1 565 ? -6.154 0.456 -49.227 1.00 74.94 565 VAL A N 1
ATOM 4623 C CA . VAL A 1 565 ? -7.243 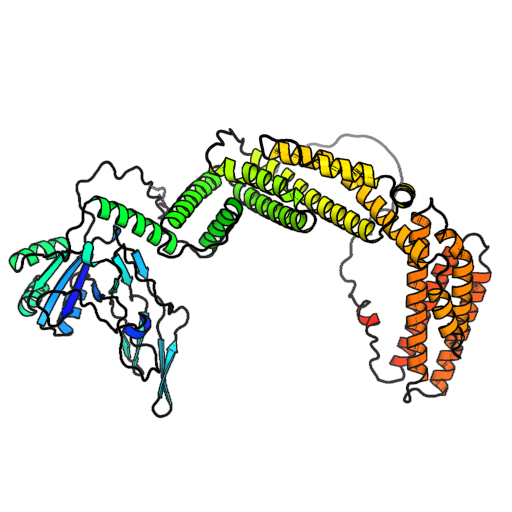1.241 -49.840 1.00 74.94 565 VAL A CA 1
ATOM 4624 C C . VAL A 1 565 ? -7.850 0.495 -51.034 1.00 74.94 565 VAL A C 1
ATOM 4626 O O . VAL A 1 565 ? -9.055 0.262 -51.079 1.00 74.94 565 VAL A O 1
ATOM 4629 N N . LEU A 1 566 ? -7.028 -0.001 -51.961 1.00 69.44 566 LEU A N 1
ATOM 4630 C CA . LEU A 1 566 ? -7.514 -0.730 -53.138 1.00 69.44 566 LEU A CA 1
ATOM 4631 C C . LEU A 1 566 ? -8.177 -2.080 -52.781 1.00 69.44 566 LEU A C 1
ATOM 4633 O O . LEU A 1 566 ? -9.030 -2.556 -53.533 1.00 69.44 566 LEU A O 1
ATOM 4637 N N . ALA A 1 567 ? -7.852 -2.672 -51.624 1.00 67.06 567 ALA A N 1
ATOM 4638 C CA . ALA A 1 567 ? -8.535 -3.851 -51.077 1.00 67.06 567 ALA A CA 1
ATOM 4639 C C . ALA A 1 567 ? -9.863 -3.529 -50.352 1.00 67.06 567 ALA A C 1
ATOM 4641 O O . ALA A 1 567 ? -10.798 -4.335 -50.393 1.00 67.06 567 ALA A O 1
ATOM 4642 N N . THR A 1 568 ? -9.979 -2.365 -49.703 1.00 67.31 568 THR A N 1
ATOM 4643 C CA . THR A 1 568 ? -11.215 -1.917 -49.022 1.00 67.31 568 THR A CA 1
ATOM 4644 C C . THR A 1 568 ? -12.266 -1.408 -50.009 1.00 67.31 568 THR A C 1
ATOM 4646 O O . THR A 1 568 ? -13.403 -1.881 -49.994 1.00 67.31 568 THR A O 1
ATOM 4649 N N . GLU A 1 569 ? -11.903 -0.478 -50.898 1.00 58.31 569 GLU A N 1
ATOM 4650 C CA . GLU A 1 569 ? -12.867 0.276 -51.716 1.00 58.31 569 GLU A CA 1
ATOM 4651 C C . GLU A 1 569 ? -13.705 -0.589 -52.672 1.00 58.31 569 GLU A C 1
ATOM 4653 O O . GLU A 1 569 ? -14.845 -0.236 -52.977 1.00 58.31 569 GLU A O 1
ATOM 4658 N N . GLN A 1 570 ? -13.181 -1.732 -53.134 1.00 53.16 570 GLN A N 1
ATOM 4659 C CA . GLN A 1 570 ? -13.870 -2.589 -54.114 1.00 53.16 570 GLN A CA 1
ATOM 4660 C C . GLN A 1 570 ? -14.444 -3.894 -53.541 1.00 53.16 570 GLN A C 1
ATOM 4662 O O . GLN A 1 570 ? -15.186 -4.579 -54.245 1.00 53.16 570 GLN A O 1
ATOM 4667 N N . SER A 1 571 ? -14.161 -4.243 -52.282 1.00 47.25 571 SER A N 1
ATOM 4668 C CA . SER A 1 571 ? -14.656 -5.489 -51.666 1.00 47.25 571 SER A CA 1
ATOM 4669 C C . SER A 1 571 ? -16.002 -5.340 -50.947 1.00 47.25 571 SER A C 1
ATOM 4671 O O . SER A 1 571 ? -16.684 -6.336 -50.726 1.00 47.25 571 SER A O 1
ATOM 4673 N N . LYS A 1 572 ? -16.390 -4.113 -50.557 1.00 44.12 572 LYS A N 1
ATOM 4674 C CA . LYS A 1 572 ? -17.433 -3.838 -49.538 1.00 44.12 572 LYS A CA 1
ATOM 4675 C C . LYS A 1 572 ? -17.166 -4.493 -48.169 1.00 44.12 572 LYS A C 1
ATOM 4677 O O . LYS A 1 572 ? -18.062 -4.520 -47.326 1.00 44.12 572 LYS A O 1
ATOM 4682 N N . VAL A 1 573 ? -15.949 -4.977 -47.922 1.00 41.91 573 VAL A N 1
ATOM 4683 C CA . VAL A 1 573 ? -15.524 -5.555 -46.644 1.00 41.91 573 VAL A CA 1
ATOM 4684 C C . VAL A 1 573 ? -14.605 -4.560 -45.941 1.00 41.91 573 VAL A C 1
ATOM 4686 O O . VAL A 1 573 ? -13.648 -4.051 -46.524 1.00 41.91 573 VAL A O 1
ATOM 4689 N N . THR A 1 574 ? -14.880 -4.278 -44.668 1.00 35.75 574 THR A N 1
ATOM 4690 C CA . THR A 1 574 ? -14.067 -3.395 -43.821 1.00 35.75 574 THR A CA 1
ATOM 4691 C C . THR A 1 574 ? -12.737 -4.054 -43.446 1.00 35.75 574 THR A C 1
ATOM 4693 O O . THR A 1 574 ? -12.559 -4.600 -42.358 1.00 35.75 574 THR A O 1
ATOM 4696 N N . PHE A 1 575 ? -11.780 -3.984 -44.369 1.00 37.53 575 PHE A N 1
ATOM 4697 C CA . PHE A 1 575 ? -10.384 -4.358 -44.160 1.00 37.53 575 PHE A CA 1
ATOM 4698 C C . PHE A 1 575 ? -9.733 -3.415 -43.130 1.00 37.53 575 PHE A C 1
ATOM 4700 O O . PHE A 1 575 ? -9.254 -2.333 -43.459 1.00 37.53 575 PHE A O 1
ATOM 4707 N N . PHE A 1 576 ? -9.685 -3.847 -41.871 1.00 36.62 576 PHE A N 1
ATOM 4708 C CA . PHE A 1 576 ? -8.798 -3.278 -40.857 1.00 36.62 576 PHE A CA 1
ATOM 4709 C C . PHE A 1 576 ? -7.707 -4.305 -40.524 1.00 36.62 576 PHE A C 1
ATOM 4711 O O . PHE A 1 576 ? -7.947 -5.197 -39.704 1.00 36.62 576 PHE A O 1
ATOM 4718 N N . PRO A 1 577 ? -6.506 -4.227 -41.130 1.00 37.69 577 PRO A N 1
ATOM 4719 C CA . PRO A 1 577 ? -5.362 -4.955 -40.597 1.00 37.69 577 PRO A CA 1
ATOM 4720 C C . PRO A 1 577 ? -5.057 -4.408 -39.194 1.00 37.69 577 PRO A C 1
ATOM 4722 O O . PRO A 1 577 ? -5.138 -3.201 -38.964 1.00 37.69 577 PRO A O 1
ATOM 4725 N N . ARG A 1 578 ? -4.700 -5.274 -38.234 1.00 33.16 578 ARG A N 1
ATOM 4726 C CA . ARG A 1 578 ? -4.478 -4.861 -36.828 1.00 33.16 578 ARG A CA 1
ATOM 4727 C C . ARG A 1 578 ? -3.410 -3.771 -36.661 1.00 33.16 578 ARG A C 1
ATOM 4729 O O . ARG A 1 578 ? -3.480 -3.010 -35.704 1.00 33.16 578 ARG A O 1
ATOM 4736 N N . SER A 1 579 ? -2.473 -3.654 -37.600 1.00 39.28 579 SER A N 1
ATOM 4737 C CA . SER A 1 579 ? -1.495 -2.563 -37.668 1.00 39.28 579 SER A CA 1
ATOM 4738 C C . SER A 1 579 ? -2.133 -1.180 -37.867 1.00 39.28 579 SER A C 1
ATOM 4740 O O . SER A 1 579 ? -1.649 -0.212 -37.291 1.00 39.28 579 SER A O 1
ATOM 4742 N N . ALA A 1 580 ? -3.246 -1.066 -38.601 1.00 36.59 580 ALA A N 1
ATOM 4743 C CA . ALA A 1 580 ? -3.918 0.214 -38.843 1.00 36.59 580 ALA A CA 1
ATOM 4744 C C . ALA A 1 580 ? -4.573 0.807 -37.580 1.00 36.59 580 ALA A C 1
ATOM 4746 O O . ALA A 1 580 ? -4.731 2.022 -37.486 1.00 36.59 580 ALA A O 1
ATOM 4747 N N . GLN A 1 581 ? -4.904 -0.018 -36.578 1.00 34.62 581 GLN A N 1
ATOM 4748 C CA . GLN A 1 581 ? -5.450 0.467 -35.301 1.00 34.62 581 GLN A CA 1
ATOM 4749 C C . GLN A 1 581 ? -4.409 1.192 -34.428 1.00 34.62 581 GLN A C 1
ATOM 4751 O O . GLN A 1 581 ? -4.796 1.882 -33.492 1.00 34.62 581 GLN A O 1
ATOM 4756 N N . VAL A 1 582 ? -3.113 1.098 -34.752 1.00 35.41 582 VAL A N 1
ATOM 4757 C CA . VAL A 1 582 ? -2.036 1.852 -34.078 1.00 35.41 582 VAL A CA 1
ATOM 4758 C C . VAL A 1 582 ? -1.902 3.283 -34.633 1.00 35.41 582 VAL A C 1
ATOM 4760 O O . VAL A 1 582 ? -1.268 4.127 -34.012 1.00 35.41 582 VAL A O 1
ATOM 4763 N N . PHE A 1 583 ? -2.533 3.588 -35.775 1.00 39.12 583 PHE A N 1
ATOM 4764 C CA . PHE A 1 583 ? -2.422 4.884 -36.464 1.00 39.12 583 PHE A CA 1
ATOM 4765 C C . PHE A 1 583 ? -3.702 5.739 -36.412 1.00 39.12 583 PHE A C 1
ATOM 4767 O O . PHE A 1 583 ? -3.791 6.752 -37.102 1.00 39.12 583 PHE A O 1
ATOM 4774 N N . PHE A 1 584 ? -4.678 5.364 -35.578 1.00 29.05 584 PHE A N 1
ATOM 4775 C CA . PHE A 1 584 ? -5.922 6.112 -35.356 1.00 29.05 584 PHE A CA 1
ATOM 4776 C C . PHE A 1 584 ? -6.024 6.671 -33.924 1.00 29.05 584 PHE A C 1
ATOM 4778 O O . PHE A 1 584 ? -6.967 6.380 -33.191 1.00 29.05 584 PHE A O 1
ATOM 4785 N N . GLU A 1 585 ? -5.089 7.547 -33.546 1.00 26.42 585 GLU A N 1
ATOM 4786 C CA . GLU A 1 585 ? -5.403 8.601 -32.572 1.00 26.42 585 GLU A CA 1
ATOM 4787 C C . GLU A 1 585 ? -5.978 9.818 -33.321 1.00 26.42 585 GLU A C 1
ATOM 4789 O O . GLU A 1 585 ? -5.305 10.367 -34.199 1.00 26.42 585 GLU A O 1
ATOM 4794 N N . PRO A 1 586 ? -7.205 10.279 -33.012 1.00 29.56 586 PRO A N 1
ATOM 4795 C CA . PRO A 1 586 ? -7.716 11.535 -33.545 1.00 29.56 586 PRO A CA 1
ATOM 4796 C C . PRO A 1 586 ? -6.923 12.704 -32.950 1.00 29.56 586 PRO A C 1
ATOM 4798 O O . PRO A 1 586 ? -7.052 13.009 -31.764 1.00 29.56 586 PRO A O 1
ATOM 4801 N N . SER A 1 587 ? -6.121 13.379 -33.773 1.00 26.72 587 SER A N 1
ATOM 4802 C CA . SER A 1 587 ? -5.230 14.475 -33.374 1.00 26.72 587 SER A CA 1
ATOM 4803 C C . SER A 1 587 ? -5.976 15.783 -33.063 1.00 26.72 587 SER A C 1
ATOM 4805 O O . SER A 1 587 ? -5.843 16.799 -33.745 1.00 26.72 587 SER A O 1
ATOM 4807 N N . TYR A 1 588 ? -6.755 15.773 -31.981 1.00 28.33 588 TYR A N 1
ATOM 4808 C CA . TYR A 1 588 ? -7.283 16.975 -31.342 1.00 28.33 588 TYR A CA 1
ATOM 4809 C C . TYR A 1 588 ? -6.323 17.502 -30.265 1.00 28.33 588 TYR A C 1
ATOM 4811 O O . TYR A 1 588 ? -5.681 16.744 -29.550 1.00 28.33 588 TYR A O 1
ATOM 4819 N N . VAL A 1 589 ? -6.290 18.831 -30.122 1.00 29.58 589 VAL A N 1
ATOM 4820 C CA . VAL A 1 589 ? -5.452 19.595 -29.174 1.00 29.58 589 VAL A CA 1
ATOM 4821 C C . VAL A 1 589 ? -3.946 19.605 -29.491 1.00 29.58 589 VAL A C 1
ATOM 4823 O O . VAL A 1 589 ? -3.117 19.077 -28.757 1.00 29.58 589 VAL A O 1
ATOM 4826 N N . ARG A 1 590 ? -3.579 20.408 -30.497 1.00 27.16 590 ARG A N 1
ATOM 4827 C CA . ARG A 1 590 ? -2.523 21.426 -30.327 1.00 27.16 590 ARG A CA 1
ATOM 4828 C C . ARG A 1 590 ? -2.832 22.686 -31.142 1.00 27.16 590 ARG A C 1
ATOM 4830 O O . ARG A 1 590 ? -2.520 22.783 -32.323 1.00 27.16 590 ARG A O 1
ATOM 4837 N N . LYS A 1 591 ? -3.463 23.660 -30.479 1.00 32.41 591 LYS A N 1
ATOM 4838 C CA . LYS A 1 591 ? -3.200 25.080 -30.760 1.00 32.41 591 LYS A CA 1
ATOM 4839 C C . LYS A 1 591 ? -1.869 25.466 -30.091 1.00 32.41 591 LYS A C 1
ATOM 4841 O O . LYS A 1 591 ? -1.365 24.691 -29.285 1.00 32.41 591 LYS A O 1
ATOM 4846 N N . GLU A 1 592 ? -1.387 26.672 -30.398 1.00 30.61 592 GLU A N 1
ATOM 4847 C CA . GLU A 1 592 ? -0.168 27.320 -29.868 1.00 30.61 592 GLU A CA 1
ATOM 4848 C C . GLU A 1 592 ? 1.152 26.988 -30.587 1.00 30.61 592 GLU A C 1
ATOM 4850 O O . GLU A 1 592 ? 2.043 26.339 -30.046 1.00 30.61 592 GLU A O 1
ATOM 4855 N N . SER A 1 593 ? 1.304 27.546 -31.794 1.00 26.89 593 SER A N 1
ATOM 4856 C CA . SER A 1 593 ? 2.613 27.962 -32.340 1.00 26.89 593 SER A CA 1
ATOM 4857 C C . SER A 1 593 ? 2.532 29.049 -33.439 1.00 26.89 593 SER A C 1
ATOM 4859 O O . SER A 1 593 ? 3.478 29.229 -34.200 1.00 26.89 593 SER A O 1
ATOM 4861 N N . GLU A 1 594 ? 1.450 29.841 -33.496 1.00 28.62 594 GLU A N 1
ATOM 4862 C CA . GLU A 1 594 ? 1.375 31.068 -34.317 1.00 28.62 594 GLU A CA 1
ATOM 4863 C C . GLU A 1 594 ? 1.719 32.310 -33.479 1.00 28.62 594 GLU A C 1
ATOM 4865 O O . GLU A 1 594 ? 0.835 33.057 -33.066 1.00 28.62 594 GLU A O 1
ATOM 4870 N N . LEU A 1 595 ? 3.010 32.507 -33.194 1.00 28.81 595 LEU A N 1
ATOM 4871 C CA . LEU A 1 595 ? 3.582 33.773 -32.709 1.00 28.81 595 LEU A CA 1
ATOM 4872 C C . LEU A 1 595 ? 5.117 33.658 -32.682 1.00 28.81 595 LEU A C 1
ATOM 4874 O O . LEU A 1 595 ? 5.664 33.242 -31.670 1.00 28.81 595 LEU A O 1
ATOM 4878 N N . TYR A 1 596 ? 5.794 33.964 -33.801 1.00 25.98 596 TYR A N 1
ATOM 4879 C CA . TYR A 1 596 ? 7.175 34.500 -33.870 1.00 25.98 596 TYR A CA 1
ATOM 4880 C C . TYR A 1 596 ? 7.661 34.663 -35.327 1.00 25.98 596 TYR A C 1
ATOM 4882 O O . TYR A 1 596 ? 8.532 33.936 -35.799 1.00 25.98 596 TYR A O 1
ATOM 4890 N N . GLN A 1 597 ? 7.120 35.655 -36.037 1.00 26.28 597 GLN A N 1
ATOM 4891 C CA . GLN A 1 597 ? 7.814 36.428 -37.081 1.00 26.28 597 GLN A CA 1
ATOM 4892 C C . GLN A 1 597 ? 6.991 37.691 -37.388 1.00 26.28 597 GLN A C 1
ATOM 4894 O O . GLN A 1 597 ? 5.799 37.714 -37.088 1.00 26.28 597 GLN A O 1
ATOM 4899 N N . ASN A 1 598 ? 7.655 38.718 -37.932 1.00 28.31 598 ASN A N 1
ATOM 4900 C CA . ASN A 1 598 ? 7.289 40.148 -37.906 1.00 28.31 598 ASN A CA 1
ATOM 4901 C C . ASN A 1 598 ? 7.520 40.798 -36.517 1.00 28.31 598 ASN A C 1
ATOM 4903 O O . ASN A 1 598 ? 7.028 40.304 -35.507 1.00 28.31 598 ASN A O 1
ATOM 4907 N N . ASP A 1 599 ? 8.281 41.888 -36.366 1.00 27.17 599 ASP A N 1
ATOM 4908 C CA . ASP A 1 599 ? 9.077 42.638 -37.352 1.00 27.17 599 ASP A CA 1
ATOM 4909 C C . ASP A 1 599 ? 10.413 43.112 -36.763 1.00 27.17 599 ASP A C 1
ATOM 4911 O O . ASP A 1 599 ? 10.575 43.271 -35.554 1.00 27.17 599 ASP A O 1
ATOM 4915 N N . SER A 1 600 ? 11.381 43.375 -37.643 1.00 30.33 600 SER A N 1
ATOM 4916 C CA . SER A 1 600 ? 12.588 44.132 -37.295 1.00 30.33 600 SER A CA 1
ATOM 4917 C C . SER A 1 600 ? 12.369 45.613 -37.593 1.00 30.33 600 SER A C 1
ATOM 4919 O O . SER A 1 600 ? 12.155 45.925 -38.760 1.00 30.33 600 SER A O 1
ATOM 4921 N N . GLN A 1 601 ? 12.518 46.507 -36.601 1.00 29.59 601 GLN A N 1
ATOM 4922 C CA . GLN A 1 601 ? 13.337 47.738 -36.699 1.00 29.59 601 GLN A CA 1
ATOM 4923 C C . GLN A 1 601 ? 13.274 48.653 -35.450 1.00 29.59 601 GLN A C 1
ATOM 4925 O O . GLN A 1 601 ? 12.210 49.016 -34.974 1.00 29.59 601 GLN A O 1
ATOM 4930 N N . HIS A 1 602 ? 14.470 49.072 -35.018 1.00 31.61 602 HIS A N 1
ATOM 4931 C CA . HIS A 1 602 ? 14.866 50.392 -34.492 1.00 31.61 602 HIS A CA 1
ATOM 4932 C C . HIS A 1 602 ? 14.169 51.127 -33.310 1.00 31.6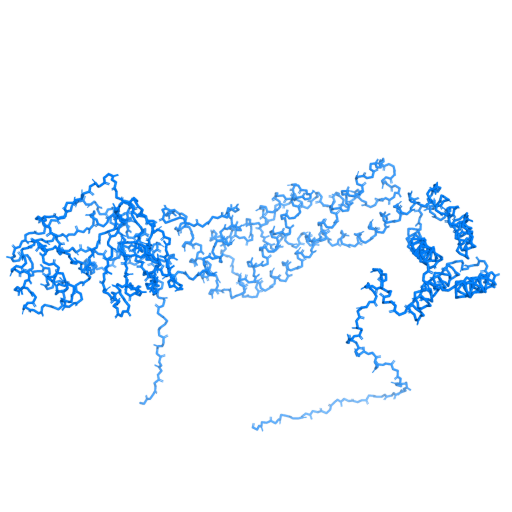1 602 HIS A C 1
ATOM 4934 O O . HIS A 1 602 ? 13.054 51.618 -33.413 1.00 31.61 602 HIS A O 1
ATOM 4940 N N . LEU A 1 603 ? 15.048 51.448 -32.340 1.00 29.47 603 LEU A N 1
ATOM 4941 C CA . LEU A 1 603 ? 15.288 52.749 -31.668 1.00 29.47 603 LEU A CA 1
ATOM 4942 C C . LEU A 1 603 ? 14.611 53.123 -30.325 1.00 29.47 603 LEU A C 1
ATOM 4944 O O . LEU A 1 603 ? 13.404 53.293 -30.213 1.00 29.47 603 LEU A O 1
ATOM 4948 N N . GLU A 1 604 ? 15.528 53.441 -29.397 1.00 30.73 604 GLU A N 1
ATOM 4949 C CA . GLU A 1 604 ? 15.540 54.528 -28.395 1.00 30.73 604 GLU A CA 1
ATOM 4950 C C . GLU A 1 604 ? 14.812 54.419 -27.040 1.00 30.73 604 GLU A C 1
ATOM 4952 O O . GLU A 1 604 ? 13.756 53.817 -26.864 1.00 30.73 604 GLU A O 1
ATOM 4957 N N . ASP A 1 605 ? 15.475 55.025 -26.046 1.00 35.19 605 ASP A N 1
ATOM 4958 C CA . ASP A 1 605 ? 15.112 55.065 -24.632 1.00 35.19 605 ASP A CA 1
ATOM 4959 C C . ASP A 1 605 ? 13.958 56.032 -24.326 1.00 35.19 605 ASP A C 1
ATOM 4961 O O . ASP A 1 605 ? 13.951 57.164 -24.814 1.00 35.19 605 ASP A O 1
ATOM 4965 N N . GLN A 1 606 ? 13.101 55.671 -23.358 1.00 30.08 606 GLN A N 1
ATOM 4966 C CA . GLN A 1 606 ? 12.790 56.533 -22.198 1.00 30.08 606 GLN A CA 1
ATOM 4967 C C . GLN A 1 606 ? 12.004 55.790 -21.084 1.00 30.08 606 GLN A C 1
ATOM 4969 O O . GLN A 1 606 ? 11.477 54.701 -21.316 1.00 30.08 606 GLN A O 1
ATOM 4974 N N . PRO A 1 607 ? 11.971 56.314 -19.835 1.00 36.16 607 PRO A N 1
ATOM 4975 C CA . PRO A 1 607 ? 11.531 55.569 -18.651 1.00 36.16 607 PRO A CA 1
ATOM 4976 C C . PRO A 1 607 ? 10.001 55.568 -18.428 1.00 36.16 607 PRO A C 1
ATOM 4978 O O . PRO A 1 607 ? 9.291 56.442 -18.927 1.00 36.16 607 PRO A O 1
ATOM 4981 N N . PRO A 1 608 ? 9.471 54.624 -17.621 1.00 35.47 608 PRO A N 1
ATOM 4982 C CA . PRO A 1 608 ? 8.030 54.405 -17.488 1.00 35.47 608 PRO A CA 1
ATOM 4983 C C . PRO A 1 608 ? 7.297 55.474 -16.649 1.00 35.47 608 PRO A C 1
ATOM 4985 O O . PRO A 1 608 ? 7.818 55.936 -15.624 1.00 35.47 608 PRO A O 1
ATOM 4988 N N . PRO A 1 609 ? 6.039 55.812 -16.997 1.00 32.78 609 PRO A N 1
ATOM 4989 C CA . PRO A 1 609 ? 5.190 56.668 -16.177 1.00 32.78 609 PRO A CA 1
ATOM 4990 C C . PRO A 1 609 ? 4.724 55.955 -14.895 1.00 32.78 609 PRO A C 1
ATOM 4992 O O . PRO A 1 609 ? 4.435 54.760 -14.872 1.00 32.78 609 PRO A O 1
ATOM 4995 N N . ARG A 1 610 ? 4.612 56.719 -13.804 1.00 34.97 610 ARG A N 1
ATOM 4996 C CA . ARG A 1 610 ? 4.031 56.272 -12.524 1.00 34.97 610 ARG A CA 1
ATOM 4997 C C . ARG A 1 610 ? 2.509 56.475 -12.499 1.00 34.97 610 ARG A C 1
ATOM 4999 O O . ARG A 1 610 ? 2.015 57.373 -13.173 1.00 34.97 610 ARG A O 1
ATOM 5006 N N . ARG A 1 611 ? 1.866 55.833 -11.504 1.00 33.41 611 ARG A N 1
ATOM 5007 C CA . ARG A 1 611 ? 0.493 56.056 -10.970 1.00 33.41 611 ARG A CA 1
ATOM 5008 C C . ARG A 1 611 ? -0.615 55.248 -11.686 1.00 33.41 611 ARG A C 1
ATOM 5010 O O . ARG A 1 611 ? -0.460 54.916 -12.847 1.00 33.41 611 ARG A O 1
ATOM 5017 N N . GLN A 1 612 ? -1.731 54.888 -11.034 1.00 32.12 612 GLN A N 1
ATOM 5018 C CA . GLN A 1 612 ? -2.128 55.099 -9.626 1.00 32.12 612 GLN A CA 1
ATOM 5019 C C . GLN A 1 612 ? -2.985 53.941 -9.079 1.00 32.12 612 GLN A C 1
ATOM 5021 O O . GLN A 1 612 ? -3.525 53.148 -9.841 1.00 32.12 612 GLN A O 1
ATOM 5026 N N . LYS A 1 613 ? -3.141 53.877 -7.748 1.00 38.16 613 LYS A N 1
ATOM 5027 C CA . LYS A 1 613 ? -4.177 53.052 -7.106 1.00 38.16 613 LYS A CA 1
ATOM 5028 C C . LYS A 1 613 ? -5.569 53.563 -7.487 1.00 38.16 613 LYS A C 1
ATOM 5030 O O . LYS A 1 613 ? -5.770 54.777 -7.504 1.00 38.16 613 LYS A O 1
ATOM 5035 N N . LEU A 1 614 ? -6.530 52.653 -7.611 1.00 32.66 614 LEU A N 1
ATOM 5036 C CA . LEU A 1 614 ? -7.945 52.943 -7.392 1.00 32.66 614 LEU A CA 1
ATOM 5037 C C . LEU A 1 614 ? -8.450 52.054 -6.253 1.00 32.66 614 LEU A C 1
ATOM 5039 O O . LEU A 1 614 ? -8.312 50.835 -6.311 1.00 32.66 614 LEU A O 1
ATOM 5043 N N . ASN A 1 615 ? -9.012 52.688 -5.226 1.00 34.62 615 ASN A N 1
ATOM 5044 C CA . ASN A 1 615 ? -9.952 52.042 -4.318 1.00 34.62 615 ASN A CA 1
ATOM 5045 C C . ASN A 1 615 ? -11.361 52.320 -4.861 1.00 34.62 615 ASN A C 1
ATOM 5047 O O . ASN A 1 615 ? -11.613 53.434 -5.330 1.00 34.62 615 ASN A O 1
ATOM 5051 N N . GLY A 1 616 ? -12.258 51.348 -4.728 1.00 43.88 616 GLY A N 1
ATOM 5052 C CA . GLY A 1 616 ? -13.702 51.468 -4.920 1.00 43.88 616 GLY A CA 1
ATOM 5053 C C . GLY A 1 616 ? -14.377 50.450 -4.022 1.00 43.88 616 GLY A C 1
ATOM 5054 O O . GLY A 1 616 ? -14.027 49.263 -4.191 1.00 43.88 616 GLY A O 1
#

Sequence (616 aa):
MCGYNNVVSRYGVVVFSQFEKETNRLPPRKLFIRTDNLTSICPKHFEKYSVSPATHLNLLPNHQGGYIDSGYLSTFEYDKGMGLATVLAYGGKYIHFIFLHSEIAEIIHLTGGTNGLNHDGDQTDIKVKEGTVWDVPYFQHEVPQIFYTDRVEVELGPSNFRTNTEVLLGGNWRDYAEIISIQPKLAEIILRKNVKTEDELYHLLLEFASPYTLKVGLQQQWNSALEKASLLNWWNQLSLAKKDELIALYELLHQEHKYPKPNDFVFMKELHQLHSVNNQLKQKYPEITNYFDLIGLAVDKFHMLCQIDPMNDSSRQRFIQIGLKDIFANKCELPLKPNAFHQLCISLETYIGYLIIEADFRQLIREINFLKLSSEELEEHFPKLAGIVVVLDSNCKKPMGNVSEFIDNYIKNMAEIKEYLPEIKDQLKAFNYRKHYSNNLNVYHFCHHIQQSHFPTAVLAEWLLDLYENLKDIFKANDDYKKIIRNGLLLDSLFDNLKNLHDSIVQVHNQVEISKSLKQRIMSEMQSNIEHSLVCSSKSQELDRYADAQFMLTTIKDSSNQVAVLATEQSKVTFFPRSAQVFFEPSYVRKESELYQNDSQHLEDQPPPRRQKLNG

Radius of gyration: 41.31 Å; chains: 1; bounding box: 84×85×114 Å

Organism: NCBI:txid28084

pLDDT: mean 74.49, std 20.5, range [21.2, 93.94]